Protein AF-S9UEW1-F1 (afdb_monomer)

pLDDT: mean 83.86, std 19.36, range [23.52, 98.94]

Nearest PDB structures (foldseek):
  5c0y-assembly2_B  TM=8.974E-01  e=4.557E-30  Saccharomyces cerevisiae S288C
  5c0y-assembly1_A  TM=8.908E-01  e=1.905E-30  Saccharomyces cerevisiae S288C
  4oo1-assembly1_J  TM=8.975E-01  e=5.667E-30  Saccharomyces cerevisiae S288C
  5k36-assembly1_J  TM=8.950E-01  e=2.608E-29  Saccharomyces cerevisiae S288C
  5c0w-assembly1_K  TM=6.997E-01  e=2.710E-32  Saccharomyces cerevisiae S288C

Secondary structure (DSSP, 8-state):
-HHHHHHHHTS-STTHHHHHTSHHHHHHHHHHHHHHHHHHHHHHHTS-TTS------S---TTSPP---HHHHHHHHHHHHHHHHHHHHHHHHHTT----TTTTTTTSS-----------------------TT---GGGG-SS----SSSPP--EEE-TT--EEE--TT--TTHHHHHHPPPPGGGGS-----PPPPTTTS-EEEE-SHHHHHHHHHHHTT-SEEEEEEEEE-TTSSS-EEEEEEEE-SS-EEEE-TTTSGGGGGGGHHHHT-TTSEEEESSTHHHHHHIIIII----SSEEEHHHHHHHTTS---HHHHHHHHH--PPP-TTTTS-TT-SSPPHHHHHHHHHHHHTHHHHHHHHHHHHHHHTTT-SS--HHHHHHHHHHHHHT----PPPP-TTTHHHHHHGGGGTT--HHHHHHHHHHHHHHHHHHHHHT--HHHHS-HHHHHHHHHH---SHHHHHHHT---

Organism: NCBI:txid28005

Foldseek 3Di:
DVVVVVVVVPPDPPCVVVQCVDPVSQVVLLVVLVVVLVVLQVLLCPDDPVRRDGQDDPDDPPRDRDDRDPVSVVSSVSSVVVVVVVVVVVVCVVVVDPDDPVVVPVVQDDDDDDDDDDDDDDDDDDDDFPPDPPQDDLQVVDPDHDQLDPDADWFWAAALVRDIDIHDGPDDPCLVVLVPFDAPVVLQDADDFQFFDPPVPFAEAEAQDLVSVLVVLVVLVPAQEKEKDWDWDAFFFAQTATQWMWIDGSGHIYIYGCSNCQANLSSNNSNQSDQRYEYEYEPCLVVLANCRSRRNHFHHRYFYLLLLCVLVVHDRDLQCLCCVQVVDGQDPPCNVPDSSDPPDRPVVVVNSRVRGRRRSSSSSVSSVVQQVVCVPDPDPRSSVVRSVVRSVSRRDYHTNDDDDLVPNLCVVCVVVCPPADPQLVVQLSVLQVVLSVVCSVSRGHSCNSANNQLSNLCSVVVDPDPVSSPVSRPPD

Structure (mmCIF, N/CA/C/O backbone):
data_AF-S9UEW1-F1
#
_entry.id   AF-S9UEW1-F1
#
loop_
_atom_site.group_PDB
_atom_site.id
_atom_site.type_symbol
_atom_site.label_atom_id
_atom_site.label_alt_id
_atom_site.label_comp_id
_atom_site.label_asym_id
_atom_site.label_entity_id
_atom_site.label_seq_id
_atom_site.pdbx_PDB_ins_code
_atom_site.Cartn_x
_atom_site.Cartn_y
_atom_site.Cartn_z
_atom_site.occupancy
_atom_site.B_iso_or_equiv
_atom_site.auth_seq_id
_atom_site.auth_comp_id
_atom_site.auth_asym_id
_atom_site.auth_atom_id
_atom_site.pdbx_PDB_model_num
ATOM 1 N N . MET A 1 1 ? 22.884 -47.231 2.596 1.00 55.25 1 MET A N 1
ATOM 2 C CA . MET A 1 1 ? 22.663 -45.778 2.802 1.00 55.25 1 MET A CA 1
ATOM 3 C C . MET A 1 1 ? 23.134 -45.290 4.170 1.00 55.25 1 MET A C 1
ATOM 5 O O . MET A 1 1 ? 24.064 -44.499 4.206 1.00 55.25 1 MET A O 1
ATOM 9 N N . LYS A 1 2 ? 22.573 -45.773 5.291 1.00 62.00 2 LYS A N 1
ATOM 10 C CA . LYS A 1 2 ? 22.913 -45.280 6.645 1.00 62.00 2 LYS A CA 1
ATOM 11 C C . LYS A 1 2 ? 24.405 -45.393 7.008 1.00 62.00 2 LYS A C 1
ATOM 13 O O . LYS A 1 2 ? 24.960 -44.470 7.588 1.00 62.00 2 LYS A O 1
ATOM 18 N N . GLU A 1 3 ? 25.066 -46.486 6.626 1.00 69.12 3 GLU A N 1
ATOM 19 C CA . GLU A 1 3 ? 26.510 -46.664 6.860 1.00 69.12 3 GLU A CA 1
ATOM 20 C C . GLU A 1 3 ? 27.380 -45.776 5.962 1.00 69.12 3 GLU A C 1
ATOM 22 O O . GLU A 1 3 ? 28.358 -45.207 6.432 1.00 69.12 3 GLU A O 1
ATOM 27 N N . TYR A 1 4 ? 26.976 -45.570 4.705 1.00 69.94 4 TYR A N 1
ATOM 28 C CA . TYR A 1 4 ? 27.657 -44.656 3.781 1.00 69.94 4 TYR A CA 1
ATOM 29 C C . TYR A 1 4 ? 27.560 -43.196 4.233 1.00 69.94 4 TYR A C 1
ATOM 31 O O . TYR A 1 4 ? 28.545 -42.474 4.165 1.00 69.94 4 TYR A O 1
ATOM 39 N N . SER A 1 5 ? 26.402 -42.772 4.746 1.00 69.19 5 SER A N 1
ATOM 40 C CA . SER A 1 5 ? 26.217 -41.427 5.305 1.00 69.19 5 SER A CA 1
ATOM 41 C C . SER A 1 5 ? 27.076 -41.209 6.557 1.00 69.19 5 SER A C 1
ATOM 43 O O . SER A 1 5 ? 27.718 -40.170 6.679 1.00 69.19 5 SER A O 1
ATOM 45 N N . LYS A 1 6 ? 27.185 -42.217 7.435 1.00 76.44 6 LYS A N 1
ATOM 46 C CA . LYS A 1 6 ? 28.112 -42.177 8.578 1.00 76.44 6 LYS A CA 1
ATOM 47 C C . LYS A 1 6 ? 29.578 -42.111 8.145 1.00 76.44 6 LYS A C 1
ATOM 49 O O . LYS A 1 6 ? 30.336 -41.346 8.725 1.00 76.44 6 LYS A O 1
ATOM 54 N N . ALA A 1 7 ? 29.971 -42.885 7.133 1.00 74.69 7 ALA A N 1
ATOM 55 C CA . ALA A 1 7 ? 31.332 -42.862 6.601 1.00 74.69 7 ALA A CA 1
ATOM 56 C C . ALA A 1 7 ? 31.667 -41.521 5.922 1.00 74.69 7 ALA A C 1
ATOM 58 O O . ALA A 1 7 ? 32.773 -41.020 6.088 1.00 74.69 7 ALA A O 1
ATOM 59 N N . ALA A 1 8 ? 30.708 -40.916 5.212 1.00 72.19 8 ALA A N 1
ATOM 60 C CA . ALA A 1 8 ? 30.865 -39.595 4.606 1.00 72.19 8 ALA A CA 1
ATOM 61 C C . ALA A 1 8 ? 30.990 -38.485 5.662 1.00 72.19 8 ALA A C 1
ATOM 63 O O . ALA A 1 8 ? 31.838 -37.612 5.528 1.00 72.19 8 ALA A O 1
ATOM 64 N N . ALA A 1 9 ? 30.199 -38.547 6.738 1.00 73.19 9 ALA A N 1
ATOM 65 C CA . ALA A 1 9 ? 30.276 -37.598 7.851 1.00 73.19 9 ALA A CA 1
ATOM 66 C C . ALA A 1 9 ? 31.562 -37.736 8.690 1.00 73.19 9 ALA A C 1
ATOM 68 O O . ALA A 1 9 ? 31.920 -36.815 9.415 1.00 73.19 9 ALA A O 1
ATOM 69 N N . ALA A 1 10 ? 32.250 -38.878 8.599 1.00 75.44 10 ALA A N 1
ATOM 70 C CA . ALA A 1 10 ? 33.523 -39.131 9.271 1.00 75.44 10 ALA A CA 1
ATOM 71 C C . ALA A 1 10 ? 34.749 -38.677 8.454 1.00 75.44 10 ALA A C 1
ATOM 73 O O . ALA A 1 10 ? 35.880 -38.873 8.901 1.00 75.44 10 ALA A O 1
ATOM 74 N N . LEU A 1 11 ? 34.552 -38.102 7.259 1.00 70.69 11 LEU A N 1
ATOM 75 C CA . LEU A 1 11 ? 35.642 -37.496 6.499 1.00 70.69 11 LEU A CA 1
ATOM 76 C C . LEU A 1 11 ? 36.121 -36.226 7.224 1.00 70.69 11 LEU A C 1
ATOM 78 O O . LEU A 1 11 ? 35.301 -35.350 7.502 1.00 70.69 11 LEU A O 1
ATOM 82 N N . PRO A 1 12 ? 37.425 -36.101 7.527 1.00 65.56 12 PRO A N 1
ATOM 83 C CA . PRO A 1 12 ? 37.954 -34.915 8.186 1.00 65.56 12 PRO A CA 1
ATOM 84 C C . PRO A 1 12 ? 37.856 -33.713 7.238 1.00 65.56 12 PRO A C 1
ATOM 86 O O . PRO A 1 12 ? 38.515 -33.677 6.199 1.00 65.56 12 PRO A O 1
ATOM 89 N N . LEU A 1 13 ? 37.000 -32.749 7.590 1.00 64.81 13 LEU A N 1
ATOM 90 C CA . LEU A 1 13 ? 36.790 -31.508 6.835 1.00 64.81 13 LEU A CA 1
ATOM 91 C C . LEU A 1 13 ? 37.889 -30.473 7.119 1.00 64.81 13 LEU A C 1
ATOM 93 O O . LEU A 1 13 ? 38.276 -29.742 6.213 1.00 64.81 13 LEU A O 1
ATOM 97 N N . ASP A 1 14 ? 38.428 -30.465 8.341 1.00 60.31 14 ASP A N 1
ATOM 98 C CA . ASP A 1 14 ? 39.361 -29.433 8.815 1.00 60.31 14 ASP A CA 1
ATOM 99 C C . ASP A 1 14 ? 40.797 -29.601 8.272 1.00 60.31 14 ASP A C 1
ATOM 101 O O . ASP A 1 14 ? 41.518 -28.618 8.134 1.00 60.31 14 ASP A O 1
ATOM 105 N N . ASP A 1 15 ? 41.192 -30.822 7.882 1.00 63.81 15 ASP A N 1
ATOM 106 C CA . ASP A 1 15 ? 42.536 -31.149 7.361 1.00 63.81 15 ASP A CA 1
ATOM 107 C C . ASP A 1 15 ? 42.536 -31.509 5.859 1.00 63.81 15 ASP A C 1
ATOM 109 O O . ASP A 1 15 ? 43.526 -32.010 5.313 1.00 63.81 15 ASP A O 1
ATOM 113 N N . TYR A 1 16 ? 41.421 -31.284 5.156 1.00 71.88 16 TYR A N 1
ATOM 114 C CA . TYR A 1 16 ? 41.261 -31.702 3.759 1.00 71.88 16 TYR A CA 1
ATOM 115 C C . TYR A 1 16 ? 42.304 -31.056 2.827 1.00 71.88 16 TYR A C 1
ATOM 117 O O . TYR A 1 16 ? 42.925 -31.756 2.023 1.00 71.88 16 TYR A O 1
ATOM 125 N N . GLU A 1 17 ? 42.566 -29.753 2.989 1.00 70.31 17 GLU A N 1
ATOM 126 C CA . GLU A 1 17 ? 43.577 -29.013 2.212 1.00 70.31 17 GLU A CA 1
ATOM 127 C C . GLU A 1 17 ? 45.002 -29.537 2.464 1.00 70.31 17 GLU A C 1
ATOM 129 O O . GLU A 1 17 ? 45.817 -29.633 1.544 1.00 70.31 17 GLU A O 1
ATOM 134 N N . TYR A 1 18 ? 45.297 -29.952 3.701 1.00 73.62 18 TYR A N 1
ATOM 135 C CA . TYR A 1 18 ? 46.579 -30.557 4.062 1.00 73.62 18 TYR A CA 1
ATOM 136 C C . TYR A 1 18 ? 46.762 -31.925 3.387 1.00 73.62 18 TYR A C 1
ATOM 138 O O . TYR A 1 18 ? 47.821 -32.222 2.824 1.00 73.62 18 TYR A O 1
ATOM 146 N N . HIS A 1 19 ? 45.720 -32.759 3.386 1.00 71.06 19 HIS A N 1
ATOM 147 C CA . HIS A 1 19 ? 45.760 -34.081 2.762 1.00 71.06 19 HIS A CA 1
ATOM 148 C C . HIS A 1 19 ? 45.749 -34.035 1.227 1.00 71.06 19 HIS A C 1
ATOM 150 O O . HIS A 1 19 ? 46.283 -34.944 0.578 1.00 71.06 19 HIS A O 1
ATOM 156 N N . GLU A 1 20 ? 45.229 -32.961 0.631 1.00 71.88 20 GLU A N 1
ATOM 157 C CA . GLU A 1 20 ? 45.278 -32.728 -0.812 1.00 71.88 20 GLU A CA 1
ATOM 158 C C . GLU A 1 20 ? 46.722 -32.610 -1.335 1.00 71.88 20 GLU A C 1
ATOM 160 O O . GLU A 1 20 ? 47.000 -32.967 -2.480 1.00 71.88 20 GLU A O 1
ATOM 165 N N . ALA A 1 21 ? 47.697 -32.240 -0.500 1.00 72.56 21 ALA A N 1
ATOM 166 C CA . ALA A 1 21 ? 49.104 -32.223 -0.900 1.00 72.56 21 ALA A CA 1
ATOM 167 C C . ALA A 1 21 ? 49.611 -33.609 -1.365 1.00 72.56 21 ALA A C 1
ATOM 169 O O . ALA A 1 21 ? 50.457 -33.694 -2.265 1.00 72.56 21 ALA A O 1
ATOM 170 N N . PHE A 1 22 ? 49.053 -34.713 -0.851 1.00 79.81 22 PHE A N 1
ATOM 171 C CA . PHE A 1 22 ? 49.507 -36.072 -1.159 1.00 79.81 22 PHE A CA 1
ATOM 172 C C . PHE A 1 22 ? 48.897 -36.614 -2.470 1.00 79.81 22 PHE A C 1
ATOM 174 O O . PHE A 1 22 ? 47.676 -36.761 -2.582 1.00 79.81 22 PHE A O 1
ATOM 181 N N . PRO A 1 23 ? 49.714 -37.004 -3.473 1.00 75.19 23 PRO A N 1
ATOM 182 C CA . PRO A 1 23 ? 49.209 -37.493 -4.763 1.00 75.19 23 PRO A CA 1
ATOM 183 C C . PRO A 1 23 ? 48.327 -38.749 -4.665 1.00 75.19 23 PRO A C 1
ATOM 185 O O . PRO A 1 23 ? 47.360 -38.890 -5.413 1.00 75.19 23 PRO A O 1
ATOM 188 N N . GLY A 1 24 ? 48.635 -39.656 -3.729 1.00 78.00 24 GLY A N 1
ATOM 189 C CA . GLY A 1 24 ? 47.851 -40.876 -3.507 1.00 78.00 24 GLY A CA 1
ATOM 190 C C . GLY A 1 24 ? 46.449 -40.600 -2.955 1.00 78.00 24 GLY A C 1
ATOM 191 O O . GLY A 1 24 ? 45.491 -41.257 -3.362 1.00 78.00 24 GLY A O 1
ATOM 192 N N . PHE A 1 25 ? 46.318 -39.591 -2.089 1.00 78.88 25 PHE A N 1
ATOM 193 C CA . PHE A 1 25 ? 45.037 -39.150 -1.539 1.00 78.88 25 PHE A CA 1
ATOM 194 C C . PHE A 1 25 ? 44.179 -38.479 -2.619 1.00 78.88 25 PHE A C 1
ATOM 196 O O . PHE A 1 25 ? 43.044 -38.896 -2.845 1.00 78.88 25 PHE A O 1
ATOM 203 N N . ARG A 1 26 ? 44.762 -37.544 -3.386 1.00 76.31 26 ARG A N 1
ATOM 204 C CA . ARG A 1 26 ? 44.100 -36.887 -4.531 1.00 76.31 26 ARG A CA 1
ATOM 205 C C . ARG A 1 26 ? 43.538 -37.874 -5.546 1.00 76.31 26 ARG A C 1
ATOM 207 O O . ARG A 1 26 ? 42.403 -37.720 -5.990 1.00 76.31 26 ARG A O 1
ATOM 214 N N . LYS A 1 27 ? 44.323 -38.895 -5.907 1.00 78.50 27 LYS A N 1
ATOM 215 C CA . LYS A 1 27 ? 43.881 -39.937 -6.840 1.00 78.50 27 LYS A CA 1
ATOM 216 C C . LYS A 1 27 ? 42.653 -40.672 -6.300 1.00 78.50 27 LYS A C 1
ATOM 218 O O . LYS A 1 27 ? 41.665 -40.813 -7.009 1.00 78.50 27 LYS A O 1
ATOM 223 N N . ARG A 1 28 ? 42.690 -41.079 -5.030 1.00 79.69 28 ARG A N 1
ATOM 224 C CA . ARG A 1 28 ? 41.614 -41.869 -4.427 1.00 79.69 28 ARG A CA 1
ATOM 225 C C . ARG A 1 28 ? 40.325 -41.072 -4.227 1.00 79.69 28 ARG A C 1
ATOM 227 O O . ARG A 1 28 ? 39.254 -41.594 -4.514 1.00 79.69 28 ARG A O 1
ATOM 234 N N . ILE A 1 29 ? 40.421 -39.813 -3.798 1.00 79.69 29 ILE A N 1
ATOM 235 C CA . ILE A 1 29 ? 39.260 -38.915 -3.706 1.00 79.69 29 ILE A CA 1
ATOM 236 C C . ILE A 1 29 ? 38.635 -38.705 -5.084 1.00 79.69 29 ILE A C 1
ATOM 238 O O . ILE A 1 29 ? 37.424 -38.836 -5.225 1.00 79.69 29 ILE A O 1
ATOM 242 N N . ARG A 1 30 ? 39.448 -38.472 -6.121 1.00 78.25 30 ARG A N 1
ATOM 243 C CA . ARG A 1 30 ? 38.951 -38.334 -7.494 1.00 78.25 30 ARG A CA 1
ATOM 244 C C . ARG A 1 30 ? 38.195 -39.579 -7.959 1.00 78.25 30 ARG A C 1
ATOM 246 O O . ARG A 1 30 ? 37.080 -39.440 -8.452 1.00 78.25 30 ARG A O 1
ATOM 253 N N . ASP A 1 31 ? 38.770 -40.767 -7.781 1.00 78.38 31 ASP A N 1
ATOM 254 C CA . ASP A 1 31 ? 38.147 -42.029 -8.200 1.00 78.38 31 ASP A CA 1
ATOM 255 C C . ASP A 1 31 ? 36.787 -42.242 -7.498 1.00 78.38 31 ASP A C 1
ATOM 257 O O . ASP A 1 31 ? 35.798 -42.632 -8.129 1.00 78.38 31 ASP A O 1
ATOM 261 N N . HIS A 1 32 ? 36.697 -41.911 -6.204 1.00 81.25 32 HIS A N 1
ATOM 262 C CA . HIS A 1 32 ? 35.444 -41.975 -5.448 1.00 81.25 32 HIS A CA 1
ATOM 263 C C . HIS A 1 32 ? 34.420 -40.917 -5.892 1.00 81.25 32 HIS A C 1
ATOM 265 O O . HIS A 1 32 ? 33.248 -41.257 -6.060 1.00 81.25 32 HIS A O 1
ATOM 271 N N . SER A 1 33 ? 34.837 -39.675 -6.148 1.00 78.94 33 SER A N 1
ATOM 272 C CA . SER A 1 33 ? 33.951 -38.611 -6.645 1.00 78.94 33 SER A CA 1
ATOM 273 C C . SER A 1 33 ? 33.382 -38.930 -8.029 1.00 78.94 33 SER A C 1
ATOM 275 O O . SER A 1 33 ? 32.188 -38.748 -8.252 1.00 78.94 33 SER A O 1
ATOM 277 N N . VAL A 1 34 ? 34.197 -39.477 -8.941 1.00 80.25 34 VAL A N 1
ATOM 278 C CA . VAL A 1 34 ? 33.730 -39.947 -10.260 1.00 80.25 34 VAL A CA 1
ATOM 279 C C . VAL A 1 34 ? 32.669 -41.034 -10.098 1.00 80.25 34 VAL A C 1
ATOM 281 O O . VAL A 1 34 ? 31.618 -40.969 -10.731 1.00 80.25 34 VAL A O 1
ATOM 284 N N . THR A 1 35 ? 32.917 -42.002 -9.212 1.00 81.38 35 THR A N 1
ATOM 285 C CA . THR A 1 35 ? 31.978 -43.103 -8.953 1.00 81.38 35 THR A CA 1
ATOM 286 C C . THR A 1 35 ? 30.641 -42.590 -8.403 1.00 81.38 35 THR A C 1
ATOM 288 O O . THR A 1 35 ? 29.582 -43.068 -8.806 1.00 81.38 35 THR A O 1
ATOM 291 N N . LEU A 1 36 ? 30.664 -41.592 -7.511 1.00 80.81 36 LEU A N 1
ATOM 292 C CA . LEU A 1 36 ? 29.448 -40.979 -6.965 1.00 80.81 36 LEU A CA 1
ATOM 293 C C . LEU A 1 36 ? 28.647 -40.231 -8.033 1.00 80.81 36 LEU A C 1
ATOM 295 O O . LEU A 1 36 ? 27.433 -40.396 -8.101 1.00 80.81 36 LEU A O 1
ATOM 299 N N . ILE A 1 37 ? 29.312 -39.464 -8.897 1.00 81.12 37 ILE A N 1
ATOM 300 C CA . ILE A 1 37 ? 28.642 -38.742 -9.987 1.00 81.12 37 ILE A CA 1
ATOM 301 C C . ILE A 1 37 ? 28.017 -39.725 -10.984 1.00 81.12 37 ILE A C 1
ATOM 303 O O . ILE A 1 37 ? 26.870 -39.541 -11.379 1.00 81.12 37 ILE A O 1
ATOM 307 N N . GLN A 1 38 ? 28.714 -40.811 -11.331 1.00 81.31 38 GLN A N 1
ATOM 308 C CA . GLN A 1 38 ? 28.165 -41.874 -12.184 1.00 81.31 38 GLN A CA 1
ATOM 309 C C . GLN A 1 38 ? 26.937 -42.552 -11.562 1.00 81.31 38 GLN A C 1
ATOM 311 O O . GLN A 1 38 ? 25.987 -42.893 -12.269 1.00 81.31 38 GLN A O 1
ATOM 316 N N . LEU A 1 39 ? 26.934 -42.738 -10.239 1.00 82.06 39 LEU A N 1
ATOM 317 C CA . LEU A 1 39 ? 25.781 -43.276 -9.524 1.00 82.06 39 LEU A CA 1
ATOM 318 C C . LEU A 1 39 ? 24.594 -42.302 -9.569 1.00 82.06 39 LEU A C 1
ATOM 320 O O . LEU A 1 39 ? 23.472 -42.723 -9.838 1.00 82.06 39 LEU A O 1
ATOM 324 N N . MET A 1 40 ? 24.837 -41.008 -9.348 1.00 79.69 40 MET A N 1
ATOM 325 C CA . MET A 1 40 ? 23.805 -39.965 -9.420 1.00 79.69 40 MET A CA 1
ATOM 326 C C . MET A 1 40 ? 23.216 -39.845 -10.830 1.00 79.69 40 MET A C 1
ATOM 328 O O . MET A 1 40 ? 21.998 -39.756 -10.978 1.00 79.69 40 MET A O 1
ATOM 332 N N . ASP A 1 41 ? 24.060 -39.918 -11.858 1.00 81.44 41 ASP A N 1
ATOM 333 C CA . ASP A 1 41 ? 23.647 -39.920 -13.262 1.00 81.44 41 ASP A CA 1
ATOM 334 C C . ASP A 1 41 ? 22.800 -41.155 -13.600 1.00 81.44 41 ASP A C 1
ATOM 336 O O . ASP A 1 41 ? 21.716 -41.042 -14.173 1.00 81.44 41 ASP A O 1
ATOM 340 N N . SER A 1 42 ? 23.218 -42.333 -13.125 1.00 81.75 42 SER A N 1
ATOM 341 C CA . SER A 1 42 ? 22.440 -43.570 -13.263 1.00 81.75 42 SER A CA 1
ATOM 342 C C . SER A 1 42 ? 21.059 -43.441 -12.614 1.00 81.75 42 SER A C 1
ATOM 344 O O . SER A 1 42 ? 20.061 -43.841 -13.213 1.00 81.75 42 SER A O 1
ATOM 346 N N . CYS A 1 43 ? 20.973 -42.835 -11.424 1.00 79.88 43 CYS A N 1
ATOM 347 C CA . CYS A 1 43 ? 19.703 -42.559 -10.753 1.00 79.88 43 CYS A CA 1
ATOM 348 C C . CYS A 1 43 ? 18.825 -41.575 -11.539 1.00 79.88 43 CYS A C 1
ATOM 350 O O . CYS A 1 43 ? 17.616 -41.774 -11.608 1.00 79.88 43 CYS A O 1
ATOM 352 N N . CYS A 1 44 ? 19.393 -40.554 -12.180 1.00 79.19 44 CYS A N 1
ATOM 353 C CA . CYS A 1 44 ? 18.629 -39.640 -13.039 1.00 79.19 44 CYS A CA 1
ATOM 354 C C . CYS A 1 44 ? 18.161 -40.330 -14.336 1.00 79.19 44 CYS A C 1
ATOM 356 O O . CYS A 1 44 ? 17.057 -40.082 -14.826 1.00 79.19 44 CYS A O 1
ATOM 358 N N . GLY A 1 45 ? 18.950 -41.274 -14.858 1.00 75.06 45 GLY A N 1
ATOM 359 C CA . GLY A 1 45 ? 18.623 -42.078 -16.038 1.00 75.06 45 GLY A CA 1
ATOM 360 C C . GLY A 1 45 ? 17.478 -43.085 -15.846 1.00 75.06 45 GLY A C 1
ATOM 361 O O . GLY A 1 45 ? 16.879 -43.524 -16.837 1.00 75.06 45 GLY A O 1
ATOM 362 N N . LEU A 1 46 ? 17.137 -43.427 -14.598 1.00 77.00 46 LEU A N 1
ATOM 363 C CA . LEU A 1 46 ? 16.003 -44.301 -14.261 1.00 77.00 46 LEU A CA 1
ATOM 364 C C . LEU A 1 46 ? 14.635 -43.610 -14.430 1.00 77.00 46 LEU A C 1
ATOM 366 O O . LEU A 1 46 ? 13.611 -44.296 -14.458 1.00 77.00 46 LEU A O 1
ATOM 370 N N . LEU A 1 47 ? 14.602 -42.288 -14.639 1.00 71.19 47 LEU A N 1
ATOM 371 C CA . LEU A 1 47 ? 13.370 -41.552 -14.917 1.00 71.19 47 LEU A CA 1
ATOM 372 C C . LEU A 1 47 ? 12.748 -41.934 -16.281 1.00 71.19 47 LEU A C 1
ATOM 374 O O . LEU A 1 47 ? 13.450 -42.347 -17.223 1.00 71.19 47 LEU A O 1
ATOM 378 N N . PRO A 1 48 ? 11.417 -41.769 -16.441 1.00 68.75 48 PRO A N 1
ATOM 379 C CA . PRO A 1 48 ? 10.734 -41.959 -17.719 1.00 68.75 48 PRO A CA 1
ATOM 380 C C . PRO A 1 48 ? 11.366 -41.108 -18.827 1.00 68.75 48 PRO A C 1
ATOM 382 O O . PRO A 1 48 ? 11.760 -39.971 -18.589 1.00 68.75 48 PRO A O 1
ATOM 385 N N . LYS A 1 49 ? 11.408 -41.614 -20.071 1.00 61.19 49 LYS A N 1
ATOM 386 C CA . LYS A 1 49 ? 12.126 -40.989 -21.209 1.00 61.19 49 LYS A CA 1
ATOM 387 C C . LYS A 1 49 ? 11.852 -39.490 -21.432 1.00 61.19 49 LYS A C 1
ATOM 389 O O . LYS A 1 49 ? 12.709 -38.816 -21.982 1.00 61.19 49 LYS A O 1
ATOM 394 N N . ARG A 1 50 ? 10.683 -38.976 -21.027 1.00 55.62 50 ARG A N 1
ATOM 395 C CA . ARG A 1 50 ? 10.308 -37.552 -21.142 1.00 55.62 50 ARG A CA 1
ATOM 396 C C . ARG A 1 50 ? 10.948 -36.637 -20.087 1.00 55.62 50 ARG A C 1
ATOM 398 O O . ARG A 1 50 ? 10.918 -35.431 -20.277 1.00 55.62 50 ARG A O 1
ATOM 405 N N . ARG A 1 51 ? 11.478 -37.196 -18.994 1.00 57.91 51 ARG A N 1
ATOM 406 C CA . ARG A 1 51 ? 12.048 -36.477 -17.839 1.00 57.91 51 ARG A CA 1
ATOM 407 C C . ARG A 1 51 ? 13.506 -36.871 -17.553 1.00 57.91 51 ARG A C 1
ATOM 409 O O . ARG A 1 51 ? 14.014 -36.592 -16.477 1.00 57.91 51 ARG A O 1
ATOM 416 N N . ARG A 1 52 ? 14.176 -37.571 -18.477 1.00 65.19 52 ARG A N 1
ATOM 417 C CA . ARG A 1 52 ? 15.580 -37.965 -18.293 1.00 65.19 52 ARG A CA 1
ATOM 418 C C . ARG A 1 52 ? 16.485 -36.760 -18.443 1.00 65.19 52 ARG A C 1
ATOM 420 O O . ARG A 1 52 ? 16.388 -36.046 -19.438 1.00 65.19 52 ARG A O 1
ATOM 427 N N . VAL A 1 53 ? 17.411 -36.621 -17.508 1.00 60.59 53 VAL A N 1
ATOM 428 C CA . VAL A 1 53 ? 18.456 -35.608 -17.555 1.00 60.59 53 VAL A CA 1
ATOM 429 C C . VAL A 1 53 ? 19.790 -36.295 -17.275 1.00 60.59 53 VAL A C 1
ATOM 431 O O . VAL A 1 53 ? 19.867 -37.142 -16.387 1.00 60.59 53 VAL A O 1
ATOM 434 N N . SER A 1 54 ? 20.802 -35.986 -18.086 1.00 63.91 54 SER A N 1
ATOM 435 C CA . SER A 1 54 ? 22.163 -36.518 -17.961 1.00 63.91 54 SER A CA 1
ATOM 436 C C . SER A 1 54 ? 23.044 -35.465 -17.304 1.00 63.91 54 SER A C 1
ATOM 438 O O . SER A 1 54 ? 22.994 -34.297 -17.684 1.00 63.91 54 SER A O 1
ATOM 440 N N . ILE A 1 55 ? 23.844 -35.877 -16.330 1.00 66.31 55 ILE A N 1
ATOM 441 C CA . ILE A 1 55 ? 24.756 -35.024 -15.559 1.00 66.31 55 ILE A CA 1
ATOM 442 C C . ILE A 1 55 ? 26.146 -34.989 -16.221 1.00 66.31 55 ILE A C 1
ATOM 444 O O . ILE A 1 55 ? 26.916 -34.051 -16.011 1.00 66.31 55 ILE A O 1
ATOM 448 N N . LEU A 1 56 ? 26.480 -35.994 -17.039 1.00 63.41 56 LEU A N 1
ATOM 449 C CA . LEU A 1 56 ? 27.780 -36.110 -17.705 1.00 63.41 56 LEU A CA 1
ATOM 450 C C . LEU A 1 56 ? 27.837 -35.260 -18.993 1.00 63.41 56 LEU A C 1
ATOM 452 O O . LEU A 1 56 ? 27.210 -35.610 -19.990 1.00 63.41 56 LEU A O 1
ATOM 456 N N . GLU A 1 57 ? 28.624 -34.177 -18.982 1.00 56.59 57 GLU A N 1
ATOM 457 C CA . GLU A 1 57 ? 29.073 -33.443 -20.180 1.00 56.59 57 GLU A CA 1
ATOM 458 C C . GLU A 1 57 ? 30.542 -33.787 -20.514 1.00 56.59 57 GLU A C 1
ATOM 460 O O . GLU A 1 57 ? 31.360 -34.029 -19.621 1.00 56.59 57 GLU A O 1
ATOM 465 N N . GLU A 1 58 ? 30.884 -33.827 -21.808 1.00 52.31 58 GLU A N 1
ATOM 466 C CA . GLU A 1 58 ? 32.243 -34.072 -22.310 1.00 52.31 58 GLU A CA 1
ATOM 467 C C . GLU A 1 58 ? 33.188 -32.905 -21.961 1.00 52.31 58 GLU A C 1
ATOM 469 O O . GLU A 1 58 ? 32.897 -31.751 -22.256 1.00 52.31 58 GLU A O 1
ATOM 474 N N . HIS A 1 59 ? 34.362 -33.245 -21.409 1.00 51.69 59 HIS A N 1
ATOM 475 C CA . HIS A 1 59 ? 35.521 -32.387 -21.088 1.00 51.69 59 HIS A CA 1
ATOM 476 C C . HIS A 1 59 ? 35.636 -31.843 -19.655 1.00 51.69 59 HIS A C 1
ATOM 478 O O . HIS A 1 59 ? 35.586 -30.642 -19.399 1.00 51.69 59 HIS A O 1
ATOM 484 N N . THR A 1 60 ? 35.988 -32.729 -18.719 1.00 49.78 60 THR A N 1
ATOM 485 C CA . THR A 1 60 ? 36.650 -32.335 -17.464 1.00 49.78 60 THR A CA 1
ATOM 486 C C . THR A 1 60 ? 38.180 -32.372 -17.645 1.00 49.78 60 THR A C 1
ATOM 488 O O . THR A 1 60 ? 38.705 -33.386 -18.115 1.00 49.78 60 THR A O 1
ATOM 491 N N . PRO A 1 61 ? 38.938 -31.312 -17.298 1.00 52.59 61 PRO A N 1
ATOM 492 C CA . PRO A 1 61 ? 40.397 -31.309 -17.415 1.00 52.59 61 PRO A CA 1
ATOM 493 C C . PRO A 1 61 ? 41.053 -32.371 -16.503 1.00 52.59 61 PRO A C 1
ATOM 495 O O . PRO A 1 61 ? 40.593 -32.587 -15.380 1.00 52.59 61 PRO A O 1
ATOM 498 N N . PRO A 1 62 ? 42.174 -32.999 -16.920 1.00 51.72 62 PRO A N 1
ATOM 499 C CA . PRO A 1 62 ? 42.740 -34.216 -16.305 1.00 51.72 62 PRO A CA 1
ATOM 500 C C . PRO A 1 62 ? 43.276 -34.064 -14.864 1.00 51.72 62 PRO A C 1
ATOM 502 O O . PRO A 1 62 ? 43.722 -35.041 -14.248 1.00 51.72 62 PRO A O 1
ATOM 505 N N . HIS A 1 63 ? 43.233 -32.855 -14.297 1.00 51.81 63 HIS A N 1
ATOM 506 C CA . HIS A 1 63 ? 43.823 -32.540 -12.996 1.00 51.81 63 HIS A CA 1
ATOM 507 C C . HIS A 1 63 ? 42.827 -32.087 -11.914 1.00 51.81 63 HIS A C 1
ATOM 509 O O . HIS A 1 63 ? 43.222 -32.065 -10.750 1.00 51.81 63 HIS A O 1
ATOM 515 N N . ALA A 1 64 ? 41.556 -31.823 -12.238 1.00 56.72 64 ALA A N 1
ATOM 516 C CA . ALA A 1 64 ? 40.560 -31.366 -11.262 1.00 56.72 64 ALA A CA 1
ATOM 517 C C . ALA A 1 64 ? 39.783 -32.532 -10.619 1.00 56.72 64 ALA A C 1
ATOM 519 O O . ALA A 1 64 ? 39.541 -33.560 -11.255 1.00 56.72 64 ALA A O 1
ATOM 520 N N . VAL A 1 65 ? 39.400 -32.387 -9.346 1.00 59.72 65 VAL A N 1
ATOM 521 C CA . VAL A 1 65 ? 38.396 -33.260 -8.717 1.00 59.72 65 VAL A CA 1
ATOM 522 C C . VAL A 1 65 ? 37.036 -32.873 -9.307 1.00 59.72 65 VAL A C 1
ATOM 524 O O . VAL A 1 65 ? 36.698 -31.691 -9.266 1.00 59.72 65 VAL A O 1
ATOM 527 N N . PRO A 1 66 ? 36.267 -33.810 -9.887 1.00 63.41 66 PRO A N 1
ATOM 528 C CA . PRO A 1 66 ? 34.981 -33.476 -10.479 1.00 63.41 66 PRO A CA 1
ATOM 529 C C . PRO A 1 66 ? 34.006 -33.079 -9.368 1.00 63.41 66 PRO A C 1
ATOM 531 O O . PRO A 1 66 ? 33.703 -33.870 -8.474 1.00 63.41 66 PRO A O 1
ATOM 534 N N . THR A 1 67 ? 33.548 -31.834 -9.415 1.00 65.62 67 THR A N 1
ATOM 535 C CA . THR A 1 67 ? 32.512 -31.285 -8.543 1.00 65.62 67 THR A CA 1
ATOM 536 C C . THR A 1 67 ? 31.281 -30.978 -9.383 1.00 65.62 67 THR A C 1
ATOM 538 O O . THR A 1 67 ? 31.395 -30.556 -10.532 1.00 65.62 67 THR A O 1
ATOM 541 N N . LEU A 1 68 ? 30.094 -31.201 -8.813 1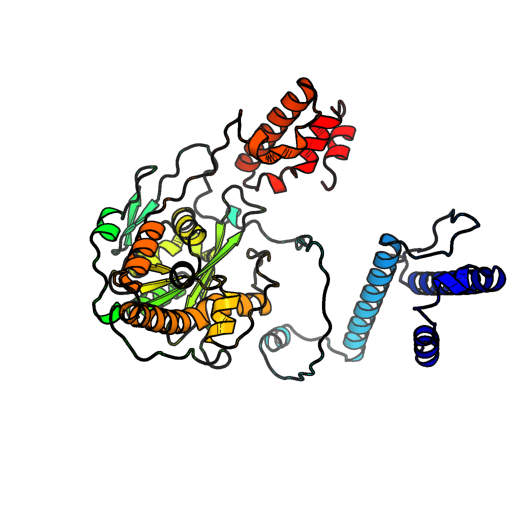.00 67.06 68 LEU A N 1
ATOM 542 C CA . LEU A 1 68 ? 28.850 -30.805 -9.468 1.00 67.06 68 LEU A CA 1
ATOM 543 C C . LEU A 1 68 ? 28.775 -29.280 -9.496 1.00 67.06 68 LEU A C 1
ATOM 545 O O . LEU A 1 68 ? 28.785 -28.643 -8.430 1.00 67.06 68 LEU A O 1
ATOM 549 N N . ASN A 1 69 ? 28.683 -28.717 -10.698 1.00 71.06 69 ASN A N 1
ATOM 550 C CA . ASN A 1 69 ? 28.360 -27.308 -10.879 1.00 71.06 69 ASN A CA 1
ATOM 551 C C . ASN A 1 69 ? 26.903 -27.040 -10.447 1.00 71.06 69 ASN A C 1
ATOM 553 O O . ASN A 1 69 ? 26.123 -27.956 -10.172 1.00 71.06 69 ASN A O 1
ATOM 557 N N . GLU A 1 70 ? 26.540 -25.768 -10.325 1.00 67.69 70 GLU A N 1
ATOM 558 C CA . GLU A 1 70 ? 25.224 -25.370 -9.819 1.00 67.69 70 GLU A CA 1
ATOM 559 C C . GLU A 1 70 ? 24.078 -25.900 -10.696 1.00 67.69 70 GLU A C 1
ATOM 561 O O . GLU A 1 70 ? 23.089 -26.402 -10.169 1.00 67.69 70 GLU A O 1
ATOM 566 N N . THR A 1 71 ? 24.264 -25.929 -12.020 1.00 67.44 71 THR A N 1
ATOM 567 C CA . THR A 1 71 ? 23.279 -26.463 -12.971 1.00 67.44 71 THR A CA 1
ATOM 568 C C . THR A 1 71 ? 23.075 -27.972 -12.815 1.00 67.44 71 THR A C 1
ATOM 570 O O . THR A 1 71 ? 21.939 -28.439 -12.769 1.00 67.44 71 THR A O 1
ATOM 573 N N . GLN A 1 72 ? 24.147 -28.747 -12.646 1.00 69.88 72 GLN A N 1
ATOM 574 C CA . GLN A 1 72 ? 24.091 -30.188 -12.385 1.00 69.88 72 GLN A CA 1
ATOM 575 C C . GLN A 1 72 ? 23.431 -30.508 -11.037 1.00 69.88 72 GLN A C 1
ATOM 577 O O . GLN A 1 72 ? 22.756 -31.530 -10.914 1.00 69.88 72 GLN A O 1
ATOM 582 N N . ARG A 1 73 ? 23.581 -29.646 -10.021 1.00 75.31 73 ARG A N 1
ATOM 583 C CA . ARG A 1 73 ? 22.864 -29.805 -8.743 1.00 75.31 73 ARG A CA 1
ATOM 584 C C . ARG A 1 73 ? 21.364 -29.591 -8.911 1.00 75.31 73 ARG A C 1
ATOM 586 O O . ARG A 1 73 ? 20.594 -30.377 -8.366 1.00 75.31 73 ARG A O 1
ATOM 593 N N . THR A 1 74 ? 20.953 -28.583 -9.678 1.00 73.44 74 THR A N 1
ATOM 594 C CA . THR A 1 74 ? 19.535 -28.341 -9.985 1.00 73.44 74 THR A CA 1
ATOM 595 C C . THR A 1 74 ? 18.908 -29.544 -10.681 1.00 73.44 74 THR A C 1
ATOM 597 O O . THR A 1 74 ? 17.846 -29.996 -10.271 1.00 73.44 74 THR A O 1
ATOM 600 N N . VAL A 1 75 ? 19.613 -30.134 -11.649 1.00 73.69 75 VAL A N 1
ATOM 601 C CA . VAL A 1 75 ? 19.172 -31.346 -12.356 1.00 73.69 75 VAL A CA 1
ATOM 602 C C . VAL A 1 75 ? 18.897 -32.514 -11.403 1.00 73.69 75 VAL A C 1
ATOM 604 O O . VAL A 1 75 ? 17.886 -33.204 -11.530 1.00 73.69 75 VAL A O 1
ATOM 607 N N . VAL A 1 76 ? 19.781 -32.738 -10.428 1.00 75.50 76 VAL A N 1
ATOM 608 C CA . VAL A 1 76 ? 19.600 -33.799 -9.426 1.00 75.50 76 VAL A CA 1
ATOM 609 C C . VAL A 1 76 ? 18.385 -33.517 -8.539 1.00 75.50 76 VAL A C 1
ATOM 611 O O . VAL A 1 76 ? 17.641 -34.442 -8.224 1.00 75.50 76 VAL A O 1
ATOM 614 N N . MET A 1 77 ? 18.162 -32.258 -8.151 1.00 76.19 77 MET A N 1
ATOM 615 C CA . MET A 1 77 ? 17.005 -31.872 -7.335 1.00 76.19 77 MET A CA 1
ATOM 616 C C . MET A 1 77 ? 15.685 -32.059 -8.089 1.00 76.19 77 MET A C 1
ATOM 618 O O . MET A 1 77 ? 14.765 -32.669 -7.557 1.00 76.19 77 MET A O 1
ATOM 622 N N . GLU A 1 78 ? 15.616 -31.652 -9.357 1.00 75.88 78 GLU A N 1
ATOM 623 C CA . GLU A 1 78 ? 14.432 -31.870 -10.203 1.00 75.88 78 GLU A CA 1
ATOM 624 C C . GLU A 1 78 ? 14.119 -33.363 -10.397 1.00 75.88 78 GLU A C 1
ATOM 626 O O . GLU A 1 78 ? 12.952 -33.773 -10.455 1.00 75.88 78 GLU A O 1
ATOM 631 N N . ALA A 1 79 ? 15.163 -34.196 -10.476 1.00 75.00 79 ALA A N 1
ATOM 632 C CA . ALA A 1 79 ? 15.007 -35.641 -10.523 1.00 75.00 79 ALA A CA 1
ATOM 633 C C . ALA A 1 79 ? 14.426 -36.195 -9.211 1.00 75.00 79 ALA A C 1
ATOM 635 O O . ALA A 1 79 ? 13.548 -37.056 -9.260 1.00 75.00 79 ALA A O 1
ATOM 636 N N . ILE A 1 80 ? 14.872 -35.692 -8.053 1.00 79.00 80 ILE A N 1
ATOM 637 C CA . ILE A 1 80 ? 14.347 -36.068 -6.729 1.00 79.00 80 ILE A CA 1
ATOM 638 C C . ILE A 1 80 ? 12.874 -35.673 -6.594 1.00 79.00 80 ILE A C 1
ATOM 640 O O . ILE A 1 80 ? 12.063 -36.527 -6.236 1.00 79.00 80 ILE A O 1
ATOM 644 N N . ASP A 1 81 ? 12.513 -34.439 -6.945 1.00 75.94 81 ASP A N 1
ATOM 645 C CA . ASP A 1 81 ? 11.125 -33.959 -6.889 1.00 75.94 81 ASP A CA 1
ATOM 646 C C . ASP A 1 81 ? 10.211 -34.820 -7.771 1.00 75.94 81 ASP A C 1
ATOM 648 O O . ASP A 1 81 ? 9.147 -35.267 -7.343 1.00 75.94 81 ASP A O 1
ATOM 652 N N . SER A 1 82 ? 10.679 -35.169 -8.975 1.00 74.12 82 SER A N 1
ATOM 653 C CA . SER A 1 82 ? 9.954 -36.069 -9.879 1.00 74.12 82 SER A CA 1
ATOM 654 C C . SER A 1 82 ? 9.759 -37.477 -9.306 1.00 74.12 82 SER A C 1
ATOM 656 O O . SER A 1 82 ? 8.755 -38.124 -9.608 1.00 74.12 82 SER A O 1
ATOM 658 N N . TYR A 1 83 ? 10.709 -37.985 -8.515 1.00 75.88 83 TYR A N 1
ATOM 659 C CA . TYR A 1 83 ? 10.549 -39.271 -7.837 1.00 75.88 83 TYR A CA 1
ATOM 660 C C . TYR A 1 83 ? 9.539 -39.191 -6.695 1.00 75.88 83 TYR A C 1
ATOM 662 O O . TYR A 1 83 ? 8.741 -40.116 -6.554 1.00 75.88 83 TYR A O 1
ATOM 670 N N . LEU A 1 84 ? 9.547 -38.107 -5.917 1.00 79.06 84 LEU A N 1
ATOM 671 C CA . LEU A 1 84 ? 8.615 -37.903 -4.806 1.00 79.06 84 LEU A CA 1
ATOM 672 C C . LEU A 1 84 ? 7.172 -37.755 -5.302 1.00 79.06 84 LEU A C 1
ATOM 674 O O . LEU A 1 84 ? 6.309 -38.490 -4.833 1.00 79.06 84 LEU A O 1
ATOM 678 N N . GLU A 1 85 ? 6.936 -36.954 -6.345 1.00 77.69 85 GLU A N 1
ATOM 679 C CA . GLU A 1 85 ? 5.618 -36.851 -6.995 1.00 77.69 85 GLU A CA 1
ATOM 680 C C . GLU A 1 85 ? 5.090 -38.214 -7.463 1.00 77.69 85 GLU A C 1
ATOM 682 O O . GLU A 1 85 ? 3.902 -38.519 -7.358 1.00 77.69 85 GLU A O 1
ATOM 687 N N . ASN A 1 86 ? 5.977 -39.050 -8.009 1.00 74.94 86 ASN A N 1
ATOM 688 C CA . ASN A 1 86 ? 5.593 -40.364 -8.504 1.00 74.94 86 ASN A CA 1
ATOM 689 C C . ASN A 1 86 ? 5.286 -41.334 -7.352 1.00 74.94 86 ASN A C 1
ATOM 691 O O . ASN A 1 86 ? 4.394 -42.168 -7.478 1.00 74.94 86 ASN A O 1
ATOM 695 N N . VAL A 1 87 ? 5.998 -41.227 -6.226 1.00 76.88 87 VAL A N 1
ATOM 696 C CA . VAL A 1 87 ? 5.692 -41.990 -5.007 1.00 76.88 87 VAL A CA 1
ATOM 697 C C . VAL A 1 87 ? 4.341 -41.567 -4.438 1.00 76.88 87 VAL A C 1
ATOM 699 O O . VAL A 1 87 ? 3.537 -42.445 -4.137 1.00 76.88 87 VAL A O 1
ATOM 702 N N . ASP A 1 88 ? 4.057 -40.268 -4.365 1.00 70.69 88 ASP A N 1
ATOM 703 C CA . ASP A 1 88 ? 2.773 -39.750 -3.882 1.00 70.69 88 ASP A CA 1
ATOM 704 C C . ASP A 1 88 ? 1.619 -40.214 -4.780 1.00 70.69 88 ASP A C 1
ATOM 706 O O . ASP A 1 88 ? 0.643 -40.789 -4.300 1.00 70.69 88 ASP A O 1
ATOM 710 N N . SER A 1 89 ? 1.790 -40.113 -6.102 1.00 68.00 89 SER A N 1
ATOM 711 C CA . SER A 1 89 ? 0.799 -40.601 -7.067 1.00 68.00 89 SER A CA 1
ATOM 712 C C . SER A 1 89 ? 0.550 -42.110 -6.956 1.00 68.00 89 SER A C 1
ATOM 714 O O . SER A 1 89 ? -0.589 -42.553 -7.105 1.00 68.00 89 SER A O 1
ATOM 716 N N . LEU A 1 90 ? 1.591 -42.915 -6.719 1.00 70.00 90 LEU A N 1
ATOM 717 C CA . LEU A 1 90 ? 1.456 -44.365 -6.546 1.00 70.00 90 LEU A CA 1
ATOM 718 C C . LEU A 1 90 ? 0.835 -44.721 -5.188 1.00 70.00 90 LEU A C 1
ATOM 720 O O . LEU A 1 90 ? 0.079 -45.687 -5.098 1.00 70.00 90 LEU A O 1
ATOM 724 N N . LEU A 1 91 ? 1.125 -43.955 -4.134 1.00 70.50 91 LEU A N 1
ATOM 725 C CA . LEU A 1 91 ? 0.498 -44.115 -2.822 1.00 70.50 91 LEU A CA 1
ATOM 726 C C . LEU A 1 91 ? -1.000 -43.803 -2.881 1.00 70.50 91 LEU A C 1
ATOM 728 O O . LEU A 1 91 ? -1.790 -44.536 -2.281 1.00 70.50 91 LEU A O 1
ATOM 732 N N . ASP A 1 92 ? -1.393 -42.786 -3.644 1.00 64.00 92 ASP A N 1
ATOM 733 C CA . ASP A 1 92 ? -2.795 -42.437 -3.877 1.00 64.00 92 ASP A CA 1
ATOM 734 C C . ASP A 1 92 ? -3.534 -43.522 -4.677 1.00 64.00 92 ASP A C 1
ATOM 736 O O . ASP A 1 92 ? -4.672 -43.879 -4.351 1.00 64.00 92 ASP A O 1
ATOM 740 N N . GLU A 1 93 ? -2.870 -44.121 -5.670 1.00 64.12 93 GLU A N 1
ATOM 741 C CA . GLU A 1 93 ? -3.425 -45.213 -6.478 1.00 64.12 93 GLU A CA 1
ATOM 742 C C . GLU A 1 93 ? -3.580 -46.516 -5.669 1.00 64.12 93 GLU A C 1
ATOM 744 O O . GLU A 1 93 ? -4.633 -47.159 -5.713 1.00 64.12 93 GLU A O 1
ATOM 749 N N . VAL A 1 94 ? -2.575 -46.882 -4.862 1.00 66.56 94 VAL A N 1
ATOM 750 C CA . VAL A 1 94 ? -2.596 -48.082 -3.999 1.00 66.56 94 VAL A CA 1
ATOM 751 C C . VAL A 1 94 ? -3.613 -47.954 -2.863 1.00 66.56 94 VAL A C 1
ATOM 753 O O . VAL A 1 94 ? -4.185 -48.959 -2.435 1.00 66.56 94 VAL A O 1
ATOM 756 N N . ARG A 1 95 ? -3.896 -46.733 -2.397 1.00 65.75 95 ARG A N 1
ATOM 757 C CA . ARG A 1 95 ? -4.951 -46.469 -1.405 1.00 65.75 95 ARG A CA 1
ATOM 758 C C . ARG A 1 95 ? -6.370 -46.584 -1.975 1.00 65.75 95 ARG A C 1
ATOM 760 O O . ARG A 1 95 ? -7.320 -46.511 -1.203 1.00 65.75 95 ARG A O 1
ATOM 767 N N . GLY A 1 96 ? -6.536 -46.811 -3.283 1.00 46.50 96 GLY A N 1
ATOM 768 C CA . GLY A 1 96 ? -7.841 -47.062 -3.908 1.00 46.50 96 GLY A CA 1
ATOM 769 C C . GLY A 1 96 ? -8.767 -45.841 -3.961 1.00 46.50 96 GLY A C 1
ATOM 770 O O . GLY A 1 96 ? -9.963 -45.979 -4.226 1.00 46.50 96 GLY A O 1
ATOM 771 N N . ASN A 1 97 ? -8.230 -44.641 -3.739 1.00 46.78 97 ASN A N 1
ATOM 772 C CA . ASN A 1 97 ? -8.994 -43.406 -3.617 1.00 46.78 97 ASN A CA 1
ATOM 773 C C . ASN A 1 97 ? -9.287 -42.782 -4.990 1.00 46.78 97 ASN A C 1
ATOM 775 O O . ASN A 1 97 ? -8.655 -41.819 -5.413 1.00 46.78 97 ASN A O 1
ATOM 779 N N . LYS A 1 98 ? -10.322 -43.273 -5.680 1.00 47.78 98 LYS A N 1
ATOM 780 C CA . LYS A 1 98 ? -11.064 -42.419 -6.627 1.00 47.78 98 LYS A CA 1
ATOM 781 C C . LYS A 1 98 ? -12.059 -41.576 -5.828 1.00 47.78 98 LYS A C 1
ATOM 783 O O . LYS A 1 98 ? -13.212 -41.969 -5.678 1.00 47.78 98 LYS A O 1
ATOM 788 N N . MET A 1 99 ? -11.600 -40.457 -5.273 1.00 38.88 99 MET A N 1
ATOM 789 C CA . MET A 1 99 ? -12.414 -39.607 -4.392 1.00 38.88 99 MET A CA 1
ATOM 790 C C . MET A 1 99 ? -13.231 -38.564 -5.162 1.00 38.88 99 MET A C 1
ATOM 792 O O . MET A 1 99 ? -12.798 -38.030 -6.186 1.00 38.88 99 MET A O 1
ATOM 796 N N . SER A 1 100 ? -14.447 -38.311 -4.671 1.00 40.44 100 SER A N 1
ATOM 797 C CA . SER A 1 100 ? -15.451 -37.456 -5.315 1.00 40.44 100 SER A CA 1
ATOM 798 C C . SER A 1 100 ? -15.371 -35.999 -4.843 1.00 40.44 100 SER A C 1
ATOM 800 O O . SER A 1 100 ? -14.874 -35.704 -3.757 1.00 40.44 100 SER A O 1
ATOM 802 N N . ALA A 1 101 ? -15.926 -35.089 -5.648 1.00 36.00 101 ALA A N 1
ATOM 803 C CA . ALA A 1 101 ? -15.868 -33.633 -5.475 1.00 36.00 101 ALA A CA 1
ATOM 804 C C . ALA A 1 101 ? -16.360 -33.099 -4.111 1.00 36.00 101 ALA A C 1
ATOM 806 O O . ALA A 1 101 ? -16.026 -31.979 -3.741 1.00 36.00 101 ALA A O 1
ATOM 807 N N . HIS A 1 102 ? -17.126 -33.878 -3.343 1.00 32.88 102 HIS A N 1
ATOM 808 C CA . HIS A 1 102 ? -17.598 -33.470 -2.017 1.00 32.88 102 HIS A CA 1
ATOM 809 C C . HIS A 1 102 ? -16.532 -33.648 -0.916 1.00 32.88 102 HIS A C 1
ATOM 811 O O . HIS A 1 102 ? -16.544 -32.930 0.080 1.00 32.88 102 HIS A O 1
ATOM 817 N N . GLU A 1 103 ? -15.573 -34.561 -1.084 1.00 36.25 103 GLU A N 1
ATOM 818 C CA . GLU A 1 103 ? -14.509 -34.797 -0.092 1.00 36.25 103 GLU A CA 1
ATOM 819 C C . GLU A 1 103 ? -13.312 -33.848 -0.269 1.00 36.25 103 GLU A C 1
ATOM 821 O O . GLU A 1 103 ? -12.526 -33.666 0.657 1.00 36.25 103 GLU A O 1
ATOM 826 N N . GLN A 1 104 ? -13.219 -33.159 -1.413 1.00 37.16 104 GLN A N 1
ATOM 827 C CA . GLN A 1 104 ? -12.212 -32.119 -1.674 1.00 37.16 104 GLN A CA 1
ATOM 828 C C . GLN A 1 104 ? -12.389 -30.866 -0.800 1.00 37.16 104 GLN A C 1
ATOM 830 O O . GLN A 1 104 ? -11.439 -30.114 -0.607 1.00 37.16 104 GLN A O 1
ATOM 835 N N . LEU A 1 105 ? -13.585 -30.641 -0.249 1.00 35.91 105 LEU A N 1
ATOM 836 C CA . LEU A 1 105 ? -13.906 -29.427 0.508 1.00 35.91 105 LEU A CA 1
ATOM 837 C C . LEU A 1 105 ? -13.670 -29.558 2.020 1.00 35.91 105 LEU A C 1
ATOM 839 O O . LEU A 1 105 ? -13.464 -28.549 2.686 1.00 35.91 105 LEU A O 1
ATOM 843 N N . ALA A 1 106 ? -13.638 -30.776 2.568 1.00 33.84 106 ALA A N 1
ATOM 844 C CA . ALA A 1 106 ? -13.467 -30.994 4.009 1.00 33.84 106 ALA A CA 1
ATOM 845 C C . ALA A 1 106 ? -11.994 -31.028 4.467 1.00 33.84 106 ALA A C 1
ATOM 847 O O . ALA A 1 106 ? -11.721 -30.873 5.651 1.00 33.84 106 ALA A O 1
ATOM 848 N N . VAL A 1 107 ? -11.034 -31.169 3.544 1.00 35.66 107 VAL A N 1
ATOM 849 C CA . VAL A 1 107 ? -9.585 -31.130 3.846 1.00 35.66 107 VAL A CA 1
ATOM 850 C C . VAL A 1 107 ? -9.032 -29.690 3.823 1.00 35.66 107 VAL A C 1
ATOM 852 O O . VAL A 1 107 ? -7.871 -29.458 4.143 1.00 35.66 107 VAL A O 1
ATOM 855 N N . HIS A 1 108 ? -9.850 -28.687 3.478 1.00 34.88 108 HIS A N 1
ATOM 856 C CA . HIS A 1 108 ? -9.367 -27.317 3.266 1.00 34.88 108 HIS A CA 1
ATOM 857 C C . HIS A 1 108 ? -9.290 -26.426 4.518 1.00 34.88 108 HIS A C 1
ATOM 859 O O . HIS A 1 108 ? -8.742 -25.334 4.417 1.00 34.88 108 HIS A O 1
ATOM 865 N N . PHE A 1 109 ? -9.744 -26.872 5.698 1.00 30.12 109 PHE A N 1
ATOM 866 C CA . PHE A 1 109 ? -9.620 -26.088 6.937 1.00 30.12 109 PHE A CA 1
ATOM 867 C C . PHE A 1 109 ? -9.451 -26.964 8.204 1.00 30.12 109 PHE A C 1
ATOM 869 O O . PHE A 1 109 ? -10.433 -27.351 8.823 1.00 30.12 109 PHE A O 1
ATOM 876 N N . GLY A 1 110 ? -8.187 -27.206 8.595 1.00 28.80 110 GLY A N 1
ATOM 877 C CA . GLY A 1 110 ? -7.687 -27.215 9.990 1.00 28.80 110 GLY A CA 1
ATOM 878 C C . GLY A 1 110 ? -7.816 -28.457 10.907 1.00 28.80 110 GLY A C 1
ATOM 879 O O . GLY A 1 110 ? -8.916 -28.822 11.300 1.00 28.80 110 GLY A O 1
ATOM 880 N N . GLY A 1 111 ? -6.652 -28.951 11.386 1.00 27.81 111 GLY A N 1
ATOM 881 C CA . GLY A 1 111 ? -6.417 -29.690 12.658 1.00 27.81 111 GLY A CA 1
ATOM 882 C C . GLY A 1 111 ? -5.987 -31.164 12.489 1.00 27.81 111 GLY A C 1
ATOM 883 O O . GLY A 1 111 ? -6.700 -31.908 11.834 1.00 27.81 111 GLY A O 1
ATOM 884 N N . GLU A 1 112 ? -4.866 -31.703 13.001 1.00 30.61 112 GLU A N 1
ATOM 885 C CA . GLU A 1 112 ? -3.985 -31.345 14.130 1.00 30.61 112 GLU A CA 1
ATOM 886 C C . GLU A 1 112 ? -2.518 -31.824 13.928 1.00 30.61 112 GLU A C 1
ATOM 888 O O . GLU A 1 112 ? -2.265 -32.937 13.475 1.00 30.61 112 GLU A O 1
ATOM 893 N N . LEU A 1 113 ? -1.581 -30.945 14.319 1.00 28.42 113 LEU A N 1
ATOM 894 C CA . LEU A 1 113 ? -0.356 -31.145 15.123 1.00 28.42 113 LEU A CA 1
ATOM 895 C C . LEU A 1 113 ? 0.499 -32.423 14.962 1.00 28.42 113 LEU A C 1
ATOM 897 O O . LEU A 1 113 ? 0.128 -33.488 15.434 1.00 28.42 113 LEU A O 1
ATOM 901 N N . THR A 1 114 ? 1.775 -32.224 14.602 1.00 26.47 114 THR A N 1
ATOM 902 C CA . THR A 1 114 ? 2.866 -32.364 15.592 1.00 26.47 114 THR A CA 1
ATOM 903 C C . THR A 1 114 ? 4.006 -31.395 15.289 1.00 26.47 114 THR A C 1
ATOM 905 O O . THR A 1 114 ? 4.631 -31.443 14.232 1.00 26.47 114 THR A O 1
ATOM 908 N N . ILE A 1 115 ? 4.233 -30.524 16.268 1.00 34.91 115 ILE A N 1
ATOM 909 C CA . ILE A 1 115 ? 5.427 -29.719 16.517 1.00 34.91 115 ILE A CA 1
ATOM 910 C C . ILE A 1 115 ? 6.619 -30.661 16.722 1.00 34.91 115 ILE A C 1
ATOM 912 O O . ILE A 1 115 ? 6.495 -31.600 17.501 1.00 34.91 115 ILE A O 1
ATOM 916 N N . GLU A 1 116 ? 7.770 -30.367 16.115 1.00 26.22 116 GLU A N 1
ATOM 917 C CA . GLU A 1 116 ? 9.057 -30.546 16.794 1.00 26.22 116 GLU A CA 1
ATOM 918 C C . GLU A 1 116 ? 10.100 -29.542 16.274 1.00 26.22 116 GLU A C 1
ATOM 920 O O . GLU A 1 116 ? 10.321 -29.379 15.073 1.00 26.22 116 GLU A O 1
ATOM 925 N N . ASP A 1 117 ? 10.668 -28.830 17.245 1.00 26.72 117 ASP A N 1
ATOM 926 C CA . ASP A 1 117 ? 11.668 -27.770 17.178 1.00 26.72 117 ASP A CA 1
ATOM 927 C C . ASP A 1 117 ? 13.017 -28.207 16.583 1.00 26.72 117 ASP A C 1
ATOM 929 O O . ASP A 1 117 ? 13.431 -29.358 16.716 1.00 26.72 117 ASP A O 1
ATOM 933 N N . GLY A 1 118 ? 13.797 -27.245 16.064 1.00 25.41 118 GLY A N 1
ATOM 934 C CA . GLY A 1 118 ? 15.244 -27.452 15.915 1.00 25.41 118 GLY A CA 1
ATOM 935 C C . GLY A 1 118 ? 16.004 -26.538 14.953 1.00 25.41 118 GLY A C 1
ATOM 936 O O . GLY A 1 118 ? 16.453 -26.984 13.908 1.00 25.41 118 GLY A O 1
ATOM 937 N N . SER A 1 119 ? 16.181 -25.272 15.345 1.00 25.62 119 SER A N 1
ATOM 938 C CA . SER A 1 119 ? 17.320 -24.359 15.081 1.00 25.62 119 SER A CA 1
ATOM 939 C C . SER A 1 119 ? 18.393 -24.707 14.020 1.00 25.62 119 SER A C 1
ATOM 941 O O . SER A 1 119 ? 19.081 -25.719 14.147 1.00 25.62 119 SER A O 1
ATOM 943 N N . GLY A 1 120 ? 18.724 -23.757 13.121 1.00 24.70 120 GLY A N 1
ATOM 944 C CA . GLY A 1 120 ? 19.988 -23.850 12.363 1.00 24.70 120 GLY A CA 1
ATOM 945 C C . GLY A 1 120 ? 20.281 -22.881 11.203 1.00 24.70 120 GLY A C 1
ATOM 946 O O . GLY A 1 120 ? 20.683 -23.333 10.148 1.00 24.70 120 GLY A O 1
ATOM 947 N N . ASN A 1 121 ? 20.109 -21.570 11.398 1.00 26.50 121 ASN A N 1
ATOM 948 C CA . ASN A 1 121 ? 20.930 -20.457 10.865 1.00 26.50 121 ASN A CA 1
ATOM 949 C C . ASN A 1 121 ? 21.502 -20.453 9.402 1.00 26.50 121 ASN A C 1
ATOM 951 O O . ASN A 1 121 ? 22.501 -21.098 9.108 1.00 26.50 121 ASN A O 1
ATOM 955 N N . ARG A 1 122 ? 21.020 -19.450 8.637 1.00 29.67 122 ARG A N 1
ATOM 956 C CA . ARG A 1 122 ? 21.719 -18.484 7.734 1.00 29.67 122 ARG A CA 1
ATOM 957 C C . ARG A 1 122 ? 22.125 -18.816 6.283 1.00 29.67 122 ARG A C 1
ATOM 959 O O . ARG A 1 122 ? 23.004 -19.621 6.018 1.00 29.67 122 ARG A O 1
ATOM 966 N N . GLY A 1 123 ? 21.660 -17.899 5.418 1.00 23.52 123 GLY A N 1
ATOM 967 C CA . GLY A 1 123 ? 22.285 -17.422 4.172 1.00 23.52 123 GLY A CA 1
ATOM 968 C C . GLY A 1 123 ? 21.404 -17.735 2.961 1.00 23.52 123 GLY A C 1
ATOM 969 O O . GLY A 1 123 ? 21.382 -18.869 2.525 1.00 23.52 123 GLY A O 1
ATOM 970 N N . GLY A 1 124 ? 20.562 -16.847 2.426 1.00 26.39 124 GLY A N 1
ATOM 971 C CA . GLY A 1 124 ? 20.851 -15.483 1.990 1.00 26.39 124 GLY A CA 1
ATOM 972 C C . GLY A 1 124 ? 21.044 -15.489 0.469 1.00 26.39 124 GLY A C 1
ATOM 973 O O . GLY A 1 124 ? 22.138 -15.789 0.012 1.00 26.39 124 GLY A O 1
ATOM 974 N N . GLY A 1 125 ? 19.999 -15.165 -0.305 1.00 24.50 125 GLY A N 1
ATOM 975 C CA . GLY A 1 125 ? 20.126 -14.979 -1.756 1.00 24.50 125 GLY A CA 1
ATOM 976 C C . GLY A 1 125 ? 18.823 -15.115 -2.547 1.00 24.50 125 GLY A C 1
ATOM 977 O O . GLY A 1 125 ? 18.401 -16.222 -2.842 1.00 24.50 125 GLY A O 1
ATOM 978 N N . GLY A 1 126 ? 18.231 -13.972 -2.914 1.00 28.16 126 GLY A N 1
ATOM 979 C CA . GLY A 1 126 ? 17.447 -13.780 -4.142 1.00 28.16 126 GLY A CA 1
ATOM 980 C C . GLY A 1 126 ? 16.253 -14.704 -4.380 1.00 28.16 126 GLY A C 1
ATOM 981 O O . GLY A 1 126 ? 16.323 -15.600 -5.215 1.00 28.16 126 GLY A O 1
ATOM 982 N N . GLY A 1 127 ? 15.121 -14.413 -3.733 1.00 25.55 127 GLY A N 1
ATOM 983 C CA . GLY A 1 127 ? 13.825 -14.957 -4.134 1.00 25.55 127 GLY A CA 1
ATOM 984 C C . GLY A 1 127 ? 13.433 -14.424 -5.510 1.00 25.55 127 GLY A C 1
ATOM 985 O O . GLY A 1 127 ? 12.834 -13.358 -5.622 1.00 25.55 127 GLY A O 1
ATOM 986 N N . ALA A 1 128 ? 13.799 -15.151 -6.564 1.00 31.36 128 ALA A N 1
ATOM 987 C CA . ALA A 1 128 ? 13.218 -14.955 -7.879 1.00 31.36 128 ALA A CA 1
ATOM 988 C C . ALA A 1 128 ? 11.705 -15.181 -7.761 1.00 31.36 128 ALA A C 1
ATOM 990 O O . ALA A 1 128 ? 11.269 -16.268 -7.374 1.00 31.36 128 ALA A O 1
ATOM 991 N N . LEU A 1 129 ? 10.927 -14.140 -8.075 1.00 36.62 129 LEU A N 1
ATOM 992 C CA . LEU A 1 129 ? 9.479 -14.196 -8.243 1.00 36.62 129 LEU A CA 1
ATOM 993 C C . LEU A 1 129 ? 9.149 -15.359 -9.190 1.00 36.62 129 LEU A C 1
ATOM 995 O O . LEU A 1 129 ? 9.277 -15.253 -10.411 1.00 36.62 129 LEU A O 1
ATOM 999 N N . ARG A 1 130 ? 8.742 -16.497 -8.627 1.00 34.16 130 ARG A N 1
ATOM 1000 C CA . ARG A 1 130 ? 8.118 -17.570 -9.394 1.00 34.16 130 ARG A CA 1
ATOM 1001 C C . ARG A 1 130 ? 6.723 -17.088 -9.747 1.00 34.16 130 ARG A C 1
ATOM 1003 O O . ARG A 1 130 ? 5.792 -17.208 -8.959 1.00 34.16 130 ARG A O 1
ATOM 1010 N N . THR A 1 131 ? 6.599 -16.516 -10.934 1.00 37.00 131 THR A N 1
ATOM 1011 C CA . THR A 1 131 ? 5.307 -16.248 -11.551 1.00 37.00 131 THR A CA 1
ATOM 1012 C C . THR A 1 131 ? 4.589 -17.583 -11.705 1.00 37.00 131 THR A C 1
ATOM 1014 O O . THR A 1 131 ? 5.042 -18.491 -12.408 1.00 37.00 131 THR A O 1
ATOM 1017 N N . SER A 1 132 ? 3.472 -17.754 -11.006 1.00 40.41 132 SER A N 1
ATOM 1018 C CA . SER A 1 132 ? 2.576 -18.865 -11.287 1.00 40.41 132 SER A CA 1
ATOM 1019 C C . SER A 1 132 ? 2.006 -18.627 -12.686 1.00 40.41 132 SER A C 1
ATOM 1021 O O . SER A 1 132 ? 1.304 -17.649 -12.948 1.00 40.41 132 SER A O 1
ATOM 1023 N N . ARG A 1 133 ? 2.371 -19.490 -13.642 1.00 41.06 133 ARG A N 1
ATOM 1024 C CA . ARG A 1 133 ? 1.773 -19.495 -14.984 1.00 41.06 133 ARG A CA 1
ATOM 1025 C C . ARG A 1 133 ? 0.250 -19.590 -14.820 1.00 41.06 133 ARG A C 1
ATOM 1027 O O . ARG A 1 133 ? -0.244 -20.657 -14.473 1.00 41.06 133 ARG A O 1
ATOM 1034 N N . GLY A 1 134 ? -0.474 -18.490 -15.044 1.00 57.44 134 GLY A N 1
ATOM 1035 C CA . GLY A 1 134 ? -1.943 -18.464 -14.995 1.00 57.44 134 GLY A CA 1
ATOM 1036 C C . GLY A 1 134 ? -2.603 -17.385 -14.129 1.00 57.44 134 GLY A C 1
ATOM 1037 O O . GLY A 1 134 ? -3.830 -17.359 -14.086 1.00 57.44 134 GLY A O 1
ATOM 1038 N N . VAL A 1 135 ? -1.862 -16.487 -13.465 1.00 70.50 135 VAL A N 1
ATOM 1039 C CA . VAL A 1 135 ? -2.489 -15.360 -12.740 1.00 70.50 135 VAL A CA 1
ATOM 1040 C C . VAL A 1 135 ? -3.143 -14.394 -13.734 1.00 70.50 135 VAL A C 1
ATOM 1042 O O . VAL A 1 135 ? -2.478 -13.837 -14.608 1.00 70.50 135 VAL A O 1
ATOM 1045 N N . MET A 1 136 ? -4.460 -14.210 -13.614 1.00 77.25 136 MET A N 1
ATOM 1046 C CA . MET A 1 136 ? -5.226 -13.250 -14.413 1.00 77.25 136 MET A CA 1
ATOM 1047 C C . MET A 1 136 ? -4.763 -11.820 -14.102 1.00 77.25 136 MET A C 1
ATOM 1049 O O . MET A 1 136 ? -4.506 -11.508 -12.945 1.00 77.25 136 MET A O 1
ATOM 1053 N N . ARG A 1 137 ? -4.691 -10.943 -15.114 1.00 90.12 137 ARG A N 1
ATOM 1054 C CA . ARG A 1 137 ? -4.433 -9.503 -14.928 1.00 90.12 137 ARG A CA 1
ATOM 1055 C C . ARG A 1 137 ? -5.697 -8.817 -14.389 1.00 90.12 137 ARG A C 1
ATOM 1057 O O . ARG A 1 137 ? -6.626 -8.623 -15.179 1.00 90.12 137 ARG A O 1
ATOM 1064 N N . PRO A 1 138 ? -5.769 -8.438 -13.096 1.00 92.62 138 PRO A N 1
ATOM 1065 C CA . PRO A 1 138 ? -7.000 -7.904 -12.506 1.00 92.62 138 PRO A CA 1
ATOM 1066 C C . PRO A 1 138 ? -7.428 -6.573 -13.127 1.00 92.62 138 PRO A C 1
ATOM 1068 O O . PRO A 1 138 ? -8.606 -6.240 -13.129 1.00 92.62 138 PRO A O 1
ATOM 1071 N N . GLN A 1 139 ? -6.499 -5.821 -13.718 1.00 90.50 139 GLN A N 1
ATOM 1072 C CA . GLN A 1 139 ? -6.814 -4.528 -14.329 1.00 90.50 139 GLN A CA 1
ATOM 1073 C C . GLN A 1 139 ? -7.820 -4.647 -15.478 1.00 90.50 139 GLN A C 1
ATOM 1075 O O . GLN A 1 139 ? -8.592 -3.723 -15.722 1.00 90.50 139 GLN A O 1
ATOM 1080 N N . LEU A 1 140 ? -7.864 -5.807 -16.145 1.00 91.19 140 LEU A N 1
ATOM 1081 C CA . LEU A 1 140 ? -8.834 -6.092 -17.204 1.00 91.19 140 LEU A CA 1
ATOM 1082 C C . LEU A 1 140 ? -10.270 -6.229 -16.676 1.00 91.19 140 LEU A C 1
ATOM 1084 O O . LEU A 1 140 ? -11.212 -6.155 -17.461 1.00 91.19 140 LEU A O 1
ATOM 1088 N N . THR A 1 141 ? -10.451 -6.431 -15.367 1.00 91.56 141 THR A N 1
ATOM 1089 C CA . THR A 1 141 ? -11.767 -6.545 -14.724 1.00 91.56 141 THR A CA 1
ATOM 1090 C C . THR A 1 141 ? -12.211 -5.249 -14.048 1.00 91.56 141 THR A C 1
ATOM 1092 O O . THR A 1 141 ? -13.296 -5.208 -13.471 1.00 91.56 141 THR A O 1
ATOM 1095 N N . PHE A 1 142 ? -11.397 -4.188 -14.071 1.00 93.62 142 PHE A N 1
ATOM 1096 C CA . PHE A 1 142 ? -11.759 -2.915 -13.451 1.00 93.62 142 PHE A CA 1
ATOM 1097 C C . PHE A 1 142 ? -12.865 -2.217 -14.249 1.00 93.62 142 PHE A C 1
ATOM 1099 O O . PHE A 1 142 ? -12.799 -2.116 -15.471 1.00 93.62 142 PHE A O 1
ATOM 1106 N N . ALA A 1 143 ? -13.874 -1.691 -13.546 1.00 92.50 143 ALA A N 1
ATOM 1107 C CA . ALA A 1 143 ? -14.998 -0.988 -14.172 1.00 92.50 143 ALA A CA 1
ATOM 1108 C C . ALA A 1 143 ? -14.559 0.267 -14.950 1.00 92.50 143 ALA A C 1
ATOM 1110 O O . ALA A 1 143 ? -15.142 0.597 -15.980 1.00 92.50 143 ALA A O 1
ATOM 1111 N N . THR A 1 144 ? -13.514 0.938 -14.460 1.00 90.19 144 THR A N 1
ATOM 1112 C CA . THR A 1 144 ? -12.882 2.084 -15.115 1.00 90.19 144 THR A CA 1
ATOM 1113 C C . THR A 1 144 ? -11.419 1.738 -15.384 1.00 90.19 144 THR A C 1
ATOM 1115 O O . THR A 1 144 ? -10.721 1.361 -14.436 1.00 90.19 144 THR A O 1
ATOM 1118 N N . PRO A 1 145 ? -10.933 1.862 -16.633 1.00 92.06 145 PRO A N 1
ATOM 1119 C CA . PRO A 1 145 ? -9.532 1.615 -16.945 1.00 92.06 145 PRO A CA 1
ATOM 1120 C C . PRO A 1 145 ? -8.632 2.646 -16.256 1.00 92.06 145 PRO A C 1
ATOM 1122 O O . PRO A 1 145 ? -9.017 3.801 -16.061 1.00 92.06 145 PRO A O 1
ATOM 1125 N N . VAL A 1 146 ? -7.421 2.224 -15.900 1.00 94.94 146 VAL A N 1
ATOM 1126 C CA . VAL A 1 146 ? -6.424 3.095 -15.270 1.00 94.94 146 VAL A CA 1
ATOM 1127 C C . VAL A 1 146 ? -5.859 4.069 -16.308 1.00 94.94 146 VAL A C 1
ATOM 1129 O O . VAL A 1 146 ? -5.475 3.674 -17.407 1.00 94.94 146 VAL A O 1
ATOM 1132 N N . ASP A 1 147 ? -5.803 5.357 -15.965 1.00 95.44 147 ASP A N 1
ATOM 1133 C CA . ASP A 1 147 ? -5.175 6.382 -16.801 1.00 95.44 147 ASP A CA 1
ATOM 1134 C C . ASP A 1 147 ? -3.680 6.513 -16.470 1.00 95.44 147 ASP A C 1
ATOM 1136 O O . ASP A 1 147 ? -3.296 7.208 -15.527 1.00 95.44 147 ASP A O 1
ATOM 1140 N N . ASN A 1 148 ? -2.833 5.897 -17.294 1.00 96.50 148 ASN A N 1
ATOM 1141 C CA . ASN A 1 148 ? -1.372 5.958 -17.179 1.00 96.50 148 ASN A CA 1
ATOM 1142 C C . ASN A 1 148 ? -0.737 7.157 -17.909 1.00 96.50 148 ASN A C 1
ATOM 1144 O O . ASN A 1 148 ? 0.488 7.232 -18.021 1.00 96.50 148 ASN A O 1
ATOM 1148 N N . SER A 1 149 ? -1.532 8.101 -18.428 1.00 94.75 149 SER A N 1
ATOM 1149 C CA . SER A 1 149 ? -0.991 9.306 -19.066 1.00 94.75 149 SER A CA 1
ATOM 1150 C C . SER A 1 149 ? -0.280 10.226 -18.067 1.00 94.75 149 SER A C 1
ATOM 1152 O O . SER A 1 149 ? -0.519 10.170 -16.857 1.00 94.75 149 SER A O 1
ATOM 1154 N N . ASP A 1 150 ? 0.537 11.144 -18.588 1.00 91.31 150 ASP A N 1
ATOM 1155 C CA . ASP A 1 150 ? 1.263 12.162 -17.809 1.00 91.31 150 ASP A CA 1
ATOM 1156 C C . ASP A 1 150 ? 0.364 13.244 -17.195 1.00 91.31 150 ASP A C 1
ATOM 1158 O O . ASP A 1 150 ? 0.842 14.191 -16.567 1.00 91.31 150 ASP A O 1
ATOM 1162 N N . ARG A 1 151 ? -0.958 13.135 -17.371 1.00 93.44 151 ARG A N 1
ATOM 1163 C CA . ARG A 1 151 ? -1.901 14.063 -16.754 1.00 93.44 151 ARG A CA 1
ATOM 1164 C C . ARG A 1 151 ? -1.838 13.933 -15.230 1.00 93.44 151 ARG A C 1
ATOM 1166 O O . ARG A 1 151 ? -1.868 12.805 -14.724 1.00 93.44 151 ARG A O 1
ATOM 1173 N N . PRO A 1 152 ? -1.814 15.062 -14.496 1.00 95.12 152 PRO A N 1
ATOM 1174 C CA . PRO A 1 152 ? -1.902 15.056 -13.044 1.00 95.12 152 PRO A CA 1
ATOM 1175 C C . PRO A 1 152 ? -3.083 14.222 -12.533 1.00 95.12 152 PRO A C 1
ATOM 1177 O O . PRO A 1 152 ? -4.162 14.213 -13.132 1.00 95.12 152 PRO A O 1
ATOM 1180 N N . PHE A 1 153 ? -2.878 13.532 -11.410 1.00 96.62 153 PHE A N 1
ATOM 1181 C CA . PHE A 1 153 ? -3.928 12.753 -10.763 1.00 96.62 153 PHE A CA 1
ATOM 1182 C C . PHE A 1 153 ? -5.110 13.654 -10.383 1.00 96.62 153 PHE A C 1
ATOM 1184 O O . PHE A 1 153 ? -4.927 14.696 -9.756 1.00 96.62 153 PHE A O 1
ATOM 1191 N N . THR A 1 154 ? -6.317 13.248 -10.780 1.00 96.81 154 THR A N 1
ATOM 1192 C CA . THR A 1 154 ? -7.572 13.917 -10.418 1.00 96.81 154 THR A CA 1
ATOM 1193 C C . THR A 1 154 ? -8.382 12.950 -9.559 1.00 96.81 154 THR A C 1
ATOM 1195 O O . THR A 1 154 ? -8.834 11.933 -10.090 1.00 96.81 154 THR A O 1
ATOM 1198 N N . PRO A 1 155 ? -8.550 13.210 -8.252 1.00 96.50 155 PRO A N 1
ATOM 1199 C CA . PRO A 1 155 ? -9.225 12.266 -7.376 1.00 96.50 155 PRO A CA 1
ATOM 1200 C C . PRO A 1 155 ? -10.733 12.241 -7.639 1.00 96.50 155 PRO A C 1
ATOM 1202 O O . PRO A 1 155 ? -11.374 13.286 -7.756 1.00 96.50 155 PRO A O 1
ATOM 1205 N N . VAL A 1 156 ? -11.305 11.041 -7.669 1.0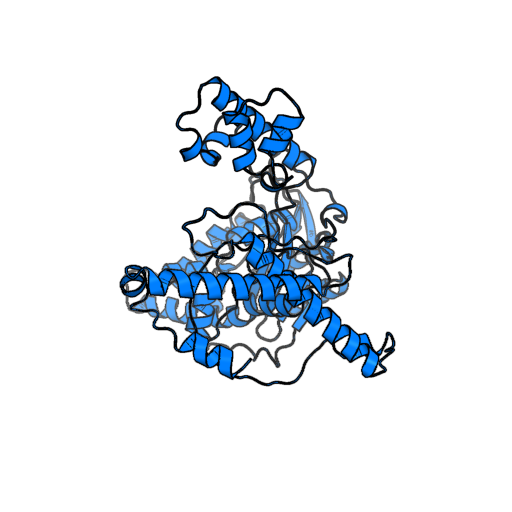0 97.31 156 VAL A N 1
ATOM 1206 C CA . VAL A 1 156 ? -12.753 10.815 -7.583 1.00 97.31 156 VAL A CA 1
ATOM 1207 C C . VAL A 1 156 ? -13.011 10.134 -6.249 1.00 97.31 156 VAL A C 1
ATOM 1209 O O . VAL A 1 156 ? -12.431 9.085 -5.981 1.00 97.31 156 VAL A O 1
ATOM 1212 N N . TYR A 1 157 ? -13.836 10.742 -5.405 1.00 98.00 157 TYR A N 1
ATOM 1213 C CA . TYR A 1 157 ? -13.991 10.333 -4.010 1.00 98.00 157 TYR A CA 1
ATOM 1214 C C . TYR A 1 157 ? -15.426 10.522 -3.535 1.00 98.00 157 TYR A C 1
ATOM 1216 O O . TYR A 1 157 ? -16.155 11.339 -4.094 1.00 98.00 157 TYR A O 1
ATOM 1224 N N . ASP A 1 158 ? -15.815 9.789 -2.496 1.00 98.12 158 ASP A N 1
ATOM 1225 C CA . ASP A 1 158 ? -17.118 9.962 -1.853 1.00 98.12 158 ASP A CA 1
ATOM 1226 C C . ASP A 1 158 ? -16.943 10.666 -0.503 1.00 98.12 158 ASP A C 1
ATOM 1228 O O . ASP A 1 158 ? -15.971 10.408 0.215 1.00 98.12 158 ASP A O 1
ATOM 1232 N N . ASP A 1 159 ? -17.869 11.563 -0.160 1.00 96.12 159 ASP A N 1
ATOM 1233 C CA . ASP A 1 159 ? -17.949 12.148 1.182 1.00 96.12 159 ASP A CA 1
ATOM 1234 C C . ASP A 1 159 ? -18.563 11.177 2.209 1.00 96.12 159 ASP A C 1
ATOM 1236 O O . ASP A 1 159 ? -18.904 10.035 1.895 1.00 96.12 159 ASP A O 1
ATOM 1240 N N . ALA A 1 160 ? -18.682 11.615 3.467 1.00 92.56 160 ALA A N 1
ATOM 1241 C CA . ALA A 1 160 ? -19.203 10.780 4.550 1.00 92.56 160 ALA A CA 1
ATOM 1242 C C . ALA A 1 160 ? -20.679 10.379 4.348 1.00 92.56 160 ALA A C 1
ATOM 1244 O O . ALA A 1 160 ? -21.118 9.369 4.897 1.00 92.56 160 ALA A O 1
ATOM 1245 N N . GLU A 1 161 ? -21.433 11.137 3.546 1.00 93.75 161 GLU A N 1
ATOM 1246 C CA . GLU A 1 161 ? -22.822 10.849 3.181 1.00 93.75 161 GLU A CA 1
ATOM 1247 C C . GLU A 1 161 ? -22.943 9.957 1.932 1.00 93.75 161 GLU A C 1
ATOM 1249 O O . GLU A 1 161 ? -24.057 9.642 1.505 1.00 93.75 161 GLU A O 1
ATOM 1254 N N . GLY A 1 162 ? -21.818 9.543 1.339 1.00 93.25 162 GLY A N 1
ATOM 1255 C CA . GLY A 1 162 ? -21.779 8.686 0.155 1.00 93.25 162 GLY A CA 1
ATOM 1256 C C . GLY A 1 162 ? -22.056 9.421 -1.158 1.00 93.25 162 GLY A C 1
ATOM 1257 O O . GLY A 1 162 ? -22.437 8.789 -2.146 1.00 93.25 162 GLY A O 1
ATOM 1258 N N . ARG A 1 163 ? -21.906 10.750 -1.202 1.00 96.75 163 ARG A N 1
ATOM 1259 C CA . ARG A 1 163 ? -22.021 11.525 -2.447 1.00 96.75 163 ARG A CA 1
ATOM 1260 C C . ARG A 1 163 ? -20.667 11.553 -3.144 1.00 96.75 163 ARG A C 1
ATOM 1262 O O . ARG A 1 163 ? -19.667 11.906 -2.528 1.00 96.75 163 ARG A O 1
ATOM 1269 N N . THR A 1 164 ? -20.647 11.226 -4.434 1.00 97.31 164 THR A N 1
ATOM 1270 C CA . THR A 1 164 ? -19.427 11.251 -5.250 1.00 97.31 164 THR A CA 1
ATOM 1271 C C . THR A 1 164 ? -19.076 12.663 -5.710 1.00 97.31 164 THR A C 1
ATOM 1273 O O . THR A 1 164 ? -19.919 13.388 -6.239 1.00 97.31 164 THR A O 1
ATOM 1276 N N . HIS A 1 165 ? -17.796 13.006 -5.594 1.00 97.81 165 HIS A N 1
ATOM 1277 C CA . HIS A 1 165 ? -17.195 14.264 -6.020 1.00 97.81 165 HIS A CA 1
ATOM 1278 C C . HIS A 1 165 ? -16.011 14.006 -6.955 1.00 97.81 165 HIS A C 1
ATOM 1280 O O . HIS A 1 165 ? -15.347 12.969 -6.897 1.00 97.81 165 HIS A O 1
ATOM 1286 N N . THR A 1 166 ? -15.724 14.978 -7.816 1.00 97.44 166 THR A N 1
ATOM 1287 C CA . THR A 1 166 ? -14.481 15.033 -8.593 1.00 97.44 166 THR A CA 1
ATOM 1288 C C . THR A 1 166 ? -13.649 16.184 -8.055 1.00 97.44 166 THR A C 1
ATOM 1290 O O . THR A 1 166 ? -14.101 17.328 -8.059 1.00 97.44 166 THR A O 1
ATOM 1293 N N . GLY A 1 167 ? -12.463 15.873 -7.545 1.00 95.56 167 GLY A N 1
ATOM 1294 C CA . GLY A 1 167 ? -11.561 16.863 -6.977 1.00 95.56 167 GLY A CA 1
ATOM 1295 C C . GLY A 1 167 ? -10.727 17.589 -8.025 1.00 95.56 167 GLY A C 1
ATOM 1296 O O . GLY A 1 167 ? -10.850 17.378 -9.232 1.00 95.56 167 GLY A O 1
ATOM 1297 N N . THR A 1 168 ? -9.836 18.439 -7.529 1.00 96.06 168 THR A N 1
ATOM 1298 C CA . THR A 1 168 ? -8.892 19.210 -8.341 1.00 96.06 168 THR A CA 1
ATOM 1299 C C . THR A 1 168 ? -7.503 18.578 -8.242 1.00 96.06 168 THR A C 1
ATOM 1301 O O . THR A 1 168 ? -7.113 18.157 -7.150 1.00 96.06 168 THR A O 1
ATOM 1304 N N . PRO A 1 169 ? -6.724 18.516 -9.337 1.00 95.38 169 PRO A N 1
ATOM 1305 C CA . PRO A 1 169 ? -5.351 18.032 -9.275 1.00 95.38 169 PRO A CA 1
ATOM 1306 C C . PRO A 1 169 ? -4.498 18.765 -8.241 1.00 95.38 169 PRO A C 1
ATOM 1308 O O . PRO A 1 169 ? -4.606 19.982 -8.102 1.00 95.38 169 PRO A O 1
ATOM 1311 N N . ALA A 1 170 ? -3.625 18.021 -7.556 1.00 92.94 170 ALA A N 1
ATOM 1312 C CA . ALA A 1 170 ? -2.715 18.530 -6.523 1.00 92.94 170 ALA A CA 1
ATOM 1313 C C . ALA A 1 170 ? -3.403 19.239 -5.333 1.00 92.94 170 ALA A C 1
ATOM 1315 O O . ALA A 1 170 ? -2.752 19.965 -4.583 1.00 92.94 170 ALA A O 1
ATOM 1316 N N . VAL A 1 171 ? -4.707 19.019 -5.131 1.00 97.06 171 VAL A N 1
ATOM 1317 C CA . VAL A 1 171 ? -5.458 19.541 -3.984 1.00 97.06 171 VAL A CA 1
ATOM 1318 C C . VAL A 1 171 ? -6.024 18.379 -3.179 1.00 97.06 171 VAL A C 1
ATOM 1320 O O . VAL A 1 171 ? -6.753 17.541 -3.706 1.00 97.06 171 VAL A O 1
ATOM 1323 N N . HIS A 1 172 ? -5.716 18.347 -1.883 1.00 97.75 172 HIS A N 1
ATOM 1324 C CA . HIS A 1 172 ? -6.262 17.347 -0.973 1.00 97.75 172 HIS A CA 1
ATOM 1325 C C . HIS A 1 172 ? -7.707 17.716 -0.590 1.00 97.75 172 HIS A C 1
ATOM 1327 O O . HIS A 1 172 ? -7.911 18.724 0.095 1.00 97.75 172 HIS A O 1
ATOM 1333 N N . PRO A 1 173 ? -8.721 16.910 -0.967 1.00 97.56 173 PRO A N 1
ATOM 1334 C CA . PRO A 1 173 ? -10.131 17.300 -0.855 1.00 97.56 173 PRO A CA 1
ATOM 1335 C C . PRO A 1 173 ? -10.601 17.510 0.587 1.00 97.56 173 PRO A C 1
ATOM 1337 O O . PRO A 1 173 ? -11.478 18.328 0.843 1.00 97.56 173 PRO A O 1
ATOM 1340 N N . PHE A 1 174 ? -9.980 16.815 1.542 1.00 97.88 174 PHE A N 1
ATOM 1341 C CA . PHE A 1 174 ? -10.330 16.898 2.961 1.00 97.88 174 PHE A CA 1
ATOM 1342 C C . PHE A 1 174 ? -9.305 17.659 3.818 1.00 97.88 174 PHE A C 1
ATOM 1344 O O . PHE A 1 174 ? -9.323 17.538 5.041 1.00 97.88 174 PHE A O 1
ATOM 1351 N N . ALA A 1 175 ? -8.420 18.464 3.210 1.00 97.44 175 ALA A N 1
ATOM 1352 C CA . ALA A 1 175 ? -7.349 19.149 3.944 1.00 97.44 175 ALA A CA 1
ATOM 1353 C C . ALA A 1 175 ? -7.880 20.030 5.084 1.00 97.44 175 ALA A C 1
ATOM 1355 O O . ALA A 1 175 ? -7.389 19.955 6.209 1.00 97.44 175 ALA A O 1
ATOM 1356 N N . GLU A 1 176 ? -8.924 20.822 4.820 1.00 96.00 176 GLU A N 1
ATOM 1357 C CA . GLU A 1 176 ? -9.527 21.681 5.844 1.00 96.00 176 GLU A CA 1
ATOM 1358 C C . GLU A 1 176 ? -10.107 20.875 7.012 1.00 96.00 176 GLU A C 1
ATOM 1360 O O . GLU A 1 176 ? -9.971 21.272 8.168 1.00 96.00 176 GLU A O 1
ATOM 1365 N N . GLN A 1 177 ? -10.743 19.736 6.729 1.00 95.94 177 GLN A N 1
ATOM 1366 C CA . GLN A 1 177 ? -11.356 18.886 7.752 1.00 95.94 177 GLN A CA 1
ATOM 1367 C C . GLN A 1 177 ? -10.285 18.218 8.623 1.00 95.94 177 GLN A C 1
ATOM 1369 O O . GLN A 1 177 ? -10.372 18.263 9.852 1.00 95.94 177 GLN A O 1
ATOM 1374 N N . ILE A 1 178 ? -9.230 17.690 7.997 1.00 96.81 178 ILE A N 1
ATOM 1375 C CA . ILE A 1 178 ? -8.073 17.094 8.679 1.00 96.81 178 ILE A CA 1
ATOM 1376 C C . ILE A 1 178 ? -7.340 18.135 9.537 1.00 96.81 178 ILE A C 1
ATOM 1378 O O . ILE A 1 178 ? -6.883 17.834 10.638 1.00 96.81 178 ILE A O 1
ATOM 1382 N N . GLN A 1 179 ? -7.240 19.385 9.083 1.00 94.56 179 GLN A N 1
ATOM 1383 C CA . GLN A 1 179 ? -6.607 20.448 9.866 1.00 94.56 179 GLN A CA 1
ATOM 1384 C C . GLN A 1 179 ? -7.468 20.901 11.049 1.00 94.56 179 GLN A C 1
ATOM 1386 O O . GLN A 1 179 ? -6.924 21.164 12.123 1.00 94.56 179 GLN A O 1
ATOM 1391 N N . ARG A 1 180 ? -8.794 20.971 10.881 1.00 92.94 180 ARG A N 1
ATOM 1392 C CA . ARG A 1 180 ? -9.725 21.446 11.920 1.00 92.94 180 ARG A CA 1
ATOM 1393 C C . ARG A 1 180 ? -10.011 20.422 13.012 1.00 92.94 180 ARG A C 1
ATOM 1395 O O . ARG A 1 180 ? -10.425 20.825 14.096 1.00 92.94 180 ARG A O 1
ATOM 1402 N N . ILE A 1 181 ? -9.810 19.129 12.757 1.00 90.44 181 ILE A N 1
ATOM 1403 C CA . ILE A 1 181 ? -10.142 18.106 13.747 1.00 90.44 181 ILE A CA 1
ATOM 1404 C C . ILE A 1 181 ? -9.291 18.243 15.016 1.00 90.44 181 ILE A C 1
ATOM 1406 O O . ILE A 1 181 ? -8.061 18.376 14.979 1.00 90.44 181 ILE A O 1
ATOM 1410 N N . THR A 1 182 ? -9.958 18.181 16.161 1.00 87.56 182 THR A N 1
ATOM 1411 C CA . THR A 1 182 ? -9.334 18.027 17.473 1.00 87.56 182 THR A CA 1
ATOM 1412 C C . THR A 1 182 ? -9.350 16.555 17.863 1.00 87.56 182 THR A C 1
ATOM 1414 O O . THR A 1 182 ? -10.286 15.827 17.543 1.00 87.56 182 THR A O 1
ATOM 1417 N N . MET A 1 183 ? -8.286 16.094 18.522 1.00 84.81 183 MET A N 1
ATOM 1418 C CA . MET A 1 183 ? -8.222 14.701 18.965 1.00 84.81 183 MET A CA 1
ATOM 1419 C C . MET A 1 183 ? -9.265 14.475 20.067 1.00 84.81 183 MET A C 1
ATOM 1421 O O . MET A 1 183 ? -9.305 15.280 21.004 1.00 84.81 183 MET A O 1
ATOM 1425 N N . PRO A 1 184 ? -10.104 13.427 19.975 1.00 87.38 184 PRO A N 1
ATOM 1426 C CA . PRO A 1 184 ? -11.041 13.075 21.035 1.00 87.38 184 PRO A CA 1
ATOM 1427 C C . PRO A 1 184 ? -10.335 12.945 22.391 1.00 87.38 184 PRO A C 1
ATOM 1429 O O . PRO A 1 184 ? -9.297 12.292 22.488 1.00 87.38 184 PRO A O 1
ATOM 1432 N N . GLU A 1 185 ? -10.900 13.524 23.456 1.00 83.81 185 GLU A N 1
ATOM 1433 C CA . GLU A 1 185 ? -10.262 13.538 24.786 1.00 83.81 185 GLU A CA 1
ATOM 1434 C C . GLU A 1 185 ? -9.948 12.127 25.306 1.00 83.81 185 GLU A C 1
ATOM 1436 O O . GLU A 1 185 ? -8.878 11.901 25.868 1.00 83.81 185 GLU A O 1
ATOM 1441 N N . GLY A 1 186 ? -10.826 11.154 25.034 1.00 84.44 186 GLY A N 1
ATOM 1442 C CA . GLY A 1 186 ? -10.615 9.750 25.403 1.00 84.44 186 GLY A CA 1
ATOM 1443 C C . GLY A 1 186 ? -9.355 9.123 24.791 1.00 84.44 186 GLY A C 1
ATOM 1444 O O . GLY A 1 186 ? -8.756 8.240 25.395 1.00 84.44 186 GLY A O 1
ATOM 1445 N N . GLN A 1 187 ? -8.901 9.613 23.635 1.00 88.44 187 GLN A N 1
ATOM 1446 C CA . GLN A 1 187 ? -7.693 9.131 22.953 1.00 88.44 187 GLN A CA 1
ATOM 1447 C C . GLN A 1 187 ? -6.404 9.786 23.481 1.00 88.44 187 GLN A C 1
ATOM 1449 O O . GLN A 1 187 ? -5.308 9.348 23.133 1.00 88.44 187 GLN A O 1
ATOM 1454 N N . MET A 1 188 ? -6.531 10.821 24.320 1.00 87.69 188 MET A N 1
ATOM 1455 C CA . MET A 1 188 ? -5.424 11.595 24.896 1.00 87.69 188 MET A CA 1
ATOM 1456 C C . MET A 1 188 ? -5.154 11.266 26.369 1.00 87.69 188 MET A C 1
ATOM 1458 O O . MET A 1 188 ? -4.286 11.885 26.984 1.00 87.69 188 MET A O 1
ATOM 1462 N N . VAL A 1 189 ? -5.892 10.320 26.948 1.00 87.31 189 VAL A N 1
ATOM 1463 C CA . VAL A 1 189 ? -5.752 9.912 28.349 1.00 87.31 189 VAL A CA 1
ATOM 1464 C C . VAL A 1 189 ? -5.259 8.476 28.459 1.00 87.31 189 VAL A C 1
ATOM 1466 O O . VAL A 1 189 ? -5.415 7.661 27.547 1.00 87.31 189 VAL A O 1
ATOM 1469 N N . HIS A 1 190 ? -4.667 8.159 29.610 1.00 84.69 190 HIS A N 1
ATOM 1470 C CA . HIS A 1 190 ? -4.295 6.791 29.930 1.00 84.69 190 HIS A CA 1
ATOM 1471 C C . HIS A 1 190 ? -5.557 5.928 30.044 1.00 84.69 190 HIS A C 1
ATOM 1473 O O . HIS A 1 190 ? -6.490 6.263 30.773 1.00 84.69 190 HIS A O 1
ATOM 1479 N N . GLN A 1 191 ? -5.562 4.796 29.351 1.00 85.00 191 GLN A N 1
ATOM 1480 C CA . GLN A 1 191 ? -6.611 3.781 29.412 1.00 85.00 191 GLN A CA 1
ATOM 1481 C C . GLN A 1 191 ? -5.952 2.425 29.653 1.00 85.00 191 GLN A C 1
ATOM 1483 O O . GLN A 1 191 ? -4.765 2.268 29.380 1.00 85.00 191 GLN A O 1
ATOM 1488 N N . ALA A 1 192 ? -6.695 1.476 30.219 1.00 88.81 192 ALA A N 1
ATOM 1489 C CA . ALA A 1 192 ? -6.192 0.116 30.358 1.00 88.81 192 ALA A CA 1
ATOM 1490 C C . ALA A 1 192 ? -6.048 -0.520 28.970 1.00 88.81 192 ALA A C 1
ATOM 1492 O O . ALA A 1 192 ? -6.959 -0.407 28.149 1.00 88.81 192 ALA A O 1
ATOM 1493 N N . ASP A 1 193 ? -4.918 -1.180 28.729 1.00 92.25 193 ASP A N 1
ATOM 1494 C CA . ASP A 1 193 ? -4.676 -1.880 27.471 1.00 92.25 193 ASP A CA 1
ATOM 1495 C C . ASP A 1 193 ? -5.699 -3.007 27.291 1.00 92.25 193 ASP A C 1
ATOM 1497 O O . ASP A 1 193 ? -6.024 -3.718 28.249 1.00 92.25 193 ASP A O 1
ATOM 1501 N N . THR A 1 194 ? -6.170 -3.208 26.061 1.00 95.62 194 THR A N 1
ATOM 1502 C CA . THR A 1 194 ? -7.032 -4.348 25.717 1.00 95.62 194 THR A CA 1
ATOM 1503 C C . THR A 1 194 ? -6.212 -5.374 24.934 1.00 95.62 194 THR A C 1
ATOM 1505 O O . THR A 1 194 ? -5.881 -5.105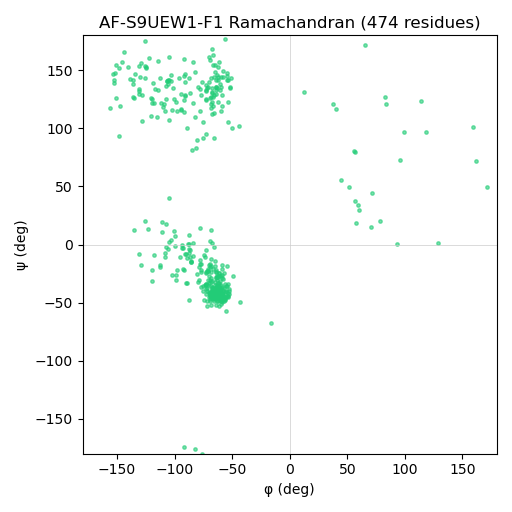 23.776 1.00 95.62 194 THR A O 1
ATOM 1508 N N . PRO A 1 195 ? -5.842 -6.526 25.533 1.00 95.81 195 PRO A N 1
ATOM 1509 C CA . PRO A 1 195 ? -5.082 -7.564 24.841 1.00 95.81 195 PRO A CA 1
ATOM 1510 C C . PRO A 1 195 ? -5.812 -8.074 23.590 1.00 95.81 195 PRO A C 1
ATOM 1512 O O . PRO A 1 195 ? -7.045 -8.103 23.583 1.00 95.81 195 PRO A O 1
ATOM 1515 N N . PRO A 1 196 ? -5.077 -8.513 22.554 1.00 96.00 196 PRO A N 1
ATOM 1516 C CA . PRO A 1 196 ? -5.686 -9.100 21.369 1.00 96.00 196 PRO A CA 1
ATOM 1517 C C . PRO A 1 196 ? -6.375 -10.422 21.729 1.00 96.00 196 PRO A C 1
ATOM 1519 O O . PRO A 1 196 ? -5.893 -11.187 22.571 1.00 96.00 196 PRO A O 1
ATOM 1522 N N . VAL A 1 197 ? -7.507 -10.699 21.084 1.00 96.00 197 VAL A N 1
ATOM 1523 C CA . VAL A 1 197 ? -8.177 -12.003 21.187 1.00 96.00 197 VAL A CA 1
ATOM 1524 C C . VAL A 1 197 ? -7.248 -13.067 20.589 1.00 96.00 197 VAL A C 1
ATOM 1526 O O . VAL A 1 197 ? -6.705 -12.819 19.523 1.00 96.00 197 VAL A O 1
ATOM 1529 N N . PRO A 1 198 ? -7.044 -14.247 21.201 1.00 95.81 198 PRO A N 1
ATOM 1530 C CA . PRO A 1 198 ? -6.190 -15.281 20.611 1.00 95.81 198 PRO A CA 1
ATOM 1531 C C . PRO A 1 198 ? -6.577 -15.610 19.159 1.00 95.81 198 PRO A C 1
ATOM 1533 O O . PRO A 1 198 ? -7.757 -15.785 18.862 1.00 95.81 198 PRO A O 1
ATOM 1536 N N . LEU A 1 199 ? -5.593 -15.727 18.258 1.00 92.75 199 LEU A N 1
ATOM 1537 C CA . LEU A 1 199 ? -5.826 -15.934 16.817 1.00 92.75 199 LEU A CA 1
ATOM 1538 C C . LEU A 1 199 ? -6.745 -17.127 16.504 1.00 92.75 199 LEU A C 1
ATOM 1540 O O . LEU A 1 199 ? -7.577 -17.035 15.600 1.00 92.75 199 LEU A O 1
ATOM 1544 N N . ASP A 1 200 ? -6.616 -18.219 17.259 1.00 92.38 200 ASP A N 1
ATOM 1545 C CA . ASP A 1 200 ? -7.380 -19.457 17.048 1.00 92.38 200 ASP A CA 1
ATOM 1546 C C . ASP A 1 200 ? -8.876 -19.301 17.359 1.00 92.38 200 ASP A C 1
ATOM 1548 O O . ASP A 1 200 ? -9.702 -20.056 16.848 1.00 92.38 200 ASP A O 1
ATOM 1552 N N . THR A 1 201 ? -9.240 -18.330 18.203 1.00 95.62 201 THR A N 1
ATOM 1553 C CA . THR A 1 201 ? -10.626 -18.091 18.637 1.00 95.62 201 THR A CA 1
ATOM 1554 C C . THR A 1 201 ? -11.202 -16.780 18.118 1.00 95.62 201 THR A C 1
ATOM 1556 O O . THR A 1 201 ? -12.423 -16.615 18.108 1.00 95.62 201 THR A O 1
ATOM 1559 N N . CYS A 1 202 ? -10.353 -15.852 17.678 1.00 97.00 202 CYS A N 1
ATOM 1560 C CA . CYS A 1 202 ? -10.780 -14.598 17.081 1.00 97.00 202 CYS A CA 1
ATOM 1561 C C . CYS A 1 202 ? -11.512 -14.875 15.746 1.00 97.00 202 CYS A C 1
ATOM 1563 O O . CYS A 1 202 ? -10.974 -15.594 14.896 1.00 97.00 202 CYS A O 1
ATOM 1565 N N . PRO A 1 203 ? -12.726 -14.336 15.529 1.00 97.94 203 PRO A N 1
ATOM 1566 C CA . PRO A 1 203 ? -13.428 -14.446 14.255 1.00 97.94 203 PRO A CA 1
ATOM 1567 C C . PRO A 1 203 ? -12.640 -13.812 13.101 1.00 97.94 203 PRO A C 1
ATOM 1569 O O . PRO A 1 203 ? -12.094 -12.720 13.243 1.00 97.94 203 PRO A O 1
ATOM 1572 N N . LEU A 1 204 ? -12.629 -14.482 11.946 1.00 98.19 204 LEU A N 1
ATOM 1573 C CA . LEU A 1 204 ? -12.077 -13.965 10.693 1.00 98.19 204 LEU A CA 1
ATOM 1574 C C . LEU A 1 204 ? -13.176 -13.909 9.626 1.00 98.19 204 LEU A C 1
ATOM 1576 O O . LEU A 1 204 ? -13.756 -14.941 9.281 1.00 98.19 204 LEU A O 1
ATOM 1580 N N . LYS A 1 205 ? -13.440 -12.722 9.072 1.00 98.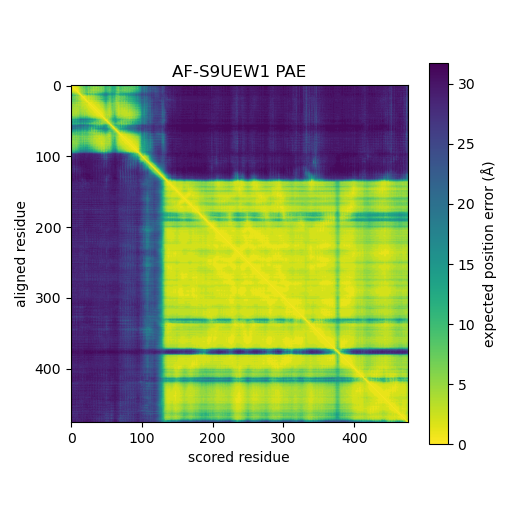00 205 LYS A N 1
ATOM 1581 C CA . LYS A 1 205 ? -14.391 -12.519 7.967 1.00 98.00 205 LYS A CA 1
ATOM 1582 C C . LYS A 1 205 ? -13.646 -12.178 6.678 1.00 98.00 205 LYS A C 1
ATOM 1584 O O . LYS A 1 205 ? -12.969 -11.158 6.600 1.00 98.00 205 LYS A O 1
ATOM 1589 N N . PHE A 1 206 ? -13.821 -12.989 5.636 1.00 98.38 206 PHE A N 1
ATOM 1590 C CA . PHE A 1 206 ? -13.396 -12.633 4.279 1.00 98.38 206 PHE A CA 1
ATOM 1591 C C . PHE A 1 206 ? -14.545 -11.934 3.540 1.00 98.38 206 PHE A C 1
ATOM 1593 O O . PHE A 1 206 ? -15.668 -12.442 3.518 1.00 98.38 206 PHE A O 1
ATOM 1600 N N . VAL A 1 207 ? -14.286 -10.762 2.962 1.00 98.62 207 VAL A N 1
ATOM 1601 C CA . VAL A 1 207 ? -15.295 -9.888 2.349 1.00 98.62 207 VAL A CA 1
ATOM 1602 C C . VAL A 1 207 ? -14.968 -9.669 0.880 1.00 98.62 207 VAL A C 1
ATOM 1604 O O . VAL A 1 207 ? -14.021 -8.968 0.535 1.00 98.62 207 VAL A O 1
ATOM 1607 N N . ASP A 1 208 ? -15.794 -10.236 0.006 1.00 98.00 208 ASP A N 1
ATOM 1608 C CA . ASP A 1 208 ? -15.613 -10.183 -1.448 1.00 98.00 208 ASP A CA 1
ATOM 1609 C C . ASP A 1 208 ? -16.922 -9.857 -2.205 1.00 98.00 208 ASP A C 1
ATOM 1611 O O . ASP A 1 208 ? -17.001 -9.978 -3.430 1.00 98.00 208 ASP A O 1
ATOM 1615 N N . THR A 1 209 ? -17.957 -9.425 -1.473 1.00 98.56 209 THR A N 1
ATOM 1616 C CA . THR A 1 209 ? -19.265 -8.992 -1.992 1.00 98.56 209 THR A CA 1
ATOM 1617 C C . THR A 1 209 ? -19.610 -7.584 -1.512 1.00 98.56 209 THR A C 1
ATOM 1619 O O . THR A 1 209 ? -19.156 -7.134 -0.459 1.00 98.56 209 THR A O 1
ATOM 1622 N N . VAL A 1 210 ? -20.422 -6.866 -2.293 1.00 98.50 210 VAL A N 1
ATOM 1623 C CA . VAL A 1 210 ? -20.834 -5.493 -1.962 1.00 98.50 210 VAL A CA 1
ATOM 1624 C C . VAL A 1 210 ? -21.728 -5.480 -0.722 1.00 98.50 210 VAL A C 1
ATOM 1626 O O . VAL A 1 210 ? -21.615 -4.584 0.110 1.00 98.50 210 VAL A O 1
ATOM 1629 N N . GLU A 1 211 ? -22.591 -6.480 -0.569 1.00 98.56 211 GLU A N 1
ATOM 1630 C CA . GLU A 1 211 ? -23.438 -6.682 0.606 1.00 98.56 211 GLU A CA 1
ATOM 1631 C C . GLU A 1 211 ? -22.580 -6.921 1.850 1.00 98.56 211 GLU A C 1
ATOM 1633 O O . GLU A 1 211 ? -22.744 -6.216 2.846 1.00 98.56 211 GLU A O 1
ATOM 1638 N N . GLY A 1 212 ? -21.593 -7.821 1.758 1.00 98.56 212 GLY A N 1
ATOM 1639 C CA . GLY A 1 212 ? -20.639 -8.065 2.838 1.00 98.56 212 GLY A CA 1
ATOM 1640 C C . GLY A 1 212 ? -19.854 -6.809 3.223 1.00 98.56 212 GLY A C 1
ATOM 1641 O O . GLY A 1 212 ? -19.650 -6.563 4.410 1.00 98.56 212 GLY A O 1
ATOM 1642 N N . LEU A 1 213 ? -19.475 -5.977 2.245 1.00 98.75 213 LEU A N 1
ATOM 1643 C CA . LEU A 1 213 ? -18.809 -4.697 2.491 1.00 98.75 213 LEU A CA 1
ATOM 1644 C C . LEU A 1 213 ? -19.727 -3.695 3.205 1.00 98.75 213 LEU A C 1
ATOM 1646 O O . LEU A 1 213 ? -19.285 -3.035 4.140 1.00 98.75 213 LEU A O 1
ATOM 1650 N N . LYS A 1 214 ? -21.007 -3.600 2.825 1.00 98.62 214 LYS A N 1
ATOM 1651 C CA . LYS A 1 214 ? -21.991 -2.741 3.514 1.00 98.62 214 LYS A CA 1
ATOM 1652 C C . LYS A 1 214 ? -22.209 -3.169 4.964 1.00 98.62 214 LYS A C 1
ATOM 1654 O O . LYS A 1 214 ? -22.263 -2.316 5.846 1.00 98.62 214 LYS A O 1
ATOM 1659 N N . GLU A 1 215 ? -22.316 -4.472 5.217 1.00 98.56 215 GLU A N 1
ATOM 1660 C CA . GLU A 1 215 ? -22.403 -5.010 6.580 1.00 98.56 215 GLU A CA 1
ATOM 1661 C C . GLU A 1 215 ? -21.158 -4.669 7.398 1.00 98.56 215 GLU A C 1
ATOM 1663 O O . GLU A 1 215 ? -21.272 -4.265 8.554 1.00 98.56 215 GLU A O 1
ATOM 1668 N N . THR A 1 216 ? -19.975 -4.805 6.792 1.00 98.50 216 THR A N 1
ATOM 1669 C CA . THR A 1 216 ? -18.710 -4.426 7.421 1.00 98.50 216 THR A CA 1
ATOM 1670 C C . THR A 1 216 ? -18.689 -2.936 7.747 1.00 98.50 216 THR A C 1
ATOM 1672 O O . THR A 1 216 ? -18.406 -2.579 8.882 1.00 98.50 216 THR A O 1
ATOM 1675 N N . VAL A 1 217 ? -19.071 -2.055 6.819 1.00 98.56 217 VAL A N 1
ATOM 1676 C CA . VAL A 1 217 ? -19.177 -0.607 7.082 1.00 98.56 217 VAL A CA 1
ATOM 1677 C C . VAL A 1 217 ? -20.106 -0.328 8.265 1.00 98.56 217 VAL A C 1
ATOM 1679 O O . VAL A 1 217 ? -19.729 0.404 9.178 1.00 98.56 217 VAL A O 1
ATOM 1682 N N . ALA A 1 218 ? -21.295 -0.939 8.289 1.00 98.31 218 ALA A N 1
ATOM 1683 C CA . ALA A 1 218 ? -22.248 -0.768 9.383 1.00 98.31 218 ALA A CA 1
ATOM 1684 C C . ALA A 1 218 ? -21.677 -1.233 10.732 1.00 98.31 218 ALA A C 1
ATOM 1686 O O . ALA A 1 218 ? -21.893 -0.573 11.743 1.00 98.31 218 ALA A O 1
ATOM 1687 N N . ARG A 1 219 ? -20.916 -2.334 10.745 1.00 98.12 219 ARG A N 1
ATOM 1688 C CA . ARG A 1 219 ? -20.209 -2.823 11.935 1.00 98.12 219 ARG A CA 1
ATOM 1689 C C . ARG A 1 219 ? -19.147 -1.836 12.410 1.00 98.12 219 ARG A C 1
ATOM 1691 O O . ARG A 1 219 ? -19.175 -1.447 13.571 1.00 98.12 219 ARG A O 1
ATOM 1698 N N . LEU A 1 220 ? -18.256 -1.406 11.516 1.00 98.56 220 LEU A N 1
ATOM 1699 C CA . LEU A 1 220 ? -17.124 -0.536 11.852 1.00 98.56 220 LEU A CA 1
ATOM 1700 C C . LEU A 1 220 ? -17.569 0.838 12.372 1.00 98.56 220 LEU A C 1
ATOM 1702 O O . LEU A 1 220 ? -16.856 1.445 13.162 1.00 98.56 220 LEU A O 1
ATOM 1706 N N . LEU A 1 221 ? -18.756 1.319 11.985 1.00 98.38 221 LEU A N 1
ATOM 1707 C CA . LEU A 1 221 ? -19.336 2.559 12.517 1.00 98.38 221 LEU A CA 1
ATOM 1708 C C . LEU A 1 221 ? -19.675 2.502 14.020 1.00 98.38 221 LEU A C 1
ATOM 1710 O O . LEU A 1 221 ? -19.920 3.550 14.618 1.00 98.38 221 LEU A O 1
ATOM 1714 N N . HIS A 1 222 ? -19.694 1.315 14.633 1.00 98.00 222 HIS A N 1
ATOM 1715 C CA . HIS A 1 222 ? -19.878 1.145 16.077 1.00 98.00 222 HIS A CA 1
ATOM 1716 C C . HIS A 1 222 ? -18.565 1.113 16.870 1.00 98.00 222 HIS A C 1
ATOM 1718 O O . HIS A 1 222 ? -18.608 1.142 18.100 1.00 98.00 222 HIS A O 1
ATOM 1724 N N . GLU A 1 223 ? -17.419 1.064 16.194 1.00 98.06 223 GLU A N 1
ATOM 1725 C CA . GLU A 1 223 ? -16.107 1.015 16.835 1.00 98.06 223 GLU A CA 1
ATOM 1726 C C . GLU A 1 223 ? -15.619 2.420 17.211 1.00 98.06 223 GLU A C 1
ATOM 1728 O O . GLU A 1 223 ? -16.020 3.422 16.621 1.00 98.06 223 GLU A O 1
ATOM 1733 N N . THR A 1 224 ? -14.714 2.512 18.183 1.00 96.62 224 THR A N 1
ATOM 1734 C CA . THR A 1 224 ? -13.999 3.761 18.512 1.00 96.62 224 THR A CA 1
ATOM 1735 C C . THR A 1 224 ? -12.610 3.821 17.882 1.00 96.62 224 THR A C 1
ATOM 1737 O O . THR A 1 224 ? -12.073 4.908 17.651 1.00 96.62 224 THR A O 1
ATOM 1740 N N . GLU A 1 225 ? -12.047 2.665 17.533 1.00 98.06 225 GLU A N 1
ATOM 1741 C CA . GLU A 1 225 ? -10.780 2.528 16.832 1.00 98.06 225 GLU A CA 1
ATOM 1742 C C . GLU A 1 225 ? -10.746 1.243 16.004 1.00 98.06 225 GLU A C 1
ATOM 1744 O O . GLU A 1 225 ? -11.327 0.227 16.382 1.00 98.06 225 GLU A O 1
ATOM 1749 N N . ILE A 1 226 ? -10.044 1.294 14.876 1.00 98.88 226 ILE A N 1
ATOM 1750 C CA . ILE A 1 226 ? -9.824 0.161 13.979 1.00 98.88 226 ILE A CA 1
ATOM 1751 C C . ILE A 1 226 ? -8.360 0.148 13.538 1.00 98.88 226 ILE A C 1
ATOM 1753 O O . ILE A 1 226 ? -7.766 1.206 13.313 1.00 98.88 226 ILE A O 1
ATOM 1757 N N . ALA A 1 227 ? -7.775 -1.038 13.433 1.00 98.94 227 ALA A N 1
ATOM 1758 C CA . ALA A 1 227 ? -6.474 -1.238 12.808 1.00 98.94 227 ALA A CA 1
ATOM 1759 C C . ALA A 1 227 ? -6.672 -1.542 11.330 1.00 98.94 227 ALA A C 1
ATOM 1761 O O . ALA A 1 227 ? -7.602 -2.270 10.996 1.00 98.94 227 ALA A O 1
ATOM 1762 N N . VAL A 1 228 ? -5.824 -0.994 10.465 1.00 98.94 228 VAL A N 1
ATOM 1763 C CA . VAL A 1 228 ? -5.918 -1.178 9.016 1.00 98.94 228 VAL A CA 1
ATOM 1764 C C . VAL A 1 228 ? -4.526 -1.376 8.426 1.00 98.94 228 VAL A C 1
ATOM 1766 O O . VAL A 1 228 ? -3.574 -0.734 8.869 1.00 98.94 228 VAL A O 1
ATOM 1769 N N . ASP A 1 229 ? -4.436 -2.248 7.427 1.00 98.69 229 ASP A N 1
ATOM 1770 C CA . ASP A 1 229 ? -3.250 -2.454 6.595 1.00 98.69 229 ASP A CA 1
ATOM 1771 C C . ASP A 1 229 ? -3.662 -2.761 5.146 1.00 98.69 229 ASP A C 1
ATOM 1773 O O . ASP A 1 229 ? -4.850 -3.013 4.885 1.00 98.69 229 ASP A O 1
ATOM 1777 N N . LEU A 1 230 ? -2.720 -2.680 4.202 1.00 98.62 230 LEU A N 1
ATOM 1778 C CA . LEU A 1 230 ? -2.954 -2.955 2.783 1.00 98.62 230 LEU A CA 1
ATOM 1779 C C . LEU A 1 230 ? -1.869 -3.845 2.174 1.00 98.62 230 LEU A C 1
ATOM 1781 O O . LEU A 1 230 ? -0.682 -3.665 2.409 1.00 98.62 230 LEU A O 1
ATOM 1785 N N . GLU A 1 231 ? -2.277 -4.686 1.222 1.00 97.81 231 GLU A N 1
ATOM 1786 C CA . GLU A 1 231 ? -1.344 -5.380 0.327 1.00 97.81 231 GLU A CA 1
ATOM 1787 C C . GLU A 1 231 ? -1.397 -4.790 -1.070 1.00 97.81 231 GLU A C 1
ATOM 1789 O O . GLU A 1 231 ? -2.475 -4.501 -1.605 1.00 97.81 231 GLU A O 1
ATOM 1794 N N . HIS A 1 232 ? -0.242 -4.670 -1.715 1.00 97.19 232 HIS A N 1
ATOM 1795 C CA . HIS A 1 232 ? -0.103 -4.000 -3.003 1.00 97.19 232 HIS A CA 1
ATOM 1796 C C . HIS A 1 232 ? 0.676 -4.837 -4.014 1.00 97.19 232 HIS A C 1
ATOM 1798 O O . HIS A 1 232 ? 1.483 -5.696 -3.666 1.00 97.19 232 HIS A O 1
ATOM 1804 N N . HIS A 1 233 ? 0.401 -4.591 -5.293 1.00 96.50 233 HIS A N 1
ATOM 1805 C CA . HIS A 1 233 ? 1.164 -5.147 -6.397 1.00 96.50 233 HIS A CA 1
ATOM 1806 C C . HIS A 1 233 ? 1.598 -4.047 -7.366 1.00 96.50 233 HIS A C 1
ATOM 1808 O O . HIS A 1 233 ? 0.762 -3.296 -7.876 1.00 96.50 233 HIS A O 1
ATOM 1814 N N . ASP A 1 234 ? 2.891 -4.005 -7.682 1.00 93.50 234 ASP A N 1
ATOM 1815 C CA . ASP A 1 234 ? 3.504 -3.011 -8.565 1.00 93.50 234 ASP A CA 1
ATOM 1816 C C . ASP A 1 234 ? 4.169 -3.612 -9.811 1.00 93.50 234 ASP A C 1
ATOM 1818 O O . ASP A 1 234 ? 4.318 -2.917 -10.805 1.00 93.50 234 ASP A O 1
ATOM 1822 N N . PHE A 1 235 ? 4.541 -4.894 -9.815 1.00 93.38 235 PHE A N 1
ATOM 1823 C CA . PHE A 1 235 ? 5.384 -5.435 -10.883 1.00 93.38 235 PHE A CA 1
ATOM 1824 C C . PHE A 1 235 ? 4.681 -5.503 -12.253 1.00 93.38 235 PHE A C 1
ATOM 1826 O O . PHE A 1 235 ? 5.253 -5.092 -13.262 1.00 93.38 235 PHE A O 1
ATOM 1833 N N . TYR A 1 236 ? 3.435 -5.975 -12.310 1.00 94.25 236 TYR A N 1
ATOM 1834 C CA . TYR A 1 236 ? 2.628 -6.070 -13.539 1.00 94.25 236 TYR A CA 1
ATOM 1835 C C . TYR A 1 236 ? 1.546 -4.986 -13.613 1.00 94.25 236 TYR A C 1
ATOM 1837 O O . TYR A 1 236 ? 0.390 -5.262 -13.944 1.00 94.25 236 TYR A O 1
ATOM 1845 N N . SER A 1 237 ? 1.897 -3.772 -13.196 1.00 95.75 237 SER A N 1
ATOM 1846 C CA . SER A 1 237 ? 1.047 -2.584 -13.236 1.00 95.75 237 SER A CA 1
ATOM 1847 C C . SER A 1 237 ? 1.923 -1.346 -13.333 1.00 95.75 237 SER A C 1
ATOM 1849 O O . SER A 1 237 ? 2.965 -1.293 -12.686 1.00 95.75 237 SER A O 1
ATOM 1851 N N . TYR A 1 238 ? 1.529 -0.330 -14.100 1.00 96.88 238 TYR A N 1
ATOM 1852 C CA . TYR A 1 238 ? 2.366 0.868 -14.202 1.00 96.88 238 TYR A CA 1
ATOM 1853 C C . TYR A 1 238 ? 2.341 1.696 -12.907 1.00 96.88 238 TYR A C 1
ATOM 1855 O O . TYR A 1 238 ? 3.383 2.075 -12.374 1.00 96.88 238 TYR A O 1
ATOM 1863 N N . LEU A 1 239 ? 1.142 1.957 -12.374 1.00 96.94 239 LEU A N 1
ATOM 1864 C CA . LEU A 1 239 ? 0.939 2.734 -11.139 1.00 96.94 239 LEU A CA 1
ATOM 1865 C C . LEU A 1 239 ? 0.841 1.852 -9.882 1.00 96.94 239 LEU A C 1
ATOM 1867 O O . LEU A 1 239 ? 0.653 2.360 -8.768 1.00 96.94 239 LEU A O 1
ATOM 1871 N N . GLY A 1 240 ? 0.895 0.531 -10.059 1.00 97.44 240 GLY A N 1
ATOM 1872 C CA . GLY A 1 240 ? 0.522 -0.447 -9.045 1.00 97.44 240 GLY A CA 1
ATOM 1873 C C . GLY A 1 240 ? -0.966 -0.402 -8.685 1.00 97.44 240 GLY A C 1
ATOM 1874 O O . GLY A 1 240 ? -1.682 0.526 -9.064 1.00 97.44 240 GLY A O 1
ATOM 1875 N N . PHE A 1 241 ? -1.441 -1.360 -7.900 1.00 98.12 241 PHE A N 1
ATOM 1876 C CA . PHE A 1 241 ? -2.794 -1.342 -7.332 1.00 98.12 241 PHE A CA 1
ATOM 1877 C C . PHE A 1 241 ? -2.862 -2.131 -6.020 1.00 98.12 241 PHE A C 1
ATOM 1879 O O . PHE A 1 241 ? -2.188 -3.150 -5.852 1.00 98.12 241 PHE A O 1
ATOM 1886 N N . THR A 1 242 ? -3.707 -1.678 -5.099 1.00 98.44 242 THR A N 1
ATOM 1887 C CA . THR A 1 242 ? -4.012 -2.400 -3.860 1.00 98.44 242 THR A CA 1
ATOM 1888 C C . THR A 1 242 ? -4.798 -3.680 -4.149 1.00 98.44 242 THR A C 1
ATOM 1890 O O . THR A 1 242 ? -5.838 -3.664 -4.813 1.00 98.44 242 THR A O 1
ATOM 1893 N N . CYS A 1 243 ? -4.294 -4.797 -3.632 1.00 98.19 243 CYS A N 1
ATOM 1894 C CA . CYS A 1 243 ? -4.820 -6.146 -3.818 1.00 98.19 243 CYS A CA 1
ATOM 1895 C C . CYS A 1 243 ? -5.681 -6.627 -2.650 1.00 98.19 243 CYS A C 1
ATOM 1897 O O . CYS A 1 243 ? -6.605 -7.414 -2.867 1.00 98.19 243 CYS A O 1
ATOM 1899 N N . LEU A 1 244 ? -5.387 -6.170 -1.434 1.00 98.50 244 LEU A N 1
ATOM 1900 C CA . LEU A 1 244 ? -6.062 -6.595 -0.210 1.00 98.50 244 LEU A CA 1
ATOM 1901 C C . LEU A 1 244 ? -6.100 -5.437 0.790 1.00 98.50 244 LEU A C 1
ATOM 1903 O O . LEU A 1 244 ? -5.237 -4.564 0.746 1.00 98.50 244 LEU A O 1
ATOM 1907 N N . MET A 1 245 ? -7.113 -5.421 1.650 1.00 98.88 245 MET A N 1
ATOM 1908 C CA . MET A 1 245 ? -7.192 -4.531 2.807 1.00 98.88 245 MET A CA 1
ATOM 1909 C C . MET A 1 245 ? -7.552 -5.366 4.023 1.00 98.88 245 MET A C 1
ATOM 1911 O O . MET A 1 245 ? -8.526 -6.125 3.990 1.00 98.88 245 MET A O 1
ATOM 1915 N N . GLN A 1 246 ? -6.791 -5.208 5.090 1.00 98.81 246 GLN A N 1
ATOM 1916 C CA . GLN A 1 246 ? -7.026 -5.858 6.365 1.00 98.81 246 GLN A CA 1
ATOM 1917 C C . GLN A 1 246 ? -7.578 -4.832 7.337 1.00 98.81 246 GLN A C 1
ATOM 1919 O O . GLN A 1 246 ? -7.141 -3.684 7.349 1.00 98.81 246 GLN A O 1
ATOM 1924 N N . ILE A 1 247 ? -8.576 -5.229 8.120 1.00 98.88 247 ILE A N 1
ATOM 1925 C CA . ILE A 1 247 ? -9.142 -4.408 9.182 1.00 98.88 247 ILE A CA 1
ATOM 1926 C C . ILE A 1 247 ? -9.321 -5.282 10.416 1.00 98.88 247 ILE A C 1
ATOM 1928 O O . ILE A 1 247 ? -10.007 -6.297 10.345 1.00 98.88 247 ILE A O 1
ATOM 1932 N N . SER A 1 248 ? -8.779 -4.865 11.555 1.00 98.88 248 SER A N 1
ATOM 1933 C CA . SER A 1 248 ? -9.072 -5.495 12.845 1.00 98.88 248 SER A CA 1
ATOM 1934 C C . SER A 1 248 ? -9.819 -4.523 13.745 1.00 98.88 248 SER A C 1
ATOM 1936 O O . SER A 1 248 ? -9.438 -3.357 13.892 1.00 98.88 248 SER A O 1
ATOM 1938 N N . THR A 1 249 ? -10.892 -5.011 14.358 1.00 98.75 249 THR A N 1
ATOM 1939 C CA . THR A 1 249 ? -11.524 -4.362 15.512 1.00 98.75 249 THR A CA 1
ATOM 1940 C C . THR A 1 249 ? -10.920 -4.940 16.791 1.00 98.75 249 THR A C 1
ATOM 1942 O O . THR A 1 249 ? -10.004 -5.763 16.757 1.00 98.75 249 THR A O 1
ATOM 1945 N N . ARG A 1 250 ? -11.448 -4.560 17.957 1.00 97.94 250 ARG A N 1
ATOM 1946 C CA . ARG A 1 250 ? -11.075 -5.220 19.218 1.00 97.94 250 ARG A CA 1
ATOM 1947 C C . ARG A 1 250 ? -11.570 -6.669 19.315 1.00 97.94 250 ARG A C 1
ATOM 1949 O O . ARG A 1 250 ? -11.156 -7.374 20.231 1.00 97.94 250 ARG A O 1
ATOM 1956 N N . THR A 1 251 ? -12.473 -7.103 18.430 1.00 98.00 251 THR A N 1
ATOM 1957 C CA . THR A 1 251 ? -13.206 -8.373 18.581 1.00 98.00 251 THR A CA 1
ATOM 1958 C C . THR A 1 251 ? -13.179 -9.293 17.364 1.00 98.00 251 THR A C 1
ATOM 1960 O O . THR A 1 251 ? -13.466 -10.475 17.529 1.00 98.00 251 THR A O 1
ATOM 1963 N N . GLU A 1 252 ? -12.843 -8.798 16.171 1.00 98.19 252 GLU A N 1
ATOM 1964 C CA . GLU A 1 252 ? -12.798 -9.593 14.939 1.00 98.19 252 GLU A CA 1
ATOM 1965 C C . GLU A 1 252 ? -11.768 -9.048 13.939 1.00 98.19 252 GLU A C 1
ATOM 1967 O O . GLU A 1 252 ? -11.466 -7.851 13.929 1.00 98.19 252 GLU A O 1
ATOM 1972 N N . ASP A 1 253 ? -11.276 -9.934 13.072 1.00 98.81 253 ASP A N 1
ATOM 1973 C CA . ASP A 1 253 ? -10.405 -9.608 11.944 1.00 98.81 253 ASP A CA 1
ATOM 1974 C C . ASP A 1 253 ? -11.177 -9.723 10.625 1.00 98.81 253 ASP A C 1
ATOM 1976 O O . ASP A 1 253 ? -11.981 -10.637 10.413 1.00 98.81 253 ASP A O 1
ATOM 1980 N N . ILE A 1 254 ? -10.919 -8.806 9.702 1.00 98.81 254 ILE A N 1
ATOM 1981 C CA . ILE A 1 254 ? -11.609 -8.703 8.421 1.00 98.81 254 ILE A CA 1
ATOM 1982 C C . ILE A 1 254 ? -10.565 -8.576 7.317 1.00 98.81 254 ILE A C 1
ATOM 1984 O O . ILE A 1 254 ? -9.664 -7.746 7.389 1.00 98.81 254 ILE A O 1
ATOM 1988 N N . ILE A 1 255 ? -10.716 -9.371 6.262 1.00 98.81 255 ILE A N 1
ATOM 1989 C CA . ILE A 1 255 ? -9.911 -9.277 5.042 1.00 98.81 255 ILE A CA 1
ATOM 1990 C C . ILE A 1 255 ? -10.846 -8.949 3.883 1.00 98.81 255 ILE A C 1
ATOM 1992 O O . ILE A 1 255 ? -11.786 -9.695 3.610 1.00 98.81 255 ILE A O 1
ATOM 1996 N N . ILE A 1 256 ? -10.590 -7.841 3.196 1.00 98.81 256 ILE A N 1
ATOM 1997 C CA . ILE A 1 256 ? -11.410 -7.327 2.098 1.00 98.81 256 ILE A CA 1
ATOM 1998 C C . ILE A 1 256 ? -10.678 -7.536 0.772 1.00 98.81 256 ILE A C 1
ATOM 2000 O O . ILE A 1 256 ? -9.552 -7.068 0.591 1.00 98.81 256 ILE A O 1
ATOM 2004 N N . ASP A 1 257 ? -11.333 -8.202 -0.184 1.00 98.62 257 ASP A N 1
ATOM 2005 C CA . ASP A 1 257 ? -10.820 -8.358 -1.546 1.00 98.62 257 ASP A CA 1
ATOM 2006 C C . ASP A 1 257 ? -10.974 -7.057 -2.347 1.00 98.62 257 ASP A C 1
ATOM 2008 O O . ASP A 1 257 ? -11.981 -6.806 -3.019 1.00 98.62 257 ASP A O 1
ATOM 2012 N N . CYS A 1 258 ? -9.930 -6.234 -2.295 1.00 98.56 258 CYS A N 1
ATOM 2013 C CA . CYS A 1 258 ? -9.848 -4.954 -2.988 1.00 98.56 258 CYS A CA 1
ATOM 2014 C C . CYS A 1 258 ? -9.935 -5.061 -4.515 1.00 98.56 258 CYS A C 1
ATOM 2016 O O . CYS A 1 258 ? -10.342 -4.096 -5.162 1.00 98.56 258 CYS A O 1
ATOM 2018 N N . LEU A 1 259 ? -9.574 -6.205 -5.109 1.00 97.25 259 LEU A N 1
ATOM 2019 C CA . LEU A 1 259 ? -9.640 -6.385 -6.561 1.00 97.25 259 LEU A CA 1
ATOM 2020 C C . LEU A 1 259 ? -11.089 -6.552 -7.013 1.00 97.25 259 LEU A C 1
ATOM 2022 O O . LEU A 1 259 ? -11.536 -5.874 -7.940 1.00 97.25 259 LEU A O 1
ATOM 2026 N N . LYS A 1 260 ? -11.839 -7.418 -6.324 1.00 97.00 260 LYS A N 1
ATOM 2027 C CA . LYS A 1 260 ? -13.249 -7.688 -6.635 1.00 97.00 260 LYS A CA 1
ATOM 2028 C C . LYS A 1 260 ? -14.160 -6.528 -6.238 1.00 97.00 260 LYS A C 1
ATOM 2030 O O . LYS A 1 260 ? -15.138 -6.252 -6.930 1.00 97.00 260 LYS A O 1
ATOM 2035 N N . LEU A 1 261 ? -13.828 -5.827 -5.153 1.00 98.19 261 LEU A N 1
ATOM 2036 C CA . LEU A 1 261 ? -14.637 -4.736 -4.605 1.00 98.19 261 LEU A CA 1
ATOM 2037 C C . LEU A 1 261 ? -14.153 -3.338 -4.988 1.00 98.19 261 LEU A C 1
ATOM 2039 O O . LEU A 1 261 ? -14.738 -2.365 -4.514 1.00 98.19 261 LEU A O 1
ATOM 2043 N N . ARG A 1 262 ? -13.157 -3.211 -5.876 1.00 97.94 262 ARG A N 1
ATOM 2044 C CA . ARG A 1 262 ? -12.505 -1.941 -6.244 1.00 97.94 262 ARG A CA 1
ATOM 2045 C C . ARG A 1 262 ? -13.476 -0.775 -6.444 1.00 97.94 262 ARG A C 1
ATOM 2047 O O . ARG A 1 262 ? -13.291 0.289 -5.863 1.00 97.94 262 ARG A O 1
ATOM 2054 N N . SER A 1 263 ? -14.535 -0.970 -7.233 1.00 96.75 263 SER A N 1
ATOM 2055 C CA . SER A 1 263 ? -15.523 0.078 -7.547 1.00 96.75 263 SER A CA 1
ATOM 2056 C C . SER A 1 263 ? -16.417 0.483 -6.369 1.00 96.75 263 SER A C 1
ATOM 2058 O O . SER A 1 263 ? -17.040 1.544 -6.417 1.00 96.75 263 SER A O 1
ATOM 2060 N N . SER A 1 264 ? -16.483 -0.357 -5.338 1.00 98.00 264 SER A N 1
ATOM 2061 C CA . SER A 1 264 ? -17.362 -0.237 -4.172 1.00 98.00 264 SER A CA 1
ATOM 2062 C C . SER A 1 264 ? -16.611 0.150 -2.894 1.00 98.00 264 SER A C 1
ATOM 2064 O O . SER A 1 264 ? -17.255 0.457 -1.896 1.00 98.00 264 SER A O 1
ATOM 2066 N N . MET A 1 265 ? -15.271 0.184 -2.909 1.00 98.44 265 MET A N 1
ATOM 2067 C CA . MET A 1 265 ? -14.447 0.502 -1.731 1.00 98.44 265 MET A CA 1
ATOM 2068 C C . MET A 1 265 ? -14.745 1.882 -1.129 1.00 98.44 265 MET A C 1
ATOM 2070 O O . MET A 1 265 ? -14.608 2.057 0.078 1.00 98.44 265 MET A O 1
ATOM 2074 N N . ARG A 1 266 ? -15.242 2.836 -1.928 1.00 97.69 266 ARG A N 1
ATOM 2075 C CA . ARG A 1 266 ? -15.692 4.160 -1.456 1.00 97.69 266 ARG A CA 1
ATOM 2076 C C . ARG A 1 266 ? -16.810 4.110 -0.412 1.00 97.69 266 ARG A C 1
ATOM 2078 O O . ARG A 1 266 ? -16.972 5.063 0.338 1.00 97.69 266 ARG A O 1
ATOM 2085 N N . LEU A 1 267 ? -17.522 2.987 -0.274 1.00 98.38 267 LEU A N 1
ATOM 2086 C CA . LEU A 1 267 ? -18.462 2.777 0.835 1.00 98.38 267 LEU A CA 1
ATOM 2087 C C . LEU A 1 267 ? -17.792 2.906 2.215 1.00 98.38 267 LEU A C 1
ATOM 2089 O O . LEU A 1 267 ? -18.466 3.231 3.187 1.00 98.38 267 LEU A O 1
ATOM 2093 N N . LEU A 1 268 ? -16.475 2.693 2.307 1.00 98.69 268 LEU A N 1
ATOM 2094 C CA . LEU A 1 268 ? -15.706 2.891 3.534 1.00 98.69 268 LEU A CA 1
ATOM 2095 C C . LEU A 1 268 ? -15.470 4.374 3.875 1.00 98.69 268 LEU A C 1
ATOM 2097 O O . LEU A 1 268 ? -15.033 4.655 4.993 1.00 98.69 268 LEU A O 1
ATOM 2101 N N . SER A 1 269 ? -15.788 5.330 2.988 1.00 98.56 269 SER A N 1
ATOM 2102 C CA . SER A 1 269 ? -15.636 6.771 3.255 1.00 98.56 269 SER A CA 1
ATOM 2103 C C . SER A 1 269 ? -16.316 7.191 4.556 1.00 98.56 269 SER A C 1
ATOM 2105 O O . SER A 1 269 ? -15.730 7.948 5.326 1.00 98.56 269 SER A O 1
ATOM 2107 N N . SER A 1 270 ? -17.500 6.654 4.870 1.00 98.12 270 SER A N 1
ATOM 2108 C CA . SER A 1 270 ? -18.216 6.990 6.108 1.00 98.12 270 SER A CA 1
ATOM 2109 C C . SER A 1 270 ? -17.451 6.602 7.379 1.00 98.12 270 SER A C 1
ATOM 2111 O O . SER A 1 270 ? -17.620 7.258 8.400 1.00 98.12 270 SER A O 1
ATOM 2113 N N . VAL A 1 271 ? -16.599 5.571 7.327 1.00 98.62 271 VAL A N 1
ATOM 2114 C CA . VAL A 1 271 ? -15.752 5.112 8.446 1.00 98.62 271 VAL A CA 1
ATOM 2115 C C . VAL A 1 271 ? -14.419 5.868 8.458 1.00 98.62 271 VAL A C 1
ATOM 2117 O O . VAL A 1 271 ? -13.985 6.401 9.484 1.00 98.62 271 VAL A O 1
ATOM 2120 N N . PHE A 1 272 ? -13.764 5.962 7.301 1.00 98.69 272 PHE A N 1
ATOM 2121 C CA . PHE A 1 272 ? -12.435 6.562 7.167 1.00 98.69 272 PHE A CA 1
ATOM 2122 C C . PHE A 1 272 ? -12.448 8.086 7.388 1.00 98.69 272 PHE A C 1
ATOM 2124 O O . PHE A 1 272 ? -11.503 8.635 7.962 1.00 98.69 272 PHE A O 1
ATOM 2131 N N . LEU A 1 273 ? -13.557 8.752 7.052 1.00 98.38 273 LEU A N 1
ATOM 2132 C CA . LEU A 1 273 ? -13.791 10.171 7.331 1.00 98.38 273 LEU A CA 1
ATOM 2133 C C . LEU A 1 273 ? -14.418 10.419 8.715 1.00 98.38 273 LEU A C 1
ATOM 2135 O O . LEU A 1 273 ? -14.530 11.571 9.134 1.00 98.38 273 LEU A O 1
ATOM 2139 N N . HIS A 1 274 ? -14.818 9.373 9.450 1.00 97.38 274 HIS A N 1
ATOM 2140 C CA . HIS A 1 274 ? -15.467 9.553 10.747 1.00 97.38 274 HIS A CA 1
ATOM 2141 C C . HIS A 1 274 ? -14.484 10.139 11.777 1.00 97.38 274 HIS A C 1
ATOM 2143 O O . HIS A 1 274 ? -13.457 9.513 12.060 1.00 97.38 274 HIS A O 1
ATOM 2149 N N . PRO A 1 275 ? -14.783 11.292 12.405 1.00 95.81 275 PRO A N 1
ATOM 2150 C CA . PRO A 1 275 ? -13.838 11.977 13.289 1.00 95.81 275 PRO A CA 1
ATOM 2151 C C . PRO A 1 275 ? -13.624 11.258 14.629 1.00 95.81 275 PRO A C 1
ATOM 2153 O O . PRO A 1 275 ? -12.590 11.436 15.268 1.00 95.81 275 PRO A O 1
ATOM 2156 N N . HIS A 1 276 ? -14.582 10.434 15.061 1.00 95.31 276 HIS A N 1
ATOM 2157 C CA . HIS A 1 276 ? -14.510 9.721 16.342 1.00 95.31 276 HIS A CA 1
ATOM 2158 C C . HIS A 1 276 ? -13.969 8.293 16.241 1.00 95.31 276 HIS A C 1
ATOM 2160 O O . HIS A 1 276 ? -13.669 7.712 17.276 1.00 95.31 276 HIS A O 1
ATOM 2166 N N . ILE A 1 277 ? -13.819 7.752 15.028 1.00 97.62 277 ILE A N 1
ATOM 2167 C CA . ILE A 1 277 ? -13.220 6.428 14.822 1.00 97.62 277 ILE A CA 1
ATOM 2168 C C . ILE A 1 277 ? -11.745 6.656 14.531 1.00 97.62 277 ILE A C 1
ATOM 2170 O O . ILE A 1 277 ? -11.420 7.295 13.530 1.00 97.62 277 ILE A O 1
ATOM 2174 N N . LEU A 1 278 ? -10.850 6.167 15.379 1.00 98.31 278 LEU A N 1
ATOM 2175 C CA . LEU A 1 278 ? -9.418 6.229 15.106 1.00 98.31 278 LEU A CA 1
ATOM 2176 C C . LEU A 1 278 ? -9.030 5.166 14.080 1.00 98.31 278 LEU A C 1
ATOM 2178 O O . LEU A 1 278 ? -9.336 3.993 14.269 1.00 98.31 278 LEU A O 1
ATOM 2182 N N . LYS A 1 279 ? -8.324 5.561 13.018 1.00 98.81 279 LYS A N 1
ATOM 2183 C CA . LYS A 1 279 ? -7.692 4.602 12.102 1.00 98.81 279 LYS A CA 1
ATOM 2184 C C . LYS A 1 279 ? -6.226 4.448 12.481 1.00 98.81 279 LYS A C 1
ATOM 2186 O O . LYS A 1 279 ? -5.465 5.413 12.381 1.00 98.81 279 LYS A O 1
ATOM 2191 N N . VAL A 1 280 ? -5.853 3.255 12.926 1.00 98.88 280 VAL A N 1
ATOM 2192 C CA . VAL A 1 280 ? -4.489 2.904 13.321 1.00 98.88 280 VAL A CA 1
ATOM 2193 C C . VAL A 1 280 ? -3.822 2.133 12.188 1.00 98.88 280 VAL A C 1
ATOM 2195 O O . VAL A 1 280 ? -4.342 1.111 11.757 1.00 98.88 280 VAL A O 1
ATOM 2198 N N . PHE A 1 281 ? -2.663 2.605 11.740 1.00 98.88 281 PHE A N 1
ATOM 2199 C CA . PHE A 1 281 ? -1.810 1.913 10.767 1.00 98.88 281 PHE A CA 1
ATOM 2200 C C . PHE A 1 281 ? -0.386 1.757 11.321 1.00 98.88 281 PHE A C 1
ATOM 2202 O O . PHE A 1 281 ? -0.044 2.279 12.395 1.00 98.88 281 PHE A O 1
ATOM 2209 N N . HIS A 1 282 ? 0.468 1.062 10.574 1.00 98.62 282 HIS A N 1
ATOM 2210 C CA . HIS A 1 282 ? 1.891 0.947 10.860 1.00 98.62 282 HIS A CA 1
ATOM 2211 C C . HIS A 1 282 ? 2.742 1.295 9.635 1.00 98.62 282 HIS A C 1
ATOM 2213 O O . HIS A 1 282 ? 2.874 0.489 8.725 1.00 98.62 282 HIS A O 1
ATOM 2219 N N . GLY A 1 283 ? 3.387 2.465 9.627 1.00 97.69 283 GLY A N 1
ATOM 2220 C CA . GLY A 1 283 ? 4.239 2.870 8.504 1.00 97.69 283 GLY A CA 1
ATOM 2221 C C . GLY A 1 283 ? 3.445 3.221 7.242 1.00 97.69 283 GLY A C 1
ATOM 2222 O O . GLY A 1 283 ? 3.845 2.861 6.138 1.00 97.69 283 GLY A O 1
ATOM 2223 N N . ALA A 1 284 ? 2.365 3.984 7.395 1.00 97.94 284 ALA A N 1
ATOM 2224 C CA . ALA A 1 284 ? 1.275 4.127 6.431 1.00 97.94 284 ALA A CA 1
ATOM 2225 C C . ALA A 1 284 ? 1.559 5.041 5.227 1.00 97.94 284 ALA A C 1
ATOM 2227 O O . ALA A 1 284 ? 0.630 5.497 4.557 1.00 97.94 284 ALA A O 1
ATOM 2228 N N . ARG A 1 285 ? 2.820 5.414 4.972 1.00 97.69 285 ARG A N 1
ATOM 2229 C CA . ARG A 1 285 ? 3.140 6.438 3.960 1.00 97.69 285 ARG A CA 1
ATOM 2230 C C . ARG A 1 285 ? 2.662 6.041 2.569 1.00 97.69 285 ARG A C 1
ATOM 2232 O O . ARG A 1 285 ? 2.106 6.872 1.853 1.00 97.69 285 ARG A O 1
ATOM 2239 N N . GLU A 1 286 ? 2.886 4.790 2.190 1.00 97.81 286 GLU A N 1
ATOM 2240 C CA . GLU A 1 286 ? 2.412 4.287 0.905 1.00 97.81 286 GLU A CA 1
ATOM 2241 C C . GLU A 1 286 ? 0.909 3.987 0.946 1.00 97.81 286 GLU A C 1
ATOM 2243 O O . GLU A 1 286 ? 0.206 4.345 0.002 1.00 97.81 286 GLU A O 1
ATOM 2248 N N . ASP A 1 287 ? 0.378 3.490 2.067 1.00 98.62 287 ASP A N 1
ATOM 2249 C CA . ASP A 1 287 ? -1.054 3.202 2.218 1.00 98.62 287 ASP A CA 1
ATOM 2250 C C . ASP A 1 287 ? -1.926 4.438 2.035 1.00 98.62 287 ASP A C 1
ATOM 2252 O O . ASP A 1 287 ? -2.911 4.397 1.298 1.00 98.62 287 ASP A O 1
ATOM 2256 N N . VAL A 1 288 ? -1.535 5.574 2.625 1.00 98.75 288 VAL A N 1
ATOM 2257 C CA . VAL A 1 288 ? -2.215 6.866 2.432 1.00 98.75 288 VAL A CA 1
ATOM 2258 C C . VAL A 1 288 ? -2.349 7.186 0.944 1.00 98.75 288 VAL A C 1
ATOM 2260 O O . VAL A 1 288 ? -3.406 7.626 0.491 1.00 98.75 288 VAL A O 1
ATOM 2263 N N . ARG A 1 289 ? -1.298 6.941 0.160 1.00 98.62 289 ARG A N 1
ATOM 2264 C CA . ARG A 1 289 ? -1.284 7.214 -1.282 1.00 98.62 289 ARG A CA 1
ATOM 2265 C C . ARG A 1 289 ? -2.094 6.180 -2.055 1.00 98.62 289 ARG A C 1
ATOM 2267 O O . ARG A 1 289 ? -2.805 6.536 -2.996 1.00 98.62 289 ARG A O 1
ATOM 2274 N N . TRP A 1 290 ? -2.013 4.912 -1.674 1.00 98.69 290 TRP A N 1
ATOM 2275 C CA . TRP A 1 290 ? -2.740 3.828 -2.326 1.00 98.69 290 TRP A CA 1
ATOM 2276 C C . TRP A 1 290 ? -4.251 3.939 -2.111 1.00 98.69 290 TRP A C 1
ATOM 2278 O O . TRP A 1 290 ? -4.997 3.846 -3.085 1.00 98.69 290 TRP A O 1
ATOM 2288 N N . LEU A 1 291 ? -4.702 4.269 -0.896 1.00 98.81 291 LEU A N 1
ATOM 2289 C CA . LEU A 1 291 ? -6.108 4.559 -0.586 1.00 98.81 291 LEU A CA 1
ATOM 2290 C C . LEU A 1 291 ? -6.686 5.637 -1.512 1.00 98.81 291 LEU A C 1
ATOM 2292 O O . LEU A 1 291 ? -7.784 5.473 -2.051 1.00 98.81 291 LEU A O 1
ATOM 2296 N N . GLN A 1 292 ? -5.929 6.713 -1.746 1.00 98.62 292 GLN A N 1
ATOM 2297 C CA . GLN A 1 292 ? -6.332 7.797 -2.642 1.00 98.62 292 GLN A CA 1
ATOM 2298 C C . GLN A 1 292 ? -6.368 7.343 -4.099 1.00 98.62 292 GLN A C 1
ATOM 2300 O O . GLN A 1 292 ? -7.377 7.529 -4.780 1.00 98.62 292 GLN A O 1
ATOM 2305 N N . LYS A 1 293 ? -5.271 6.745 -4.575 1.00 98.38 293 LYS A N 1
ATOM 2306 C CA . LYS A 1 293 ? -5.101 6.313 -5.967 1.00 98.38 293 LYS A CA 1
ATOM 2307 C C . LYS A 1 293 ? -6.164 5.302 -6.385 1.00 98.38 293 LYS A C 1
ATOM 2309 O O . LYS A 1 293 ? -6.737 5.427 -7.466 1.00 98.38 293 LYS A O 1
ATOM 2314 N N . ASP A 1 294 ? -6.371 4.275 -5.566 1.00 98.44 294 ASP A N 1
ATOM 2315 C CA . ASP A 1 294 ? -7.166 3.111 -5.943 1.00 98.44 294 ASP A CA 1
ATOM 2316 C C . ASP A 1 294 ? -8.646 3.265 -5.611 1.00 98.44 294 ASP A C 1
ATOM 2318 O O . ASP A 1 294 ? -9.489 2.762 -6.360 1.00 98.44 294 ASP A O 1
ATOM 2322 N N . PHE A 1 295 ? -8.965 3.971 -4.522 1.00 98.44 295 PHE A N 1
ATOM 2323 C CA . PHE A 1 295 ? -10.320 3.996 -3.974 1.00 98.44 295 PHE A CA 1
ATOM 2324 C C . PHE A 1 295 ? -10.857 5.395 -3.687 1.00 98.44 295 PHE A C 1
ATOM 2326 O O . PHE A 1 295 ? -12.029 5.503 -3.353 1.00 98.44 295 PHE A O 1
ATOM 2333 N N . GLY A 1 296 ? -10.058 6.462 -3.780 1.00 98.25 296 GLY A N 1
ATOM 2334 C CA . GLY A 1 296 ? -10.492 7.790 -3.337 1.00 98.25 296 GLY A CA 1
ATOM 2335 C C . GLY A 1 296 ? -10.846 7.836 -1.844 1.00 98.25 296 GLY A C 1
ATOM 2336 O O . GLY A 1 296 ? -11.729 8.596 -1.449 1.00 98.25 296 GLY A O 1
ATOM 2337 N N . LEU A 1 297 ? -10.200 6.997 -1.028 1.00 98.75 297 LEU A N 1
ATOM 2338 C CA . LEU A 1 297 ? -10.357 6.972 0.427 1.00 98.75 297 LEU A CA 1
ATOM 2339 C C . LEU A 1 297 ? -9.320 7.886 1.092 1.00 98.75 297 LEU A C 1
ATOM 2341 O O . LEU A 1 297 ? -8.181 7.987 0.638 1.00 98.75 297 LEU A O 1
ATOM 2345 N N . TYR A 1 298 ? -9.721 8.535 2.187 1.00 98.75 298 TYR A N 1
ATOM 2346 C CA . TYR A 1 298 ? -8.909 9.510 2.920 1.00 98.75 298 TYR A CA 1
ATOM 2347 C C . TYR A 1 298 ? -9.088 9.346 4.424 1.00 98.75 298 TYR A C 1
ATOM 2349 O O . TYR A 1 298 ? -10.143 8.920 4.884 1.00 98.75 298 TYR A O 1
ATOM 2357 N N . LEU A 1 299 ? -8.070 9.719 5.195 1.00 98.19 299 LEU A N 1
ATOM 2358 C CA . LEU A 1 299 ? -7.991 9.436 6.625 1.00 98.19 299 LEU A CA 1
ATOM 2359 C C . LEU A 1 299 ? -8.197 10.711 7.456 1.00 98.19 299 LEU A C 1
ATOM 2361 O O . LEU A 1 299 ? -7.367 11.615 7.443 1.00 98.19 299 LEU A O 1
ATOM 2365 N N . 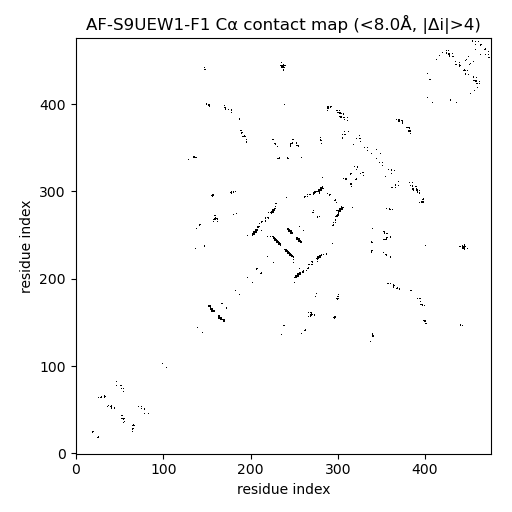ILE A 1 300 ? -9.288 10.769 8.220 1.00 97.44 300 ILE A N 1
ATOM 2366 C CA . ILE A 1 300 ? -9.524 11.768 9.275 1.00 97.44 300 ILE A CA 1
ATOM 2367 C C . ILE A 1 300 ? -9.373 11.076 10.631 1.00 97.44 300 ILE A C 1
ATOM 2369 O O . ILE A 1 300 ? -9.938 10.008 10.803 1.00 97.44 300 ILE A O 1
ATOM 2373 N N . ASN A 1 301 ? -8.699 11.681 11.617 1.00 96.69 301 ASN A N 1
ATOM 2374 C CA . ASN A 1 301 ? -8.384 11.031 12.902 1.00 96.69 301 ASN A CA 1
ATOM 2375 C C . ASN A 1 301 ? -7.606 9.715 12.714 1.00 96.69 301 ASN A C 1
ATOM 2377 O O . ASN A 1 301 ? -8.155 8.610 12.724 1.00 96.69 301 ASN A O 1
ATOM 2381 N N . PHE A 1 302 ? -6.307 9.870 12.493 1.00 97.12 302 PHE A N 1
ATOM 2382 C CA . PHE A 1 302 ? -5.404 8.804 12.096 1.00 97.12 302 PHE A CA 1
ATOM 2383 C C . PHE A 1 302 ? -4.157 8.785 12.984 1.00 97.12 302 PHE A C 1
ATOM 2385 O O . PHE A 1 302 ? -3.669 9.843 13.393 1.00 97.12 302 PHE A O 1
ATOM 2392 N N . PHE A 1 303 ? -3.655 7.584 13.272 1.00 98.44 303 PHE A N 1
ATOM 2393 C CA . PHE A 1 303 ? -2.460 7.368 14.078 1.00 98.44 303 PHE A CA 1
ATOM 2394 C C . PHE A 1 303 ? -1.560 6.308 13.450 1.00 98.44 303 PHE A C 1
ATOM 2396 O O . PHE A 1 303 ? -1.984 5.179 13.199 1.00 98.44 303 PHE A O 1
ATOM 2403 N N . ASP A 1 304 ? -0.296 6.666 13.250 1.00 98.81 304 ASP A N 1
ATOM 2404 C CA . ASP A 1 304 ? 0.729 5.765 12.739 1.00 98.81 304 ASP A CA 1
ATOM 2405 C C . ASP A 1 304 ? 1.627 5.266 13.881 1.00 98.81 304 ASP A C 1
ATOM 2407 O O . ASP A 1 304 ? 2.367 6.021 14.522 1.00 98.81 304 ASP A O 1
ATOM 2411 N N . THR A 1 305 ? 1.582 3.960 14.132 1.00 98.75 305 THR A N 1
ATOM 2412 C CA . THR A 1 305 ? 2.396 3.313 15.172 1.00 98.75 305 THR A CA 1
ATOM 2413 C C . THR A 1 305 ? 3.889 3.245 14.825 1.00 98.75 305 THR A C 1
ATOM 2415 O O . THR A 1 305 ? 4.724 3.192 15.731 1.00 98.75 305 THR A O 1
ATOM 2418 N N . GLY A 1 306 ? 4.260 3.311 13.545 1.00 98.38 306 GLY A N 1
ATOM 2419 C CA . GLY A 1 306 ? 5.646 3.447 13.099 1.00 98.38 306 GLY A CA 1
ATOM 2420 C C . GLY A 1 306 ? 6.224 4.815 13.470 1.00 98.38 306 GLY A C 1
ATOM 2421 O O . GLY A 1 306 ? 7.324 4.888 14.025 1.00 98.38 306 GLY A O 1
ATOM 2422 N N . LEU A 1 307 ? 5.455 5.893 13.272 1.00 98.25 307 LEU A N 1
ATOM 2423 C CA . LEU A 1 307 ? 5.831 7.241 13.734 1.00 98.25 307 LEU A CA 1
ATOM 2424 C C . LEU A 1 307 ? 5.927 7.306 15.264 1.00 98.25 307 LEU A C 1
ATOM 2426 O O . LEU A 1 307 ? 6.853 7.914 15.803 1.00 98.25 307 LEU A O 1
ATOM 2430 N N . ALA A 1 308 ? 5.019 6.633 15.976 1.00 97.88 308 ALA A N 1
ATOM 2431 C CA . ALA A 1 308 ? 5.073 6.527 17.434 1.00 97.88 308 ALA A CA 1
ATOM 2432 C C . ALA A 1 308 ? 6.379 5.883 17.931 1.00 97.88 308 ALA A C 1
ATOM 2434 O O . ALA A 1 308 ? 7.021 6.400 18.846 1.00 97.88 308 ALA A O 1
ATOM 2435 N N . LEU A 1 309 ? 6.803 4.778 17.310 1.00 97.81 309 LEU A N 1
ATOM 2436 C CA . LEU A 1 309 ? 8.066 4.107 17.633 1.00 97.81 309 LEU A CA 1
ATOM 2437 C C . LEU A 1 309 ? 9.283 4.984 17.324 1.00 97.81 309 LEU A C 1
ATOM 2439 O O . LEU A 1 309 ? 10.217 5.035 18.125 1.00 97.81 309 LEU A O 1
ATOM 2443 N N . GLN A 1 310 ? 9.263 5.712 16.204 1.00 96.00 310 GLN A N 1
ATOM 2444 C CA . GLN A 1 310 ? 10.319 6.667 15.855 1.00 96.00 310 GLN A CA 1
ATOM 2445 C C . GLN A 1 310 ? 10.429 7.804 16.879 1.00 96.00 310 GLN A C 1
ATOM 2447 O O . GLN A 1 310 ? 11.541 8.135 17.300 1.00 96.00 310 GLN A O 1
ATOM 2452 N N . ALA A 1 311 ? 9.295 8.353 17.324 1.00 94.69 311 ALA A N 1
ATOM 2453 C CA . ALA A 1 311 ? 9.237 9.380 18.364 1.00 94.69 311 ALA A CA 1
ATOM 2454 C C . ALA A 1 311 ? 9.767 8.875 19.719 1.00 94.69 311 ALA A C 1
ATOM 2456 O O . ALA A 1 311 ? 10.355 9.640 20.480 1.00 94.69 311 ALA A O 1
ATOM 2457 N N . LEU A 1 312 ? 9.612 7.578 19.999 1.00 93.88 312 LEU A N 1
ATOM 2458 C CA . LEU A 1 312 ? 10.189 6.898 21.165 1.00 93.88 312 LEU A CA 1
ATOM 2459 C C . LEU A 1 312 ? 11.646 6.441 20.954 1.00 93.88 312 LEU A C 1
ATOM 2461 O O . LEU A 1 312 ? 12.227 5.837 21.856 1.00 93.88 312 LEU A O 1
ATOM 2465 N N . HIS A 1 313 ? 12.245 6.713 19.789 1.00 92.94 313 HIS A N 1
ATOM 2466 C CA . HIS A 1 313 ? 13.594 6.281 19.402 1.00 92.94 313 HIS A CA 1
ATOM 2467 C C . HIS A 1 313 ? 13.806 4.758 19.463 1.00 92.94 313 HIS A C 1
ATOM 2469 O O . HIS A 1 313 ? 14.880 4.272 19.828 1.00 92.94 313 HIS A O 1
ATOM 2475 N N . MET A 1 314 ? 12.780 3.997 19.086 1.00 93.56 314 MET A N 1
ATOM 2476 C CA . MET A 1 314 ? 12.804 2.536 19.010 1.00 93.56 314 MET A CA 1
ATOM 2477 C C . MET A 1 314 ? 12.900 2.061 17.548 1.00 93.56 314 MET A C 1
ATOM 2479 O O . MET A 1 314 ? 12.590 2.821 16.624 1.00 93.56 314 MET A O 1
ATOM 2483 N N . PRO A 1 315 ? 13.305 0.801 17.296 1.00 95.88 315 PRO A N 1
ATOM 2484 C CA . PRO A 1 315 ? 13.074 0.173 15.998 1.00 95.88 315 PRO A CA 1
ATOM 2485 C C . PRO A 1 315 ? 11.584 0.245 15.622 1.00 95.88 315 PRO A C 1
ATOM 2487 O O . PRO A 1 315 ? 10.718 0.113 16.481 1.00 95.88 315 PRO A O 1
ATOM 2490 N N . TYR A 1 316 ? 11.281 0.474 14.344 1.00 95.25 316 TYR A N 1
ATOM 2491 C CA . TYR A 1 316 ? 9.940 0.885 13.899 1.00 95.25 316 TYR A CA 1
ATOM 2492 C C . TYR A 1 316 ? 9.346 -0.013 12.806 1.00 95.25 316 TYR A C 1
ATOM 2494 O O . TYR A 1 316 ? 8.470 0.418 12.074 1.00 95.25 316 TYR A O 1
ATOM 2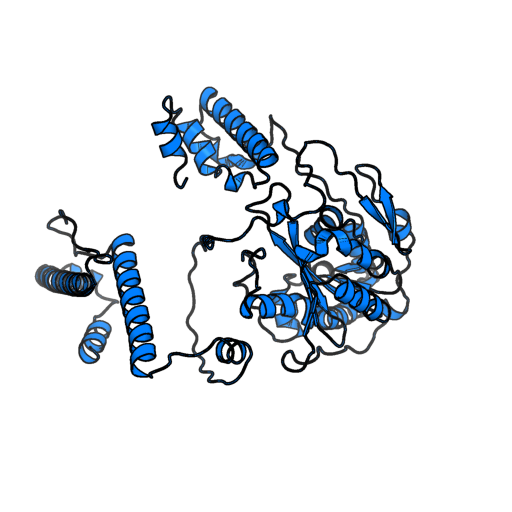502 N N . SER A 1 317 ? 9.838 -1.246 12.651 1.00 95.88 317 SER A N 1
ATOM 2503 C CA . SER A 1 317 ? 9.200 -2.230 11.763 1.00 95.88 317 SER A CA 1
ATOM 2504 C C . SER A 1 317 ? 8.032 -2.926 12.463 1.00 95.88 317 SER A C 1
ATOM 2506 O O . SER A 1 317 ? 8.157 -3.229 13.653 1.00 95.88 317 SER A O 1
ATOM 2508 N N . LEU A 1 318 ? 6.996 -3.323 11.720 1.00 95.81 318 LEU A N 1
ATOM 2509 C CA . LEU A 1 318 ? 5.823 -4.006 12.280 1.00 95.81 318 LEU A CA 1
ATOM 2510 C C . LEU A 1 318 ? 6.212 -5.293 13.011 1.00 95.81 318 LEU A C 1
ATOM 2512 O O . LEU A 1 318 ? 5.859 -5.484 14.171 1.00 95.81 318 LEU A O 1
ATOM 2516 N N . ALA A 1 319 ? 7.064 -6.111 12.385 1.00 95.12 319 ALA A N 1
ATOM 2517 C CA . ALA A 1 319 ? 7.594 -7.333 12.989 1.00 95.12 319 ALA A CA 1
ATOM 2518 C C . ALA A 1 319 ? 8.296 -7.088 14.337 1.00 95.12 319 ALA A C 1
ATOM 2520 O O . ALA A 1 319 ? 8.188 -7.911 15.238 1.00 95.12 319 ALA A O 1
ATOM 2521 N N . PHE A 1 320 ? 8.992 -5.954 14.493 1.00 96.62 320 PHE A N 1
ATOM 2522 C CA . PHE A 1 320 ? 9.575 -5.576 15.784 1.00 96.62 320 PHE A CA 1
ATOM 2523 C C . PHE A 1 320 ? 8.491 -5.196 16.792 1.00 96.62 320 PHE A C 1
ATOM 2525 O O . PHE A 1 320 ? 8.566 -5.630 17.934 1.00 96.62 320 PHE A O 1
ATOM 2532 N N . ALA A 1 321 ? 7.501 -4.394 16.397 1.00 97.44 321 ALA A N 1
ATOM 2533 C CA . ALA A 1 321 ? 6.436 -3.966 17.299 1.00 97.44 321 ALA A CA 1
ATOM 2534 C C . ALA A 1 321 ? 5.640 -5.169 17.835 1.00 97.44 321 ALA A C 1
ATOM 2536 O O . ALA A 1 321 ? 5.409 -5.273 19.041 1.00 97.44 321 ALA A O 1
ATOM 2537 N N . VAL A 1 322 ? 5.290 -6.109 16.955 1.00 97.44 322 VAL A N 1
ATOM 2538 C CA . VAL A 1 322 ? 4.582 -7.342 17.322 1.00 97.44 322 VAL A CA 1
ATOM 2539 C C . VAL A 1 322 ? 5.439 -8.228 18.234 1.00 97.44 322 VAL A C 1
ATOM 2541 O O . VAL A 1 322 ? 4.964 -8.631 19.295 1.00 97.44 322 VAL A O 1
ATOM 2544 N N . ASP A 1 323 ? 6.713 -8.459 17.910 1.00 97.12 323 ASP A N 1
ATOM 2545 C CA . ASP A 1 323 ? 7.619 -9.254 18.758 1.00 97.12 323 ASP A CA 1
ATOM 2546 C C . ASP A 1 323 ? 7.836 -8.591 20.128 1.00 97.12 323 ASP A C 1
ATOM 2548 O O . ASP A 1 323 ? 7.693 -9.220 21.175 1.00 97.12 323 ASP A O 1
ATOM 2552 N N . HIS A 1 324 ? 8.085 -7.282 20.150 1.00 97.06 324 HIS A N 1
ATOM 2553 C CA . HIS A 1 324 ? 8.376 -6.541 21.373 1.00 97.06 324 HIS A CA 1
ATOM 2554 C C . HIS A 1 324 ? 7.181 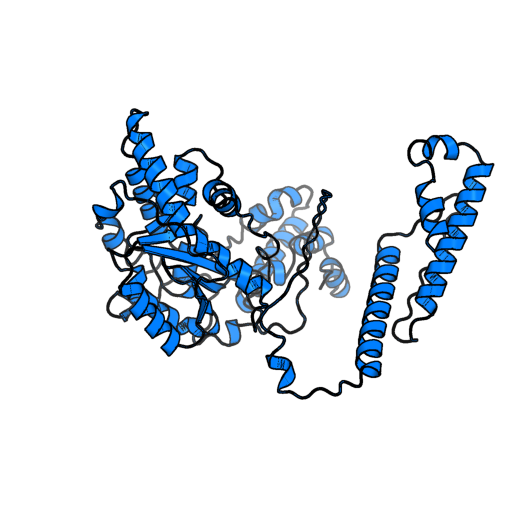-6.493 22.336 1.00 97.06 324 HIS A C 1
ATOM 2556 O O . HIS A 1 324 ? 7.337 -6.769 23.529 1.00 97.06 324 HIS A O 1
ATOM 2562 N N . PHE A 1 325 ? 5.988 -6.149 21.842 1.00 96.62 325 PHE A N 1
ATOM 2563 C CA . PHE A 1 325 ? 4.815 -5.949 22.699 1.00 96.62 325 PHE A CA 1
ATOM 2564 C C . PHE A 1 325 ? 3.988 -7.213 22.912 1.00 96.62 325 PHE A C 1
ATOM 2566 O O . PHE A 1 325 ? 3.426 -7.370 23.997 1.00 96.62 325 PHE A O 1
ATOM 2573 N N . CYS A 1 326 ? 3.922 -8.096 21.914 1.00 96.12 326 CYS A N 1
ATOM 2574 C CA . CYS A 1 326 ? 3.055 -9.276 21.926 1.00 96.12 326 CYS A CA 1
ATOM 2575 C C . CYS A 1 326 ? 3.830 -10.588 22.091 1.00 96.12 326 CYS A C 1
ATOM 2577 O O . CYS A 1 326 ? 3.200 -11.611 22.341 1.00 96.12 326 CYS A O 1
ATOM 2579 N N . GLN A 1 327 ? 5.168 -10.575 21.981 1.00 96.38 327 GLN A N 1
ATOM 2580 C CA . GLN A 1 327 ? 6.015 -11.778 22.014 1.00 96.38 327 GLN A CA 1
ATOM 2581 C C . GLN A 1 327 ? 5.661 -12.780 20.899 1.00 96.38 327 GLN A C 1
ATOM 2583 O O . GLN A 1 327 ? 5.755 -13.994 21.079 1.00 96.38 327 GLN A O 1
ATOM 2588 N N . VAL A 1 328 ? 5.243 -12.260 19.738 1.00 94.88 328 VAL A N 1
ATOM 2589 C CA . VAL A 1 328 ? 4.888 -13.037 18.543 1.00 94.88 328 VAL A CA 1
ATOM 2590 C C . VAL A 1 328 ? 5.835 -12.678 17.401 1.00 94.88 328 VAL A C 1
ATOM 2592 O O . VAL A 1 328 ? 6.066 -11.507 17.112 1.00 94.88 328 VAL A O 1
ATOM 2595 N N . LYS A 1 329 ? 6.357 -13.691 16.705 1.00 92.62 329 LYS A N 1
ATOM 2596 C CA . LYS A 1 329 ? 7.182 -13.493 15.510 1.00 92.62 329 LYS A CA 1
ATOM 2597 C C . LYS A 1 329 ? 6.318 -13.565 14.262 1.00 92.62 329 LYS A C 1
ATOM 2599 O O . LYS A 1 329 ? 5.781 -14.625 13.958 1.00 92.62 329 LYS A O 1
ATOM 2604 N N . LEU A 1 330 ? 6.236 -12.455 13.536 1.00 89.00 330 LEU A N 1
ATOM 2605 C CA . LEU A 1 330 ? 5.629 -12.443 12.210 1.00 89.00 330 LEU A CA 1
ATOM 2606 C C . LEU A 1 330 ? 6.516 -13.181 11.204 1.00 89.00 330 LEU A C 1
ATOM 2608 O O . LEU A 1 330 ? 7.746 -13.035 11.213 1.00 89.00 330 LEU A O 1
ATOM 2612 N N . ASP A 1 331 ? 5.878 -13.950 10.327 1.00 79.00 331 ASP A N 1
ATOM 2613 C CA . ASP A 1 331 ? 6.529 -14.486 9.139 1.00 79.00 331 ASP A CA 1
ATOM 2614 C C . ASP A 1 331 ? 6.845 -13.329 8.178 1.00 79.00 331 ASP A C 1
ATOM 2616 O O . ASP A 1 331 ? 6.084 -12.377 8.079 1.00 79.00 331 ASP A O 1
ATOM 2620 N N . LYS A 1 332 ? 7.982 -13.381 7.485 1.00 76.81 332 LYS A N 1
ATOM 2621 C CA . LYS A 1 332 ? 8.379 -12.384 6.472 1.00 76.81 332 LYS A CA 1
ATOM 2622 C C . LYS A 1 332 ? 8.288 -12.929 5.050 1.00 76.81 332 LYS A C 1
ATOM 2624 O O . LYS A 1 332 ? 8.596 -12.211 4.102 1.00 76.81 332 LYS A O 1
ATOM 2629 N N . GLN A 1 333 ? 7.920 -14.198 4.891 1.00 78.62 333 GLN A N 1
ATOM 2630 C CA . GLN A 1 333 ? 7.991 -14.908 3.620 1.00 78.62 333 GLN A CA 1
ATOM 2631 C C . GLN A 1 333 ? 7.068 -14.321 2.541 1.00 78.62 333 GLN A C 1
ATOM 2633 O O . GLN A 1 333 ? 7.403 -14.406 1.360 1.00 78.62 333 GLN A O 1
ATOM 2638 N N . TYR A 1 334 ? 5.944 -13.707 2.927 1.00 79.81 334 TYR A N 1
ATOM 2639 C CA . TYR A 1 334 ? 4.910 -13.257 1.987 1.00 79.81 334 TYR A CA 1
ATOM 2640 C C . TYR A 1 334 ? 4.899 -11.750 1.713 1.00 79.81 334 TYR A C 1
ATOM 2642 O O . TYR A 1 334 ? 4.095 -11.299 0.906 1.00 79.81 334 TYR A O 1
ATOM 2650 N N . GLN A 1 335 ? 5.845 -10.987 2.272 1.00 74.81 335 GLN A N 1
ATOM 2651 C CA . GLN A 1 335 ? 5.949 -9.541 2.031 1.00 74.81 335 GLN A CA 1
ATOM 2652 C C . GLN A 1 335 ? 6.121 -9.190 0.538 1.00 74.81 335 GLN A C 1
ATOM 2654 O O . GLN A 1 335 ? 5.702 -8.130 0.091 1.00 74.81 335 GLN A O 1
ATOM 2659 N N . THR A 1 336 ? 6.747 -10.074 -0.247 1.00 79.31 336 THR A N 1
ATOM 2660 C CA . THR A 1 336 ? 6.953 -9.908 -1.699 1.00 79.31 336 THR A CA 1
ATOM 2661 C C . THR A 1 336 ? 6.128 -10.894 -2.532 1.00 79.31 336 THR A C 1
ATOM 2663 O O . THR A 1 336 ? 6.460 -11.171 -3.689 1.00 79.31 336 THR A O 1
ATOM 2666 N N . ALA A 1 337 ? 5.074 -11.470 -1.944 1.00 87.25 337 ALA A N 1
ATOM 2667 C CA . ALA A 1 337 ? 4.200 -12.413 -2.627 1.00 87.25 337 ALA A CA 1
ATOM 2668 C C . ALA A 1 337 ? 3.362 -11.736 -3.722 1.00 87.25 337 ALA A C 1
ATOM 2670 O O . ALA A 1 337 ? 3.103 -10.533 -3.714 1.00 87.25 337 ALA A O 1
ATOM 2671 N N . ASP A 1 338 ? 2.888 -12.540 -4.674 1.00 91.62 338 ASP A N 1
ATOM 2672 C CA . ASP A 1 338 ? 1.934 -12.071 -5.672 1.00 91.62 338 ASP A CA 1
ATOM 2673 C C . ASP A 1 338 ? 0.508 -12.061 -5.093 1.00 91.62 338 ASP A C 1
ATOM 2675 O O . ASP A 1 338 ? -0.245 -13.031 -5.205 1.00 91.62 338 ASP A O 1
ATOM 2679 N N . TRP A 1 339 ? 0.122 -10.936 -4.489 1.00 94.88 339 TRP A N 1
ATOM 2680 C CA . TRP A 1 339 ? -1.200 -10.728 -3.882 1.00 94.88 339 TRP A CA 1
ATOM 2681 C C . TRP A 1 339 ? -2.371 -10.682 -4.871 1.00 94.88 339 TRP A C 1
ATOM 2683 O O . TRP A 1 339 ? -3.526 -10.543 -4.458 1.00 94.88 339 TRP A O 1
ATOM 2693 N N . ARG A 1 340 ? -2.115 -10.849 -6.174 1.00 94.25 340 ARG A N 1
ATOM 2694 C CA . ARG A 1 340 ? -3.161 -10.988 -7.199 1.00 94.25 340 ARG A CA 1
ATOM 2695 C C . ARG A 1 340 ? -3.764 -12.389 -7.244 1.00 94.25 340 ARG A C 1
ATOM 2697 O O . ARG A 1 340 ? -4.841 -12.565 -7.809 1.00 94.25 340 ARG A O 1
ATOM 2704 N N . VAL A 1 341 ? -3.076 -13.393 -6.695 1.00 92.00 341 VAL A N 1
ATOM 2705 C CA . VAL A 1 341 ? -3.512 -14.795 -6.754 1.00 92.00 341 VAL A CA 1
ATOM 2706 C C . VAL A 1 341 ? -4.873 -14.966 -6.068 1.00 92.00 341 VAL A C 1
ATOM 2708 O O . VAL A 1 341 ? -5.099 -14.467 -4.963 1.00 92.00 341 VAL A O 1
ATOM 2711 N N . ARG A 1 342 ? -5.791 -15.674 -6.739 1.00 92.69 342 ARG A N 1
ATOM 2712 C CA . ARG A 1 342 ? -7.111 -16.066 -6.220 1.00 92.69 342 ARG A CA 1
ATOM 2713 C C . ARG A 1 342 ? -7.411 -17.535 -6.580 1.00 92.69 342 ARG A C 1
ATOM 2715 O O . ARG A 1 342 ? -7.145 -17.910 -7.724 1.00 92.69 342 ARG A O 1
ATOM 2722 N N . PRO A 1 343 ? -7.988 -18.345 -5.664 1.00 93.00 343 PRO A N 1
ATOM 2723 C CA . PRO A 1 343 ? -8.250 -18.026 -4.253 1.00 93.00 343 PRO A CA 1
ATOM 2724 C C . PRO A 1 343 ? -6.947 -17.761 -3.479 1.00 93.00 343 PRO A C 1
ATOM 2726 O O . PRO A 1 343 ? -5.885 -18.236 -3.874 1.00 93.00 343 PRO A O 1
ATOM 2729 N N . ILE A 1 344 ? -7.020 -16.957 -2.414 1.00 92.88 344 ILE A N 1
ATOM 2730 C CA . ILE A 1 344 ? -5.842 -16.615 -1.604 1.00 92.88 344 ILE A CA 1
ATOM 2731 C C . ILE A 1 344 ? -5.449 -17.855 -0.782 1.00 92.88 344 ILE A C 1
ATOM 2733 O O . ILE A 1 344 ? -6.298 -18.375 -0.055 1.00 92.88 344 ILE A O 1
ATOM 2737 N N . PRO A 1 345 ? -4.199 -18.348 -0.871 1.00 93.00 345 PRO A N 1
ATOM 2738 C CA . PRO A 1 345 ? -3.748 -19.482 -0.068 1.00 93.00 345 PRO A CA 1
ATOM 2739 C C . PRO A 1 345 ? -3.883 -19.215 1.435 1.00 93.00 345 PRO A C 1
ATOM 2741 O O . PRO A 1 345 ? -3.596 -18.111 1.896 1.00 93.00 345 PRO A O 1
ATOM 2744 N N . ALA A 1 346 ? -4.233 -20.238 2.220 1.00 92.06 346 ALA A N 1
ATOM 2745 C CA . ALA A 1 346 ? -4.446 -20.105 3.667 1.00 92.06 346 ALA A CA 1
ATOM 2746 C C . ALA A 1 346 ? -3.241 -19.496 4.412 1.00 92.06 346 ALA A C 1
ATOM 2748 O O . ALA A 1 346 ? -3.418 -18.702 5.329 1.00 92.06 346 ALA A O 1
ATOM 2749 N N . VAL A 1 347 ? -2.017 -19.807 3.975 1.00 91.81 347 VAL A N 1
ATOM 2750 C CA . VAL A 1 347 ? -0.779 -19.225 4.523 1.00 91.81 347 VAL A CA 1
ATOM 2751 C C . VAL A 1 347 ? -0.681 -17.711 4.302 1.00 91.81 347 VAL A C 1
ATOM 2753 O O . VAL A 1 347 ? -0.258 -16.991 5.199 1.00 91.81 347 VAL A O 1
ATOM 2756 N N . MET A 1 348 ? -1.144 -17.211 3.152 1.00 93.50 348 MET A N 1
ATOM 2757 C CA . MET A 1 348 ? -1.199 -15.775 2.859 1.00 93.50 348 MET A CA 1
ATOM 2758 C C . MET A 1 348 ? -2.348 -15.096 3.607 1.00 93.50 348 MET A C 1
ATOM 2760 O O . MET A 1 348 ? -2.188 -13.977 4.075 1.00 93.50 348 MET A O 1
ATOM 2764 N N . VAL A 1 349 ? -3.489 -15.778 3.775 1.00 94.81 349 VAL A N 1
ATOM 2765 C CA . VAL A 1 349 ? -4.592 -15.296 4.629 1.00 94.81 349 VAL A CA 1
ATOM 2766 C C . VAL A 1 349 ? -4.121 -15.137 6.074 1.00 94.81 349 VAL A C 1
ATOM 2768 O O . VAL A 1 349 ? -4.411 -14.123 6.702 1.00 94.81 349 VAL A O 1
ATOM 2771 N N . HIS A 1 350 ? -3.378 -16.116 6.594 1.00 93.62 350 HIS A N 1
ATOM 2772 C CA . HIS A 1 350 ? -2.818 -16.064 7.940 1.00 93.62 350 HIS A CA 1
ATOM 2773 C C . HIS A 1 350 ? -1.812 -14.918 8.094 1.00 93.62 350 HIS A C 1
ATOM 2775 O O . HIS A 1 350 ? -1.908 -14.179 9.066 1.00 93.62 350 HIS A O 1
ATOM 2781 N N . TYR A 1 351 ? -0.904 -14.737 7.127 1.00 93.19 351 TYR A N 1
ATOM 2782 C CA . TYR A 1 351 ? 0.014 -13.594 7.096 1.00 93.19 351 TYR A CA 1
ATOM 2783 C C . TYR A 1 351 ? -0.756 -12.266 7.141 1.00 93.19 351 TYR A C 1
ATOM 2785 O O . TYR A 1 351 ? -0.619 -11.520 8.103 1.00 93.19 351 TYR A O 1
ATOM 2793 N N . ALA A 1 352 ? -1.659 -12.046 6.178 1.00 95.12 352 ALA A N 1
ATOM 2794 C CA . ALA A 1 352 ? -2.434 -10.812 6.061 1.00 95.12 352 ALA A CA 1
ATOM 2795 C C . ALA A 1 352 ? -3.192 -10.497 7.356 1.00 95.12 352 ALA A C 1
ATOM 2797 O O . ALA A 1 352 ? -3.188 -9.374 7.847 1.00 95.12 352 ALA A O 1
ATOM 2798 N N . ARG A 1 353 ? -3.834 -11.509 7.943 1.00 96.38 353 ARG A N 1
ATOM 2799 C CA . ARG A 1 353 ? -4.570 -11.364 9.199 1.00 96.38 353 ARG A CA 1
ATOM 2800 C C . ARG A 1 353 ? -3.692 -10.819 10.330 1.00 96.38 353 ARG A C 1
ATOM 2802 O O . ARG A 1 353 ? -4.166 -10.014 11.128 1.00 96.38 353 ARG A O 1
ATOM 2809 N N . GLN A 1 354 ? -2.449 -11.284 10.438 1.00 96.31 354 GLN A N 1
ATOM 2810 C CA . GLN A 1 354 ? -1.568 -10.937 11.552 1.00 96.31 354 GLN A CA 1
ATOM 2811 C C . GLN A 1 354 ? -1.086 -9.482 11.522 1.00 96.31 354 GLN A C 1
ATOM 2813 O O . GLN A 1 354 ? -0.769 -8.954 12.591 1.00 96.31 354 GLN A O 1
ATOM 2818 N N . ASP A 1 355 ? -1.077 -8.828 10.358 1.00 96.00 355 ASP A N 1
ATOM 2819 C CA . ASP A 1 355 ? -0.567 -7.459 10.230 1.00 96.00 355 ASP A CA 1
ATOM 2820 C C . ASP A 1 355 ? -1.436 -6.424 10.968 1.00 96.00 355 ASP A C 1
ATOM 2822 O O . ASP A 1 355 ? -0.912 -5.479 11.565 1.00 96.00 355 ASP A O 1
ATOM 2826 N N . THR A 1 356 ? -2.754 -6.646 11.061 1.00 98.25 356 THR A N 1
ATOM 2827 C CA . THR A 1 356 ? -3.668 -5.772 11.825 1.00 98.25 356 THR A CA 1
ATOM 2828 C C . THR A 1 356 ? -4.083 -6.331 13.181 1.00 98.25 356 THR A C 1
ATOM 2830 O O . THR A 1 356 ? -4.364 -5.552 14.095 1.00 98.25 356 THR A O 1
ATOM 2833 N N . HIS A 1 357 ? -4.087 -7.656 13.353 1.00 98.56 357 HIS A N 1
ATOM 2834 C CA . HIS A 1 357 ? -4.636 -8.331 14.536 1.00 98.56 357 HIS A CA 1
ATOM 2835 C C . HIS A 1 357 ? -4.064 -7.819 15.871 1.00 98.56 357 HIS A C 1
ATOM 2837 O O . HIS A 1 357 ? -4.783 -7.607 16.848 1.00 98.56 357 HIS A O 1
ATOM 2843 N N . TYR A 1 358 ? -2.754 -7.573 15.915 1.00 98.38 358 TYR A N 1
ATOM 2844 C CA . TYR A 1 358 ? -2.054 -7.112 17.120 1.00 98.38 358 TYR A CA 1
ATOM 2845 C C . TYR A 1 358 ? -2.022 -5.585 17.264 1.00 98.38 358 TYR A C 1
ATOM 2847 O O . TYR A 1 358 ? -1.624 -5.055 18.306 1.00 98.38 358 TYR A O 1
ATOM 2855 N N . LEU A 1 359 ? -2.401 -4.857 16.216 1.00 98.56 359 LEU A N 1
ATOM 2856 C CA . LEU A 1 359 ? -2.013 -3.465 16.037 1.00 98.56 359 LEU A CA 1
ATOM 2857 C C . LEU A 1 359 ? -2.734 -2.511 16.997 1.00 98.56 359 LEU A C 1
ATOM 2859 O O . LEU A 1 359 ? -2.128 -1.555 17.481 1.00 98.56 359 LEU A O 1
ATOM 2863 N N . LEU A 1 360 ? -3.990 -2.796 17.352 1.00 98.62 360 LEU A N 1
ATOM 2864 C CA . LEU A 1 360 ? -4.725 -2.002 18.344 1.00 98.62 360 LEU A CA 1
ATOM 2865 C C . LEU A 1 360 ? -4.154 -2.154 19.763 1.00 98.62 360 LEU A C 1
ATOM 2867 O O . LEU A 1 360 ? -4.080 -1.180 20.512 1.00 98.62 360 LEU A O 1
ATOM 2871 N N . TYR A 1 361 ? -3.681 -3.349 20.124 1.00 98.50 361 TYR A N 1
ATOM 2872 C CA . TYR A 1 361 ? -2.979 -3.547 21.393 1.00 98.50 361 TYR A CA 1
ATOM 2873 C C . TYR A 1 361 ? -1.628 -2.822 21.400 1.00 98.50 361 TYR A C 1
ATOM 2875 O O . TYR A 1 361 ? -1.279 -2.155 22.373 1.00 98.50 361 TYR A O 1
ATOM 2883 N N . ILE A 1 362 ? -0.883 -2.887 20.293 1.00 98.56 362 ILE A N 1
ATOM 2884 C CA . ILE A 1 362 ? 0.362 -2.125 20.119 1.00 98.56 362 ILE A CA 1
ATOM 2885 C C . ILE A 1 362 ? 0.098 -0.621 20.256 1.00 98.56 362 ILE A C 1
ATOM 2887 O O . ILE A 1 362 ? 0.863 0.071 20.928 1.00 98.56 362 ILE A O 1
ATOM 2891 N N . TYR A 1 363 ? -0.995 -0.118 19.682 1.00 98.44 363 TYR A N 1
ATOM 2892 C CA . TYR A 1 363 ? -1.427 1.264 19.865 1.00 98.44 363 TYR A CA 1
ATOM 2893 C C . TYR A 1 363 ? -1.644 1.614 21.343 1.00 98.44 363 TYR A C 1
ATOM 2895 O O . TYR A 1 363 ? -1.108 2.629 21.788 1.00 98.44 363 TYR A O 1
ATOM 2903 N N . ASP A 1 364 ? -2.339 0.778 22.124 1.00 97.81 364 ASP A N 1
ATOM 2904 C CA . ASP A 1 364 ? -2.535 1.025 23.563 1.00 97.81 364 ASP A CA 1
ATOM 2905 C C . ASP A 1 364 ? -1.193 1.130 24.303 1.00 97.81 364 ASP A C 1
ATOM 2907 O O . ASP A 1 364 ? -0.932 2.108 25.014 1.00 97.81 364 ASP A O 1
ATOM 2911 N N . ARG A 1 365 ? -0.291 0.172 24.051 1.00 97.62 365 ARG A N 1
ATOM 2912 C CA . ARG A 1 365 ? 1.047 0.128 24.661 1.00 97.62 365 ARG A CA 1
ATOM 2913 C C . ARG A 1 365 ? 1.878 1.356 24.303 1.00 97.62 365 ARG A C 1
ATOM 2915 O O . ARG A 1 365 ? 2.517 1.946 25.177 1.00 97.62 365 ARG A O 1
ATOM 2922 N N . LEU A 1 366 ? 1.861 1.765 23.037 1.00 96.94 366 LEU A N 1
ATOM 2923 C CA . LEU A 1 366 ? 2.569 2.955 22.568 1.00 96.94 366 LEU A CA 1
ATOM 2924 C C . LEU A 1 366 ? 1.958 4.231 23.145 1.00 96.94 366 LEU A C 1
ATOM 2926 O O . LEU A 1 366 ? 2.701 5.092 23.609 1.00 96.94 366 LEU A O 1
ATOM 2930 N N . LYS A 1 367 ? 0.627 4.337 23.201 1.00 95.38 367 LYS A N 1
ATOM 2931 C CA . LYS A 1 367 ? -0.077 5.460 23.835 1.00 95.38 367 LYS A CA 1
ATOM 2932 C C . LYS A 1 367 ? 0.356 5.623 25.293 1.00 95.38 367 LYS A C 1
ATOM 2934 O O . LYS A 1 367 ? 0.712 6.730 25.698 1.00 95.38 367 LYS A O 1
ATOM 2939 N N . ALA A 1 368 ? 0.407 4.534 26.060 1.00 93.56 368 ALA A N 1
ATOM 2940 C CA . ALA A 1 368 ? 0.875 4.558 27.445 1.00 93.56 368 ALA A CA 1
ATOM 2941 C C . ALA A 1 368 ? 2.347 5.003 27.559 1.00 93.56 368 ALA A C 1
ATOM 2943 O O . ALA A 1 368 ? 2.683 5.829 28.410 1.00 93.56 368 ALA A O 1
ATOM 2944 N N . LEU A 1 369 ? 3.234 4.506 26.689 1.00 93.94 369 LEU A N 1
ATOM 2945 C CA . LEU A 1 369 ? 4.648 4.908 26.674 1.00 93.94 369 LEU A CA 1
ATOM 2946 C C . LEU A 1 369 ? 4.832 6.392 26.330 1.00 93.94 369 LEU A C 1
ATOM 2948 O O . LEU A 1 369 ? 5.597 7.087 27.003 1.00 93.94 369 LEU A O 1
ATOM 2952 N N . LEU A 1 370 ? 4.108 6.883 25.323 1.00 93.56 370 LEU A N 1
ATOM 2953 C CA . LEU A 1 370 ? 4.140 8.279 24.890 1.00 93.56 370 LEU A CA 1
ATOM 2954 C C . LEU A 1 370 ? 3.662 9.214 26.008 1.00 93.56 370 LEU A C 1
ATOM 2956 O O . LEU A 1 370 ? 4.351 10.186 26.306 1.00 93.56 370 LEU A O 1
ATOM 2960 N N . LEU A 1 371 ? 2.560 8.887 26.690 1.00 90.94 371 LEU A N 1
ATOM 2961 C CA . LEU A 1 371 ? 2.063 9.665 27.834 1.00 90.94 371 LEU A CA 1
ATOM 2962 C C . LEU A 1 371 ? 3.049 9.669 29.010 1.00 90.94 371 LEU A C 1
ATOM 2964 O O . LEU A 1 371 ? 3.267 10.697 29.647 1.00 90.94 371 LEU A O 1
ATOM 2968 N N . ASN A 1 372 ? 3.694 8.535 29.291 1.00 86.44 372 ASN A N 1
ATOM 2969 C CA . ASN A 1 372 ? 4.665 8.439 30.382 1.00 86.44 372 ASN A CA 1
ATOM 2970 C C . ASN A 1 372 ? 5.966 9.205 30.090 1.00 86.44 372 ASN A C 1
ATOM 2972 O O . ASN A 1 372 ? 6.624 9.674 31.025 1.00 86.44 372 ASN A O 1
ATOM 2976 N N . SER A 1 373 ? 6.334 9.371 28.816 1.00 80.06 373 SER A N 1
ATOM 2977 C CA . SER A 1 373 ? 7.519 10.140 28.412 1.00 80.06 373 SER A CA 1
ATOM 2978 C C . SER A 1 373 ? 7.426 11.633 28.772 1.00 80.06 373 SER A C 1
ATOM 2980 O O . SER A 1 373 ? 8.452 12.266 29.031 1.00 80.06 373 SER A O 1
ATOM 2982 N N . GLU A 1 374 ? 6.206 12.160 28.924 1.00 64.62 374 GLU A N 1
ATOM 2983 C CA . GLU A 1 374 ? 5.923 13.554 29.305 1.00 64.62 374 GLU A CA 1
ATOM 2984 C C . GLU A 1 374 ? 6.446 13.909 30.698 1.00 64.62 374 GLU A C 1
ATOM 2986 O O . GLU A 1 374 ? 6.791 15.055 30.968 1.00 64.62 374 GLU A O 1
ATOM 2991 N N . THR A 1 375 ? 6.547 12.927 31.596 1.00 56.31 375 THR A N 1
ATOM 2992 C CA . THR A 1 375 ? 7.047 13.163 32.960 1.00 56.31 375 THR A CA 1
ATOM 2993 C C . THR A 1 375 ? 8.569 13.290 33.040 1.00 56.31 375 THR A C 1
ATOM 2995 O O . THR A 1 375 ? 9.087 13.720 34.071 1.00 56.31 375 THR A O 1
ATOM 2998 N N . ARG A 1 376 ? 9.306 12.912 31.983 1.00 52.28 376 ARG A N 1
ATOM 2999 C CA . ARG A 1 376 ? 10.775 12.770 32.014 1.00 52.28 376 ARG A CA 1
ATOM 3000 C C . ARG A 1 376 ? 11.535 13.779 31.156 1.00 52.28 376 ARG A C 1
ATOM 3002 O O . ARG A 1 376 ? 12.726 13.965 31.396 1.00 52.28 376 ARG A O 1
ATOM 3009 N N . ALA A 1 377 ? 10.892 14.426 30.186 1.00 46.56 377 ALA A N 1
ATOM 3010 C CA . ALA A 1 377 ? 11.542 15.365 29.276 1.00 46.56 377 ALA A CA 1
ATOM 3011 C C . ALA A 1 377 ? 10.834 16.727 29.282 1.00 46.56 377 ALA A C 1
ATOM 3013 O O . ALA A 1 377 ? 9.615 16.807 29.317 1.00 46.56 377 ALA A O 1
ATOM 3014 N N . SER A 1 378 ? 11.600 17.813 29.167 1.00 51.47 378 SER A N 1
ATOM 3015 C CA . SER A 1 378 ? 11.117 19.186 28.919 1.00 51.47 378 SER A CA 1
ATOM 3016 C C . SER A 1 378 ? 10.516 19.387 27.513 1.00 51.47 378 SER A C 1
ATOM 3018 O O . SER A 1 378 ? 10.316 20.517 27.068 1.00 51.47 378 SER A O 1
ATOM 3020 N N . VAL A 1 379 ? 10.258 18.289 26.804 1.00 51.75 379 VAL A N 1
ATOM 3021 C CA . VAL A 1 379 ? 9.660 18.224 25.473 1.00 51.75 379 VAL A CA 1
ATOM 3022 C C . VAL A 1 379 ? 8.163 18.016 25.693 1.00 51.75 379 VAL A C 1
ATOM 3024 O O . VAL A 1 379 ? 7.777 17.181 26.503 1.00 51.75 379 VAL A O 1
ATOM 3027 N N . GLY A 1 380 ? 7.320 18.826 25.049 1.00 63.88 380 GLY A N 1
ATOM 3028 C CA . GLY A 1 380 ? 5.866 18.782 25.239 1.00 63.88 380 GLY A CA 1
ATOM 3029 C C . GLY A 1 380 ? 5.236 17.402 24.981 1.00 63.88 380 GLY A C 1
ATOM 3030 O O . GLY A 1 380 ? 5.901 16.466 24.563 1.00 63.88 380 GLY A O 1
ATOM 3031 N N . ASN A 1 381 ? 3.925 17.296 25.210 1.00 84.50 381 ASN A N 1
ATOM 3032 C CA . ASN A 1 381 ? 3.128 16.067 25.080 1.00 84.50 381 ASN A CA 1
ATOM 3033 C C . ASN A 1 381 ? 3.458 15.256 23.800 1.00 84.50 381 ASN A C 1
ATOM 3035 O O . ASN A 1 381 ? 3.035 15.627 22.700 1.00 84.50 381 ASN A O 1
ATOM 3039 N N . LEU A 1 382 ? 4.237 14.173 23.943 1.00 91.44 382 LEU A N 1
ATOM 3040 C CA . LEU A 1 382 ? 4.784 13.405 22.815 1.00 91.44 382 LEU A CA 1
ATOM 3041 C C . LEU A 1 382 ? 3.680 12.658 22.060 1.00 91.44 382 LEU A C 1
ATOM 3043 O O . LEU A 1 382 ? 3.738 12.538 20.839 1.00 91.44 382 LEU A O 1
ATOM 3047 N N . LEU A 1 383 ? 2.627 12.235 22.766 1.00 93.50 383 LEU A N 1
ATOM 3048 C CA . LEU A 1 383 ? 1.443 11.646 22.144 1.00 93.50 383 LEU A CA 1
ATOM 3049 C C . LEU A 1 383 ? 0.804 12.618 21.141 1.00 93.50 383 LEU A C 1
ATOM 3051 O O . LEU A 1 383 ? 0.524 12.251 20.000 1.00 93.50 383 LEU A O 1
ATOM 3055 N N . ARG A 1 384 ? 0.625 13.882 21.537 1.00 92.75 384 ARG A N 1
ATOM 3056 C CA . ARG A 1 384 ? 0.102 14.943 20.668 1.00 92.75 384 ARG A CA 1
ATOM 3057 C C . ARG A 1 384 ? 1.012 15.178 19.469 1.00 92.75 384 ARG A C 1
ATOM 3059 O O . ARG A 1 384 ? 0.490 15.386 18.378 1.00 92.75 384 ARG A O 1
ATOM 3066 N N . HIS A 1 385 ? 2.330 15.137 19.656 1.00 93.62 385 HIS A N 1
ATOM 3067 C CA . HIS A 1 385 ? 3.274 15.244 18.545 1.00 93.62 385 HIS A CA 1
ATOM 3068 C C . HIS A 1 385 ? 3.072 14.110 17.530 1.00 93.62 385 HIS A C 1
ATOM 3070 O O . HIS A 1 385 ? 2.921 14.385 16.346 1.00 93.62 385 HIS A O 1
ATOM 3076 N N . VAL A 1 386 ? 2.945 12.857 17.975 1.00 96.38 386 VAL A N 1
ATOM 3077 C CA . VAL A 1 386 ? 2.705 11.720 17.067 1.00 96.38 386 VAL A CA 1
ATOM 3078 C C . VAL A 1 386 ? 1.375 11.851 16.317 1.00 96.38 386 VAL A C 1
ATOM 3080 O O . VAL A 1 386 ? 1.331 11.595 15.114 1.00 96.38 386 VAL A O 1
ATOM 3083 N N . TYR A 1 387 ? 0.300 12.305 16.969 1.00 95.81 387 TYR A N 1
ATOM 3084 C CA . TYR A 1 387 ? -0.959 12.607 16.272 1.00 95.81 387 TYR A CA 1
ATOM 3085 C C . TYR A 1 387 ? -0.811 13.739 15.246 1.00 95.81 387 TYR A C 1
ATOM 3087 O O . TYR A 1 387 ? -1.461 13.712 14.202 1.00 95.81 387 TYR A O 1
ATOM 3095 N N . GLN A 1 388 ? 0.021 14.746 15.524 1.00 95.06 388 GLN A N 1
ATOM 3096 C CA . GLN A 1 388 ? 0.311 15.820 14.572 1.00 95.06 388 GLN A CA 1
ATOM 3097 C C . GLN A 1 388 ? 1.098 15.299 13.367 1.00 95.06 388 GLN A C 1
ATOM 3099 O O . GLN A 1 388 ? 0.711 15.596 12.242 1.00 95.06 388 GLN A O 1
ATOM 3104 N N . GLU A 1 389 ? 2.129 14.483 13.576 1.00 97.00 389 GLU A N 1
ATOM 3105 C CA . GLU A 1 389 ? 2.895 13.873 12.481 1.00 97.00 389 GLU A CA 1
ATOM 3106 C C . GLU A 1 389 ? 2.023 12.919 11.655 1.00 97.00 389 GLU A C 1
ATOM 3108 O O . GLU A 1 389 ? 2.019 12.986 10.428 1.00 97.00 389 GLU A O 1
ATOM 3113 N N . SER A 1 390 ? 1.191 12.108 12.316 1.00 97.88 390 SER A N 1
ATOM 3114 C CA . SER A 1 390 ? 0.208 11.241 11.653 1.00 97.88 390 SER A CA 1
ATOM 3115 C C . SER A 1 390 ? -0.767 12.070 10.808 1.00 97.88 390 SER A C 1
ATOM 3117 O O . SER A 1 390 ? -1.037 11.747 9.653 1.00 97.88 390 SER A O 1
ATOM 3119 N N . ARG A 1 391 ? -1.245 13.205 11.332 1.00 97.06 391 ARG A N 1
ATOM 3120 C CA . ARG A 1 391 ? -2.083 14.146 10.578 1.00 97.06 391 ARG A CA 1
ATOM 3121 C C . ARG A 1 391 ? -1.362 14.697 9.348 1.00 97.06 391 ARG A C 1
ATOM 3123 O O . ARG A 1 391 ? -1.978 14.760 8.288 1.00 97.06 391 ARG A O 1
ATOM 3130 N N . GLN A 1 392 ? -0.092 15.083 9.462 1.00 97.69 392 GLN A N 1
ATOM 3131 C CA . GLN A 1 392 ? 0.673 15.553 8.303 1.00 97.69 392 GLN A CA 1
ATOM 3132 C C . GLN A 1 392 ? 0.842 14.456 7.256 1.00 97.69 392 GLN A C 1
ATOM 3134 O O . GLN A 1 392 ? 0.664 14.722 6.071 1.00 97.69 392 GLN A O 1
ATOM 3139 N N . LEU A 1 393 ? 1.084 13.218 7.690 1.00 98.38 393 LEU A N 1
ATOM 3140 C CA . LEU A 1 393 ? 1.140 12.070 6.793 1.00 98.38 393 LEU A CA 1
ATOM 3141 C C . LEU A 1 393 ? -0.191 11.873 6.054 1.00 98.38 393 LEU A C 1
ATOM 3143 O O . LEU A 1 393 ? -0.191 11.704 4.841 1.00 98.38 393 LEU A O 1
ATOM 3147 N N . SER A 1 394 ? -1.328 11.989 6.749 1.00 97.88 394 SER A N 1
ATOM 3148 C CA . SER A 1 394 ? -2.658 11.884 6.125 1.00 97.88 394 SER A CA 1
ATOM 3149 C C . SER A 1 394 ? -2.978 13.001 5.122 1.00 97.88 394 SER A C 1
ATOM 3151 O O . SER A 1 394 ? -3.882 12.832 4.311 1.00 97.88 394 SER A O 1
ATOM 3153 N N . LEU A 1 395 ? -2.253 14.129 5.167 1.00 98.12 395 LEU A N 1
ATOM 3154 C CA . LEU A 1 395 ? -2.376 15.240 4.217 1.00 98.12 395 LEU A CA 1
ATOM 3155 C C . LEU A 1 395 ? -1.513 15.054 2.960 1.00 98.12 395 LEU A C 1
ATOM 3157 O O . LEU A 1 395 ? -1.668 15.832 2.014 1.00 98.12 395 LEU A O 1
ATOM 3161 N N . GLU A 1 396 ? -0.609 14.067 2.933 1.00 98.12 396 GLU A N 1
ATOM 3162 C CA . GLU A 1 396 ? 0.154 13.746 1.726 1.00 98.12 396 GLU A CA 1
ATOM 3163 C C . GLU A 1 396 ? -0.795 13.352 0.585 1.00 98.12 396 GLU A C 1
ATOM 3165 O O . GLU A 1 396 ? -1.834 12.724 0.787 1.00 98.12 396 GLU A O 1
ATOM 3170 N N . LEU A 1 397 ? -0.434 13.730 -0.639 1.00 97.19 397 LEU A N 1
ATOM 3171 C CA . LEU A 1 397 ? -1.207 13.437 -1.839 1.00 97.19 397 LEU A CA 1
ATOM 3172 C C . LEU A 1 397 ? -0.544 12.333 -2.647 1.00 97.19 397 LEU A C 1
ATOM 3174 O O . LEU A 1 397 ? 0.676 12.323 -2.822 1.00 97.19 397 LEU A O 1
ATOM 3178 N N . TYR A 1 398 ? -1.358 11.451 -3.220 1.00 98.00 398 TYR A N 1
ATOM 3179 C CA . TYR A 1 398 ? -0.884 10.618 -4.312 1.00 98.00 398 TYR A CA 1
ATOM 3180 C C . TYR A 1 398 ? -0.588 11.475 -5.551 1.00 98.00 398 TYR A C 1
ATOM 3182 O O . TYR A 1 398 ? -1.447 12.204 -6.055 1.00 98.00 398 TYR A O 1
ATOM 3190 N N . GLU A 1 399 ? 0.623 11.329 -6.082 1.00 96.06 399 GLU A N 1
ATOM 3191 C CA . GLU A 1 399 ? 1.022 11.859 -7.381 1.00 96.06 399 GLU A CA 1
ATOM 3192 C C . GLU A 1 399 ? 1.417 10.705 -8.305 1.00 96.06 399 GLU A C 1
ATOM 3194 O O . GLU A 1 399 ? 2.110 9.772 -7.893 1.00 96.06 399 GLU A O 1
ATOM 3199 N N . LYS A 1 400 ? 1.012 10.774 -9.580 1.00 95.44 400 LYS A N 1
ATOM 3200 C CA . LYS A 1 400 ? 1.482 9.803 -10.575 1.00 95.44 400 LYS A CA 1
ATOM 3201 C C . LYS A 1 400 ? 3.007 9.916 -10.735 1.00 95.44 400 LYS A C 1
ATOM 3203 O O . LYS A 1 400 ? 3.522 11.040 -10.732 1.00 95.44 400 LYS A O 1
ATOM 3208 N N . PRO A 1 401 ? 3.725 8.798 -10.957 1.00 92.88 401 PRO A N 1
ATOM 3209 C CA . PRO A 1 401 ? 5.135 8.826 -11.316 1.00 92.88 401 PRO A CA 1
ATOM 3210 C C . PRO A 1 401 ? 5.370 9.728 -12.533 1.00 92.88 401 PRO A C 1
ATOM 3212 O O . PRO A 1 401 ? 4.778 9.538 -13.602 1.00 92.88 401 PRO A O 1
ATOM 3215 N N . ARG A 1 402 ? 6.232 10.732 -12.355 1.00 90.44 402 ARG A N 1
ATOM 3216 C CA . ARG A 1 402 ? 6.655 11.647 -13.417 1.00 90.44 402 ARG A CA 1
ATOM 3217 C C . ARG A 1 402 ? 8.002 11.186 -13.952 1.00 90.44 402 ARG A C 1
ATOM 3219 O O . ARG A 1 402 ? 8.965 11.091 -13.192 1.00 90.44 402 ARG A O 1
ATOM 3226 N N . LEU A 1 403 ? 8.057 10.919 -15.253 1.00 92.06 403 LEU A N 1
ATOM 3227 C CA . LEU A 1 403 ? 9.315 10.712 -15.953 1.00 92.06 403 LEU A CA 1
ATOM 3228 C C . LEU A 1 403 ? 9.788 12.056 -16.506 1.00 92.06 403 LEU A C 1
ATOM 3230 O O . LEU A 1 403 ? 9.072 12.703 -17.266 1.00 92.06 403 LEU A O 1
ATOM 3234 N N . ASP A 1 404 ? 11.005 12.451 -16.146 1.00 94.31 404 ASP A N 1
ATOM 3235 C CA . ASP A 1 404 ? 11.748 13.505 -16.826 1.00 94.31 404 ASP A CA 1
ATOM 3236 C C . ASP A 1 404 ? 12.626 12.858 -17.914 1.00 94.31 404 ASP A C 1
ATOM 3238 O O . ASP A 1 404 ? 13.568 12.126 -17.577 1.00 94.31 404 ASP A O 1
ATOM 3242 N N . PRO A 1 405 ? 12.359 13.116 -19.211 1.00 92.75 405 PRO A N 1
ATOM 3243 C CA . PRO A 1 405 ? 13.099 12.503 -20.314 1.00 92.75 405 PRO A CA 1
ATOM 3244 C C . PRO A 1 405 ? 14.608 12.775 -20.301 1.00 92.75 405 PRO A C 1
ATOM 3246 O O . PRO A 1 405 ? 15.360 12.032 -20.939 1.00 92.75 405 PRO A O 1
ATOM 3249 N N . ALA A 1 406 ? 15.058 13.831 -19.617 1.00 92.06 406 ALA A N 1
ATOM 3250 C CA . ALA A 1 406 ? 16.458 14.236 -19.538 1.00 92.06 406 ALA A CA 1
ATOM 3251 C C . ALA A 1 406 ? 17.161 13.771 -18.252 1.00 92.06 406 ALA A C 1
ATOM 3253 O O . ALA A 1 406 ? 18.379 13.588 -18.269 1.00 92.06 406 ALA A O 1
ATOM 3254 N N . GLU A 1 407 ? 16.426 13.552 -17.159 1.00 92.69 407 GLU A N 1
ATOM 3255 C CA . GLU A 1 407 ? 17.027 13.315 -15.837 1.00 92.69 407 GLU A CA 1
ATOM 3256 C C . GLU A 1 407 ? 16.678 11.953 -15.217 1.00 92.69 407 GLU A C 1
ATOM 3258 O O . GLU A 1 407 ? 17.517 11.361 -14.531 1.00 92.69 407 GLU A O 1
ATOM 3263 N N . SER A 1 408 ? 15.496 11.385 -15.483 1.00 92.62 408 SER A N 1
ATOM 3264 C CA . SER A 1 408 ? 15.061 10.139 -14.826 1.00 92.62 408 SER A CA 1
ATOM 3265 C C . SER A 1 408 ? 15.971 8.947 -15.132 1.00 92.62 408 SER A C 1
ATOM 3267 O O . SER A 1 408 ? 16.255 8.146 -14.237 1.00 92.62 408 SER A O 1
ATOM 3269 N N . TYR A 1 409 ? 16.488 8.843 -16.362 1.00 92.38 409 TYR A N 1
ATOM 3270 C CA . TYR A 1 409 ? 17.426 7.774 -16.719 1.00 92.38 409 TYR A CA 1
ATOM 3271 C C . TYR A 1 409 ? 18.747 7.896 -15.949 1.00 92.38 409 TYR A C 1
ATOM 3273 O O . TYR A 1 409 ? 19.321 6.878 -15.564 1.00 92.38 409 TYR A O 1
ATOM 3281 N N . LYS A 1 410 ? 19.213 9.124 -15.672 1.00 91.56 410 LYS A N 1
ATOM 3282 C CA . LYS A 1 410 ? 20.450 9.375 -14.920 1.00 91.56 410 LYS A CA 1
ATOM 3283 C C . LYS A 1 410 ? 20.302 8.976 -13.466 1.00 91.56 410 LYS A C 1
ATOM 3285 O O . LYS A 1 410 ? 21.200 8.344 -12.921 1.00 91.56 410 LYS A O 1
ATOM 3290 N N . ALA A 1 411 ? 19.165 9.297 -12.852 1.00 89.69 411 ALA A N 1
ATOM 3291 C CA . ALA A 1 411 ? 18.874 8.882 -11.485 1.00 89.69 411 ALA A CA 1
ATOM 3292 C C . ALA A 1 411 ? 18.822 7.349 -11.363 1.00 89.69 411 ALA A C 1
ATOM 3294 O O . ALA A 1 411 ? 19.413 6.781 -10.447 1.00 89.69 411 ALA A O 1
ATOM 3295 N N . ALA A 1 412 ? 18.179 6.672 -12.320 1.00 85.75 412 ALA A N 1
ATOM 3296 C CA . ALA A 1 412 ? 18.038 5.217 -12.304 1.00 85.75 412 ALA A CA 1
ATOM 3297 C C . ALA A 1 412 ? 19.345 4.472 -12.632 1.00 85.75 412 ALA A C 1
ATOM 3299 O O . ALA A 1 412 ? 19.668 3.474 -11.990 1.00 85.75 412 ALA A O 1
ATOM 3300 N N . LEU A 1 413 ? 20.104 4.937 -13.628 1.00 82.62 413 LEU A N 1
ATOM 3301 C CA . LEU A 1 413 ? 21.330 4.282 -14.099 1.00 82.62 413 LEU A CA 1
ATOM 3302 C C . LEU A 1 413 ? 22.601 4.806 -13.425 1.00 82.62 413 LEU A C 1
ATOM 3304 O O . LEU A 1 413 ? 23.662 4.262 -13.697 1.00 82.62 413 LEU A O 1
ATOM 3308 N N . TYR A 1 414 ? 22.504 5.815 -12.557 1.00 77.94 414 TYR A N 1
ATOM 3309 C CA . TYR A 1 414 ? 23.576 6.611 -11.941 1.00 77.94 414 TYR A CA 1
ATOM 3310 C C . TYR A 1 414 ? 25.002 6.030 -12.014 1.00 77.94 414 TYR A C 1
ATOM 3312 O O . TYR A 1 414 ? 25.852 6.566 -12.721 1.00 77.94 414 TYR A O 1
ATOM 3320 N N . ARG A 1 415 ? 25.282 4.914 -11.320 1.00 73.75 415 ARG A N 1
ATOM 3321 C CA . ARG A 1 415 ? 26.637 4.316 -11.255 1.00 73.75 415 ARG A CA 1
ATOM 3322 C C . ARG A 1 415 ? 27.078 3.621 -12.547 1.00 73.75 415 ARG A C 1
ATOM 3324 O O . ARG A 1 415 ? 28.271 3.479 -12.786 1.00 73.75 415 ARG A O 1
ATOM 3331 N N . SER A 1 416 ? 26.124 3.193 -13.360 1.00 78.31 416 SER A N 1
ATOM 3332 C CA . SER A 1 416 ? 26.310 2.396 -14.575 1.00 78.31 416 SER A CA 1
ATOM 3333 C C . SER A 1 416 ? 26.491 3.240 -15.838 1.00 78.31 416 SER A C 1
ATOM 3335 O O . SER A 1 416 ? 26.808 2.692 -16.887 1.00 78.31 416 SER A O 1
ATOM 3337 N N . LEU A 1 417 ? 26.297 4.561 -15.757 1.00 74.44 417 LEU A N 1
ATOM 3338 C CA . LEU A 1 417 ? 26.574 5.479 -16.869 1.00 74.44 417 LEU A CA 1
ATOM 3339 C C . LEU A 1 417 ? 28.074 5.779 -17.029 1.00 74.44 417 LEU A C 1
ATOM 3341 O O . LEU A 1 417 ? 28.505 6.262 -18.075 1.00 74.44 417 LEU A O 1
ATOM 3345 N N . GLY A 1 418 ? 28.883 5.488 -16.004 1.00 76.25 418 GLY A N 1
ATOM 3346 C CA . GLY A 1 418 ? 30.327 5.694 -16.045 1.00 76.25 418 GLY A CA 1
ATOM 3347 C C . GLY A 1 418 ? 30.995 4.836 -17.122 1.00 76.25 418 GLY A C 1
ATOM 3348 O O . GLY A 1 418 ? 30.897 3.614 -17.092 1.00 76.25 418 GLY A O 1
ATOM 3349 N N . GLY A 1 419 ? 31.704 5.477 -18.055 1.00 78.81 419 GLY A N 1
ATOM 3350 C CA . GLY A 1 419 ? 32.439 4.801 -19.132 1.00 78.81 419 GLY A CA 1
ATOM 3351 C C . GLY A 1 419 ? 31.670 4.643 -20.447 1.00 78.81 419 GLY A C 1
ATOM 3352 O O . GLY A 1 419 ? 32.238 4.121 -21.405 1.00 78.81 419 GLY A O 1
ATOM 3353 N N . LEU A 1 420 ? 30.423 5.118 -20.528 1.00 85.00 420 LEU A N 1
ATOM 3354 C CA . LEU A 1 420 ? 29.680 5.172 -21.786 1.00 85.00 420 LEU A CA 1
ATOM 3355 C C . LEU A 1 420 ? 30.159 6.334 -22.666 1.00 85.00 420 LEU A C 1
ATOM 3357 O O . LEU A 1 420 ? 30.415 7.442 -22.197 1.00 85.00 420 LEU A O 1
ATOM 3361 N N . SER A 1 421 ? 30.254 6.084 -23.969 1.00 92.00 421 SER A N 1
ATOM 3362 C CA . SER A 1 421 ? 30.427 7.140 -24.972 1.00 92.00 421 SER A CA 1
ATOM 3363 C C . SER A 1 421 ? 29.148 7.986 -25.119 1.00 92.00 421 SER A C 1
ATOM 3365 O O . SER A 1 421 ? 28.059 7.505 -24.794 1.00 92.00 421 SER A O 1
ATOM 3367 N N . PRO A 1 422 ? 29.222 9.205 -25.695 1.00 93.38 422 PRO A N 1
ATOM 3368 C CA . PRO A 1 422 ? 28.043 10.061 -25.889 1.00 93.38 422 PRO A CA 1
ATOM 3369 C C . PRO A 1 422 ? 26.906 9.395 -26.682 1.00 93.38 422 PRO A C 1
ATOM 3371 O O . PRO A 1 422 ? 25.725 9.629 -26.418 1.00 93.38 422 PRO A O 1
ATOM 3374 N N . LEU A 1 423 ? 27.252 8.532 -27.646 1.00 94.19 423 LEU A N 1
ATOM 3375 C CA . LEU A 1 423 ? 26.269 7.758 -28.404 1.00 94.19 423 LEU A CA 1
ATOM 3376 C C . LEU A 1 423 ? 25.575 6.718 -27.518 1.00 94.19 423 LEU A C 1
ATOM 3378 O O . LEU A 1 423 ? 24.354 6.605 -27.556 1.00 94.19 423 LEU A O 1
ATOM 3382 N N . GLN A 1 424 ? 26.334 5.979 -26.708 1.00 93.00 424 GLN A N 1
ATOM 3383 C CA . GLN A 1 424 ? 25.780 4.958 -25.814 1.00 93.00 424 GLN A CA 1
ATOM 3384 C C . GLN A 1 424 ? 24.910 5.585 -24.721 1.00 93.00 424 GLN A C 1
ATOM 3386 O O . GLN A 1 424 ? 23.858 5.041 -24.404 1.00 93.00 424 GLN A O 1
ATOM 3391 N N . GLU A 1 425 ? 25.284 6.754 -24.195 1.00 93.31 425 GLU A N 1
ATOM 3392 C CA . GLU A 1 425 ? 24.436 7.500 -23.259 1.00 93.31 425 GLU A CA 1
ATOM 3393 C C . GLU A 1 425 ? 23.127 7.953 -23.922 1.00 93.31 425 GLU A C 1
ATOM 3395 O O . GLU A 1 425 ? 22.052 7.810 -23.339 1.00 93.31 425 GLU A O 1
ATOM 3400 N N . THR A 1 426 ? 23.198 8.427 -25.170 1.00 95.62 426 THR A N 1
ATOM 3401 C CA . THR A 1 426 ? 21.998 8.775 -25.944 1.00 95.62 426 THR A CA 1
ATOM 3402 C C . THR A 1 426 ? 21.094 7.554 -26.118 1.00 95.62 426 THR A C 1
ATOM 3404 O O . THR A 1 426 ? 19.899 7.640 -25.854 1.00 95.62 426 THR A O 1
ATOM 3407 N N . VAL A 1 427 ? 21.650 6.394 -26.486 1.00 95.75 427 VAL A N 1
ATOM 3408 C CA . VAL A 1 427 ? 20.880 5.143 -26.600 1.00 95.75 427 VAL A CA 1
ATOM 3409 C C . VAL A 1 427 ? 20.287 4.728 -25.253 1.00 95.75 427 VAL A C 1
ATOM 3411 O O . VAL A 1 427 ? 19.116 4.361 -25.207 1.00 95.75 427 VAL A O 1
ATOM 3414 N N . ALA A 1 428 ? 21.037 4.833 -24.153 1.00 94.50 428 ALA A N 1
ATOM 3415 C CA . ALA A 1 428 ? 20.531 4.529 -22.815 1.00 94.50 428 ALA A CA 1
ATOM 3416 C C . ALA A 1 428 ? 19.312 5.393 -22.464 1.00 94.50 428 ALA A C 1
ATOM 3418 O O . ALA A 1 428 ? 18.307 4.860 -21.996 1.00 94.50 428 ALA A O 1
ATOM 3419 N N . ARG A 1 429 ? 19.374 6.703 -22.743 1.00 95.75 429 ARG A N 1
ATOM 3420 C CA . ARG A 1 429 ? 18.253 7.630 -22.546 1.00 95.75 429 ARG A CA 1
ATOM 3421 C C . ARG A 1 429 ? 17.044 7.246 -23.395 1.00 95.75 429 ARG A C 1
ATOM 3423 O O . ARG A 1 429 ? 15.952 7.098 -22.856 1.00 95.75 429 ARG A O 1
ATOM 3430 N N . GLU A 1 430 ? 17.223 7.072 -24.704 1.00 97.50 430 GLU A N 1
ATOM 3431 C CA . GLU A 1 430 ? 16.101 6.789 -25.609 1.00 97.50 430 GLU A CA 1
ATOM 3432 C C . GLU A 1 430 ? 15.440 5.438 -25.300 1.00 97.50 430 GLU A C 1
ATOM 3434 O O . GLU A 1 430 ? 14.215 5.350 -25.265 1.00 97.50 430 GLU A O 1
ATOM 3439 N N . VAL A 1 431 ? 16.223 4.396 -24.999 1.00 96.50 431 VAL A N 1
ATOM 3440 C CA . VAL A 1 431 ? 15.690 3.077 -24.615 1.00 96.50 431 VAL A CA 1
ATOM 3441 C C . VAL A 1 431 ? 14.984 3.144 -23.259 1.00 96.50 431 VAL A C 1
ATOM 3443 O O . VAL A 1 431 ? 13.927 2.536 -23.091 1.00 96.50 431 VAL A O 1
ATOM 3446 N N . PHE A 1 432 ? 15.520 3.900 -22.296 1.00 96.56 432 PHE A N 1
ATOM 3447 C CA . PHE A 1 432 ? 14.877 4.110 -20.997 1.00 96.56 432 PHE A CA 1
ATOM 3448 C C . PHE A 1 432 ? 13.529 4.832 -21.132 1.00 96.56 432 PHE A C 1
ATOM 3450 O O . PHE A 1 432 ? 12.544 4.404 -20.529 1.00 96.56 432 PHE A O 1
ATOM 3457 N N . ASN A 1 433 ? 13.474 5.893 -21.939 1.00 96.75 433 ASN A N 1
ATOM 3458 C CA . ASN A 1 433 ? 12.257 6.671 -22.173 1.00 96.75 433 ASN A CA 1
ATOM 3459 C C . ASN A 1 433 ? 11.221 5.865 -22.972 1.00 96.75 433 ASN A C 1
ATOM 3461 O O . ASN A 1 433 ? 10.041 5.857 -22.625 1.00 96.75 433 ASN A O 1
ATOM 3465 N N . TRP A 1 434 ? 11.661 5.125 -23.997 1.00 97.06 434 TRP A N 1
ATOM 3466 C CA . TRP A 1 434 ? 10.810 4.188 -24.737 1.00 97.06 434 TRP A CA 1
ATOM 3467 C C . TRP A 1 434 ? 10.189 3.143 -23.809 1.00 97.06 434 TRP A C 1
ATOM 3469 O O . TRP A 1 434 ? 8.990 2.879 -23.887 1.00 97.06 434 TRP A O 1
ATOM 3479 N N . ARG A 1 435 ? 10.993 2.578 -22.903 1.00 96.50 435 ARG A N 1
ATOM 3480 C CA . ARG A 1 435 ? 10.539 1.574 -21.941 1.00 96.50 435 ARG A CA 1
ATOM 3481 C C . ARG A 1 435 ? 9.392 2.093 -21.079 1.00 96.50 435 ARG A C 1
ATOM 3483 O O . ARG A 1 435 ? 8.419 1.371 -20.897 1.00 96.50 435 ARG A O 1
ATOM 3490 N N . ASP A 1 436 ? 9.487 3.316 -20.564 1.00 96.38 436 ASP A N 1
ATOM 3491 C CA . ASP A 1 436 ? 8.406 3.926 -19.779 1.00 96.38 436 ASP A CA 1
ATOM 3492 C C . ASP A 1 436 ? 7.153 4.194 -20.624 1.00 96.38 436 ASP A C 1
ATOM 3494 O O . ASP A 1 436 ? 6.046 3.866 -20.203 1.00 96.38 436 ASP A O 1
ATOM 3498 N N . ALA A 1 437 ? 7.316 4.698 -21.851 1.00 96.00 437 ALA A N 1
ATOM 3499 C CA . ALA A 1 437 ? 6.192 4.923 -22.762 1.00 96.00 437 ALA A CA 1
ATOM 3500 C C . ALA A 1 437 ? 5.428 3.621 -23.077 1.00 96.00 437 ALA A C 1
ATOM 3502 O O . ALA A 1 437 ? 4.191 3.600 -23.094 1.00 96.00 437 ALA A O 1
ATOM 3503 N N . VAL A 1 438 ? 6.151 2.515 -23.285 1.00 96.12 438 VAL A N 1
ATOM 3504 C CA . VAL A 1 438 ? 5.547 1.186 -23.453 1.00 96.12 438 VAL A CA 1
ATOM 3505 C C . VAL A 1 438 ? 4.890 0.725 -22.157 1.00 96.12 438 VAL A C 1
ATOM 3507 O O . VAL A 1 438 ? 3.737 0.311 -22.206 1.00 96.12 438 VAL A O 1
ATOM 3510 N N . ALA A 1 439 ? 5.567 0.857 -21.014 1.00 96.12 439 ALA A N 1
ATOM 3511 C CA . ALA A 1 439 ? 5.057 0.478 -19.694 1.00 96.12 439 ALA A CA 1
ATOM 3512 C C . ALA A 1 439 ? 3.709 1.147 -19.378 1.00 96.12 439 ALA A C 1
ATOM 3514 O O . ALA A 1 439 ? 2.756 0.470 -18.994 1.00 96.12 439 ALA A O 1
ATOM 3515 N N . ARG A 1 440 ? 3.577 2.447 -19.670 1.00 95.69 440 ARG A N 1
ATOM 3516 C CA . ARG A 1 440 ? 2.305 3.183 -19.569 1.00 95.69 440 ARG A CA 1
ATOM 3517 C C . ARG A 1 440 ? 1.221 2.603 -20.472 1.00 95.69 440 ARG A C 1
ATOM 3519 O O . ARG A 1 440 ? 0.080 2.457 -20.040 1.00 95.69 440 ARG A O 1
ATOM 3526 N N . THR A 1 441 ? 1.579 2.281 -21.715 1.00 94.94 441 THR A N 1
ATOM 3527 C CA . THR A 1 441 ? 0.645 1.791 -22.743 1.00 94.94 441 THR A CA 1
ATOM 3528 C C . THR A 1 441 ? 0.110 0.398 -22.420 1.00 94.94 441 THR A C 1
ATOM 3530 O O . THR A 1 441 ? -1.073 0.138 -22.626 1.00 94.94 441 THR A O 1
ATOM 3533 N N . VAL A 1 442 ? 0.967 -0.499 -21.928 1.00 93.62 442 VAL A N 1
ATOM 3534 C CA . VAL A 1 442 ? 0.598 -1.892 -21.625 1.00 93.62 442 VAL A CA 1
ATOM 3535 C C . VAL A 1 442 ? 0.184 -2.105 -20.167 1.00 93.62 442 VAL A C 1
ATOM 3537 O O . VAL A 1 442 ? -0.161 -3.224 -19.802 1.00 93.62 442 VAL A O 1
ATOM 3540 N N . ASP A 1 443 ? 0.211 -1.049 -19.349 1.00 95.19 443 ASP A N 1
ATOM 3541 C CA . ASP A 1 443 ? -0.045 -1.080 -17.906 1.00 95.19 443 ASP A CA 1
ATOM 3542 C C . ASP A 1 443 ? 0.791 -2.137 -17.163 1.00 95.19 443 ASP A C 1
ATOM 3544 O O . ASP A 1 443 ? 0.270 -2.956 -16.410 1.00 95.19 443 ASP A O 1
ATOM 3548 N N . ASP A 1 444 ? 2.098 -2.138 -17.410 1.00 94.56 444 ASP A N 1
ATOM 3549 C CA . ASP A 1 444 ? 3.080 -2.943 -16.676 1.00 94.56 444 ASP A CA 1
ATOM 3550 C C . ASP A 1 444 ? 4.134 -2.021 -16.057 1.00 94.56 444 ASP A C 1
ATOM 3552 O O . ASP A 1 444 ? 4.308 -0.883 -16.498 1.00 94.56 444 ASP A O 1
ATOM 3556 N N . SER A 1 445 ? 4.868 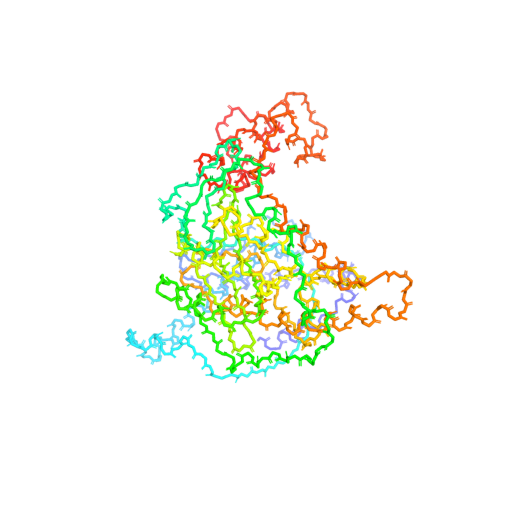-2.488 -15.042 1.00 94.94 445 SER A N 1
ATOM 3557 C CA . SER A 1 445 ? 5.991 -1.701 -14.531 1.00 94.94 445 SER A CA 1
ATOM 3558 C C . SER A 1 445 ? 7.086 -1.572 -15.598 1.00 94.94 445 SER A C 1
ATOM 3560 O O . SER A 1 445 ? 7.264 -2.473 -16.429 1.00 94.94 445 SER A O 1
ATOM 3562 N N . PRO A 1 446 ? 7.919 -0.516 -15.550 1.00 94.00 446 PRO A N 1
ATOM 3563 C CA . PRO A 1 446 ? 9.081 -0.422 -16.428 1.00 94.00 446 PRO A CA 1
ATOM 3564 C C . PRO A 1 446 ? 9.990 -1.658 -16.353 1.00 94.00 446 PRO A C 1
ATOM 3566 O O . PRO A 1 446 ? 10.556 -2.063 -17.365 1.00 94.00 446 PRO A O 1
ATOM 3569 N N . ALA A 1 447 ? 10.113 -2.285 -15.177 1.00 90.81 447 ALA A N 1
ATOM 3570 C CA . ALA A 1 447 ? 10.931 -3.481 -14.987 1.00 90.81 447 ALA A CA 1
ATOM 3571 C C . ALA A 1 447 ? 10.335 -4.731 -15.658 1.00 90.81 447 ALA A C 1
ATOM 3573 O O . ALA A 1 447 ? 11.096 -5.553 -16.169 1.00 90.81 447 ALA A O 1
ATOM 3574 N N . ALA A 1 448 ? 9.006 -4.860 -15.694 1.00 90.62 448 ALA A N 1
ATOM 3575 C CA . ALA A 1 448 ? 8.325 -5.944 -16.399 1.00 90.62 448 ALA A CA 1
ATOM 3576 C C . ALA A 1 448 ? 8.415 -5.804 -17.928 1.00 90.62 448 ALA A C 1
ATOM 3578 O O . ALA A 1 448 ? 8.484 -6.816 -18.618 1.00 90.62 448 ALA A O 1
ATOM 3579 N N . VAL A 1 449 ? 8.476 -4.575 -18.458 1.00 91.12 449 VAL A N 1
ATOM 3580 C CA . VAL A 1 449 ? 8.721 -4.336 -19.894 1.00 91.12 449 VAL A CA 1
ATOM 3581 C C . VAL A 1 449 ? 10.166 -4.645 -20.275 1.00 91.12 449 VAL A C 1
ATOM 3583 O O . VAL A 1 449 ? 10.420 -5.363 -21.240 1.00 91.1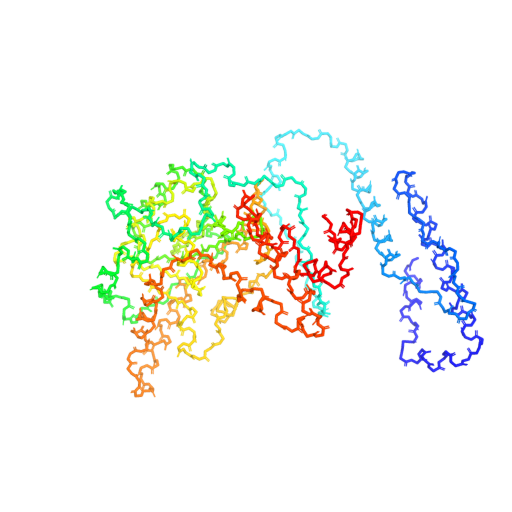2 449 VAL A O 1
ATOM 3586 N N . LEU A 1 450 ? 11.126 -4.059 -19.555 1.00 90.94 450 LEU A N 1
ATOM 3587 C CA . LEU A 1 450 ? 12.548 -4.279 -19.794 1.00 90.94 450 LEU A CA 1
ATOM 3588 C C . LEU A 1 450 ? 13.350 -3.997 -18.520 1.00 90.94 450 LEU A C 1
ATOM 3590 O O . LEU A 1 450 ? 13.443 -2.861 -18.041 1.00 90.94 450 LEU A O 1
ATOM 3594 N N . GLN A 1 451 ? 14.009 -5.030 -18.000 1.00 90.38 451 GLN A N 1
ATOM 3595 C CA . GLN A 1 451 ? 14.901 -4.895 -16.852 1.00 90.38 451 GLN A CA 1
ATOM 3596 C C . GLN A 1 451 ? 15.975 -3.830 -17.102 1.00 90.38 451 GLN A C 1
ATOM 3598 O O . GLN A 1 451 ? 16.448 -3.633 -18.224 1.00 90.38 451 GLN A O 1
ATOM 3603 N N . LEU A 1 452 ? 16.389 -3.138 -16.039 1.00 89.50 452 LEU A N 1
ATOM 3604 C CA . LEU A 1 452 ? 17.353 -2.040 -16.155 1.00 89.50 452 LEU A CA 1
ATOM 3605 C C . LEU A 1 452 ? 18.707 -2.507 -16.729 1.00 89.50 452 LEU A C 1
ATOM 3607 O O . LEU A 1 452 ? 19.359 -1.767 -17.462 1.00 89.50 452 LEU A O 1
ATOM 3611 N N . SER A 1 453 ? 19.091 -3.758 -16.461 1.00 89.62 453 SER A N 1
ATOM 3612 C CA . SER A 1 453 ? 20.254 -4.413 -17.070 1.00 89.62 453 SER A CA 1
ATOM 3613 C C . SER A 1 453 ? 20.138 -4.535 -18.592 1.00 89.62 453 SER A C 1
ATOM 3615 O O . SER A 1 453 ? 21.129 -4.332 -19.287 1.00 89.62 453 SER A O 1
ATOM 3617 N N . GLY A 1 454 ? 18.940 -4.801 -19.119 1.00 89.19 454 GLY A N 1
ATOM 3618 C CA . GLY A 1 454 ? 18.676 -4.868 -20.557 1.00 89.19 454 GLY A CA 1
ATOM 3619 C C . GLY A 1 454 ? 18.807 -3.505 -21.240 1.00 89.19 454 GLY A C 1
ATOM 3620 O O . GLY A 1 454 ? 19.401 -3.414 -22.313 1.00 89.19 454 GLY A O 1
ATOM 3621 N N . VAL A 1 455 ? 18.345 -2.429 -20.585 1.00 91.00 455 VAL A N 1
ATOM 3622 C CA . VAL A 1 455 ? 18.559 -1.043 -21.057 1.00 91.00 455 VAL A CA 1
ATOM 3623 C C . VAL A 1 455 ? 20.055 -0.765 -21.221 1.00 91.00 455 VAL A C 1
ATOM 3625 O O . VAL A 1 455 ? 20.495 -0.292 -22.270 1.00 91.00 455 VAL A O 1
ATOM 3628 N N . LEU A 1 456 ? 20.850 -1.113 -20.205 1.00 90.75 456 LEU A N 1
ATOM 3629 C CA . LEU A 1 456 ? 22.296 -0.915 -20.229 1.00 90.75 456 LEU A CA 1
ATOM 3630 C C . LEU A 1 456 ? 22.989 -1.814 -21.263 1.00 90.75 456 LEU A C 1
ATOM 3632 O O . LEU A 1 456 ? 23.878 -1.352 -21.970 1.00 90.75 456 LEU A O 1
ATOM 3636 N N . ALA A 1 457 ? 22.578 -3.075 -21.396 1.00 90.69 457 ALA A N 1
ATOM 3637 C CA . ALA A 1 457 ? 23.156 -4.005 -22.364 1.00 90.69 457 ALA A CA 1
ATOM 3638 C C . ALA A 1 457 ? 22.956 -3.528 -23.812 1.00 90.69 457 ALA A C 1
ATOM 3640 O O . ALA A 1 457 ? 23.895 -3.587 -24.608 1.00 90.69 457 ALA A O 1
ATOM 3641 N N . ILE A 1 458 ? 21.771 -3.003 -24.143 1.00 93.31 458 ILE A N 1
ATOM 3642 C CA . ILE A 1 458 ? 21.500 -2.400 -25.457 1.00 93.31 458 ILE A CA 1
ATOM 3643 C C . ILE A 1 458 ? 22.390 -1.172 -25.669 1.00 93.31 458 ILE A C 1
ATOM 3645 O O . ILE A 1 458 ? 23.016 -1.044 -26.722 1.00 93.31 458 ILE A O 1
ATOM 3649 N N . ALA A 1 459 ? 22.484 -0.296 -24.666 1.00 92.25 459 ALA A N 1
ATOM 3650 C CA . ALA A 1 459 ? 23.321 0.895 -24.738 1.00 92.25 459 ALA A CA 1
ATOM 3651 C C . ALA A 1 459 ? 24.803 0.550 -24.943 1.00 92.25 459 ALA A C 1
ATOM 3653 O O . ALA A 1 459 ? 25.447 1.139 -25.802 1.00 92.25 459 ALA A O 1
ATOM 3654 N N . CYS A 1 460 ? 25.339 -0.431 -24.216 1.00 91.25 460 CYS A N 1
ATOM 3655 C CA . CYS A 1 460 ? 26.739 -0.837 -24.318 1.00 91.25 460 CYS A CA 1
ATOM 3656 C C . CYS A 1 460 ? 27.061 -1.522 -25.652 1.00 91.25 460 CYS A C 1
ATOM 3658 O O . CYS A 1 460 ? 28.064 -1.182 -26.280 1.00 91.25 460 CYS A O 1
ATOM 3660 N N . ASN A 1 461 ? 26.225 -2.470 -26.085 1.00 92.19 461 ASN A N 1
ATOM 3661 C CA . ASN A 1 461 ? 26.519 -3.329 -27.237 1.00 92.19 461 ASN A CA 1
ATOM 3662 C C . ASN A 1 461 ? 26.116 -2.721 -28.587 1.00 92.19 461 ASN A C 1
ATOM 3664 O O . ASN A 1 461 ? 26.556 -3.230 -29.615 1.00 92.19 461 ASN A O 1
ATOM 3668 N N . LEU A 1 462 ? 25.283 -1.671 -28.593 1.00 94.50 462 LEU A N 1
ATOM 3669 C CA . LEU A 1 462 ? 24.772 -1.003 -29.798 1.00 94.50 462 LEU A CA 1
ATOM 3670 C C . LEU A 1 462 ? 24.311 -2.001 -30.887 1.00 94.50 462 LEU A C 1
ATOM 3672 O O . LEU A 1 462 ? 24.812 -1.967 -32.016 1.00 94.50 462 LEU A O 1
ATOM 3676 N N . PRO A 1 463 ? 23.388 -2.930 -30.561 1.00 95.50 463 PRO A N 1
ATOM 3677 C CA . PRO A 1 463 ? 22.985 -3.989 -31.479 1.00 95.50 463 PRO A CA 1
ATOM 3678 C C . PRO A 1 463 ? 22.315 -3.420 -32.739 1.00 95.50 463 PRO A C 1
ATOM 3680 O O . PRO A 1 463 ? 21.423 -2.580 -32.660 1.00 95.50 463 PRO A O 1
ATOM 3683 N N . THR A 1 464 ? 22.709 -3.924 -33.910 1.00 95.19 464 THR A N 1
ATOM 3684 C CA . THR A 1 464 ? 22.196 -3.479 -35.223 1.00 95.19 464 THR A CA 1
ATOM 3685 C C . THR A 1 464 ? 21.239 -4.477 -35.876 1.00 95.19 464 THR A C 1
ATOM 3687 O O . THR A 1 464 ? 20.674 -4.197 -36.933 1.00 95.19 464 THR A O 1
ATOM 3690 N N . THR A 1 465 ? 21.027 -5.641 -35.254 1.00 95.69 465 THR A N 1
ATOM 3691 C CA . THR A 1 465 ? 20.086 -6.667 -35.718 1.00 95.69 465 THR A CA 1
ATOM 3692 C C . THR A 1 465 ? 19.079 -7.021 -34.627 1.00 95.69 465 THR A C 1
ATOM 3694 O O . THR A 1 465 ? 19.394 -6.980 -33.438 1.00 95.69 465 THR A O 1
ATOM 3697 N N . VAL A 1 466 ? 17.875 -7.448 -35.024 1.00 93.06 466 VAL A N 1
ATOM 3698 C CA . VAL A 1 466 ? 16.828 -7.906 -34.087 1.00 93.06 466 VAL A CA 1
ATOM 3699 C C . VAL A 1 466 ? 17.344 -9.031 -33.185 1.00 93.06 466 VAL A C 1
ATOM 3701 O O . VAL A 1 466 ? 17.089 -9.038 -31.985 1.00 93.06 466 VAL A O 1
ATOM 3704 N N . LYS A 1 467 ? 18.123 -9.964 -33.746 1.00 92.75 467 LYS A N 1
ATOM 3705 C CA . LYS A 1 467 ? 18.690 -11.091 -32.998 1.00 92.75 467 LYS A CA 1
ATOM 3706 C C . LYS A 1 467 ? 19.622 -10.622 -31.880 1.00 92.75 467 LYS A C 1
ATOM 3708 O O . LYS A 1 467 ? 19.625 -11.224 -30.811 1.00 92.75 467 LYS A O 1
ATOM 3713 N N . ASP A 1 468 ? 20.406 -9.576 -32.117 1.00 91.75 468 ASP A N 1
ATOM 3714 C CA . ASP A 1 468 ? 21.351 -9.068 -31.121 1.00 91.75 468 ASP A CA 1
ATOM 3715 C C . ASP A 1 468 ? 20.663 -8.215 -30.053 1.00 91.75 468 ASP A C 1
ATOM 3717 O O . ASP A 1 468 ? 21.066 -8.275 -28.892 1.00 91.75 468 ASP A O 1
ATOM 3721 N N . VAL A 1 469 ? 19.571 -7.521 -30.398 1.00 91.75 469 VAL A N 1
ATOM 3722 C CA . VAL A 1 469 ? 18.691 -6.884 -29.403 1.00 91.75 469 VAL A CA 1
ATOM 3723 C C . VAL A 1 469 ? 18.120 -7.941 -28.457 1.00 91.75 469 VAL A C 1
ATOM 3725 O O . VAL A 1 469 ? 18.287 -7.825 -27.248 1.00 91.75 469 VAL A O 1
ATOM 3728 N N . LEU A 1 470 ? 17.538 -9.023 -28.990 1.00 90.94 470 LEU A N 1
ATOM 3729 C CA . LEU A 1 470 ? 16.955 -10.092 -28.169 1.00 90.94 470 LEU A CA 1
ATOM 3730 C C . LEU A 1 470 ? 17.978 -10.747 -27.227 1.00 90.94 470 LEU A C 1
ATOM 3732 O O . LEU A 1 470 ? 17.646 -11.060 -26.088 1.00 90.94 470 LEU A O 1
ATOM 3736 N N . LYS A 1 471 ? 19.236 -10.908 -27.659 1.00 89.19 471 LYS A N 1
ATOM 3737 C CA . LYS A 1 471 ? 20.314 -11.400 -26.782 1.00 89.19 471 LYS A CA 1
ATOM 3738 C C . LYS A 1 471 ? 20.608 -10.453 -25.615 1.00 89.19 471 LYS A C 1
ATOM 3740 O O . LYS A 1 471 ? 20.939 -10.933 -24.537 1.00 89.19 471 LYS A O 1
ATOM 3745 N N . CYS A 1 472 ? 20.504 -9.138 -25.822 1.00 85.50 472 CYS A N 1
ATOM 3746 C CA . CYS A 1 472 ? 20.720 -8.141 -24.768 1.00 85.50 472 CYS A CA 1
ATOM 3747 C C . CYS A 1 472 ? 19.589 -8.129 -23.726 1.00 85.50 472 CYS A C 1
ATOM 3749 O O . CYS A 1 472 ? 19.801 -7.659 -22.612 1.00 85.50 472 CYS A O 1
ATOM 3751 N N . CYS A 1 473 ? 18.406 -8.640 -24.077 1.00 81.19 473 CYS A N 1
ATOM 3752 C CA . CYS A 1 473 ? 17.200 -8.597 -23.249 1.00 81.19 473 CYS A CA 1
ATOM 3753 C C . CYS A 1 473 ? 16.897 -9.910 -22.506 1.00 81.19 473 CYS A C 1
ATOM 3755 O O . CYS A 1 473 ? 15.799 -10.049 -21.992 1.00 81.19 473 CYS A O 1
ATOM 3757 N N . ASN A 1 474 ? 17.814 -10.881 -22.460 1.00 76.00 474 ASN A N 1
ATOM 3758 C CA . ASN A 1 474 ? 17.560 -12.183 -21.831 1.00 76.00 474 ASN A CA 1
ATOM 3759 C C . ASN A 1 474 ? 17.652 -12.088 -20.284 1.00 76.00 474 ASN A C 1
ATOM 3761 O O . ASN A 1 474 ? 18.644 -11.536 -19.796 1.00 76.00 474 ASN A O 1
ATOM 3765 N N . PRO A 1 475 ? 16.713 -12.654 -19.495 1.00 60.94 475 PRO A N 1
ATOM 3766 C CA . PRO A 1 475 ? 15.517 -13.403 -19.896 1.00 60.94 475 PRO A CA 1
ATOM 3767 C C . PRO A 1 475 ? 14.427 -12.514 -20.510 1.00 60.94 475 PRO A C 1
ATOM 3769 O O . PRO A 1 475 ? 14.131 -11.453 -19.967 1.00 60.94 475 PRO A O 1
ATOM 3772 N N . ILE A 1 476 ? 13.855 -12.982 -21.629 1.00 51.25 476 ILE A N 1
ATOM 3773 C CA . ILE A 1 476 ? 12.704 -12.367 -22.319 1.00 51.25 476 ILE A CA 1
ATOM 3774 C C . ILE A 1 476 ? 11.408 -12.695 -21.583 1.00 51.25 476 ILE A C 1
ATOM 3776 O O . ILE A 1 476 ? 11.241 -13.882 -21.211 1.00 51.25 476 ILE A O 1
#

Mean predicted aligned error: 14.65 Å

Solvent-accessible surface area (backbone atoms only — not comparable to full-atom values): 28008 Å² total; per-residue (Å²): 106,75,66,56,53,54,55,58,70,65,53,68,74,92,52,43,76,68,50,54,73,38,69,72,52,45,52,52,53,35,57,51,40,52,51,51,51,54,50,54,30,52,60,28,57,71,40,60,88,93,68,51,53,81,67,84,73,94,83,77,66,99,82,65,69,78,68,82,49,74,68,51,49,50,53,54,49,56,46,50,53,55,49,50,55,50,49,52,54,48,52,45,58,74,66,66,65,85,75,56,84,76,63,68,64,70,75,74,68,86,90,83,87,84,89,82,87,82,88,83,84,89,84,90,81,80,86,73,83,77,75,65,91,79,69,72,69,66,70,81,73,45,95,65,74,84,81,62,61,94,65,74,48,60,48,54,31,33,44,65,87,66,50,79,46,76,52,51,60,96,52,64,89,56,47,69,58,54,67,68,59,72,82,58,68,80,79,76,49,92,70,85,70,62,77,61,61,58,76,94,75,38,50,77,46,79,33,69,45,73,66,52,46,52,53,48,44,62,53,56,65,74,44,58,50,37,13,40,48,74,40,64,48,46,60,80,18,53,86,38,49,58,31,34,37,30,38,10,51,86,72,39,38,36,40,33,37,33,66,76,33,39,94,58,51,38,67,44,17,46,48,36,51,26,69,72,26,36,41,35,32,68,61,46,73,63,52,49,27,46,36,33,72,64,35,27,38,59,61,23,48,39,39,34,53,20,55,44,26,51,77,68,73,44,82,52,50,65,56,51,50,40,31,71,76,68,72,41,83,66,84,71,85,63,82,82,47,74,60,75,50,75,82,69,52,68,71,56,52,52,53,54,50,56,71,15,52,52,40,57,34,48,46,40,54,48,53,49,50,30,57,57,48,42,80,76,43,102,56,70,62,46,49,60,50,37,42,49,53,26,47,54,56,50,59,56,73,59,70,70,92,79,82,45,86,87,51,46,53,50,71,73,42,53,85,74,56,69,91,58,52,76,67,28,49,51,43,32,37,53,49,46,49,50,35,44,58,48,11,39,74,72,41,22,13,44,58,67,68,48,40,70,67,28,40,49,38,42,20,74,65,61,57,89,45,74,72,49,46,54,65,35,40,64,84,123

Radius of gyration: 28.85 Å; Cα contacts (8 Å, |Δi|>4): 599; chains: 1; bounding box: 73×70×69 Å

InterPro domains:
  IPR002121 HRDC domain [PF00570] (424-473)
  IPR002121 HRDC domain [PS50967] (421-476)
  IPR002562 3'-5' exonuclease domain [PF01612] (206-369)
  IPR002562 3'-5' exonuclease domain [SM00474] (204-371)
  IPR010997 HRDC-like superfamily [SSF47819] (407-475)
  IPR012337 Ribonuclease H-like superfamily [SSF53098] (136-405)
  IPR012588 Exosome-associated factor Rrp6, N-terminal [PF08066] (4-96)
  IPR036397 Ribonuclease H superfamily [G3DSA:3.30.420.10] (134-405)
  IPR044876 HRDC domain superfamily [G3DSA:1.10.150.80] (406-476)
  IPR045092 Exosome complex exonuclease Rrp6-like [PTHR12124] (5-475)
  IPR049559 Rrp6-like, 3'-5' exonuclease domain [cd06147] (200-391)

Sequence (476 aa):
MKEYSKAAAALPLDDYEYHEAFPGFRKRIRDHSVTLIQLMDSCCGLLPKRRRVSILEEHTPPHAVPTLNETQRTVVMEAIDSYLENVDSLLDEVRGNKMSAHEQLAVHFGGELTIEDGSGNRGGGGGALRTSRGVMRPQLTFATPVDNSDRPFTPVYDDAEGRTHTGTPAVHPFAEQIQRITMPEGQMVHQADTPPVPLDTCPLKFVDTVEGLKETVARLLHETEIAVDLEHHDFYSYLGFTCLMQISTRTEDIIIDCLKLRSSMRLLSSVFLHPHILKVFHGAREDVRWLQKDFGLYLINFFDTGLALQALHMPYSLAFAVDHFCQVKLDKQYQTADWRVRPIPAVMVHYARQDTHYLLYIYDRLKALLLNSETRASVGNLLRHVYQESRQLSLELYEKPRLDPAESYKAALYRSLGGLSPLQETVAREVFNWRDAVARTVDDSPAAVLQLSGVLAIACNLPTTVKDVLKCCNPI